Protein AF-A0A3S5BPM2-F1 (afdb_monomer_lite)

Organism: NCBI:txid117903

Sequence (427 aa):
MVEAPSAPCNSNAGGIHTYEGLRVISPTEFEVQLYLNQMGVFNFVDDGSVPGGAVLKLSDGRKRSMSLWVEFITASGYLSARKIRARFHGLVGQAVEKCTYRDILRLMPSTSEVKIRIRDRASLQITPAFRCPGLWPRSASHWSCLPTSTFQSAANLSLVPVSGSSASSSASFSTLSGLANTSAASPVCLSSASPASASVTQSTPIFMSTCSGSVFPVSPLESVYPSANGTAELTASAWPSPALAAEVKREGFSLLSQESLYTRDRQASAEGDAWLLDFHDAEERLLAGSARRRCLDILETLSERHLNLGLPGQEESGWPEVAAVRGGGEEGQQCLVKAYHLKSLVLHECEKHPREEEWHEAALPDRVNGVLLQLISCLQHRRCPHYFLPQLDLFRGKSPVAMDLAAKQAWNLLRALITSPRALERL

InterPro domains:
  IPR024810 MAB21L/Cyclic GMP-AMP synthase-like receptor [SM01265] (17-415)
  IPR046903 Mab-21-like, nucleotidyltransferase domain [PF03281] (18-144)
  IPR046903 Mab-21-like, nucleotidyltransferase domain [PF03281] (233-289)
  IPR046906 Mab-21-like, HhH/H2TH-like domain [PF20266] (336-411)

Foldseek 3Di:
DDDDPDDPFPDDDPDDGDDPQWDDFDPFEIEGEDADPAQPQWDWAFPPPAAQWTWTFGPDPVCLVVGPQNVQADPRRIRFLLVVLQVVLVVVQVCCCVDPQVVQWDFDDPDSWGWIGGNVRHIYTYWYKHFDFLAAHPLLPVPDDPDPPDDPDDDDDDDDDDDDDDDDDDDDDDDDDDDDDDDDDDDDDDDDDDDDDDDDDDDDDDDDDDDDDDDDDDDDDDDDDDDDDDPDPPRPQAPPDPVLVSVLSRSYWMWTSHDDPRCPPPPDPVNSRITGTGSVVSLVSSCPDFCLVVLLVVLQVCCNVFLQPADPPDDDDDDDDDDDDDDDDPPPRDSQDISQLLSQLSSVLCRVVVDSVCRHPVNSLVSNLSSLVVLLVCLQVQFRAGNSNRVDGPSPPPDNVSSVVSSVRSVVLSCLVVVDVCSVVVD

Structure (mmCIF, N/CA/C/O backbone):
data_AF-A0A3S5BPM2-F1
#
_entry.id   AF-A0A3S5BPM2-F1
#
loop_
_atom_site.group_PDB
_atom_site.id
_atom_site.type_symbol
_atom_site.label_atom_id
_atom_site.label_alt_id
_atom_site.label_comp_id
_atom_site.label_asym_id
_atom_site.label_entity_id
_atom_site.label_seq_id
_atom_site.pdbx_PDB_ins_code
_atom_site.Cartn_x
_atom_site.Cartn_y
_atom_site.Cartn_z
_atom_site.occupancy
_atom_site.B_iso_or_equiv
_atom_site.auth_seq_id
_atom_site.auth_comp_id
_atom_site.auth_asym_id
_atom_site.auth_atom_id
_atom_site.pdbx_PDB_model_num
ATOM 1 N N . MET A 1 1 ? -2.791 -23.163 32.083 1.00 33.97 1 MET A N 1
ATOM 2 C CA . MET A 1 1 ? -1.929 -23.046 30.891 1.00 33.97 1 MET A CA 1
ATOM 3 C C . MET A 1 1 ? -2.716 -23.619 29.733 1.00 33.97 1 MET A C 1
ATOM 5 O O . MET A 1 1 ? -2.897 -24.824 29.688 1.00 33.97 1 MET A O 1
ATOM 9 N N . VAL A 1 2 ? -3.303 -22.758 28.907 1.00 29.95 2 VAL A N 1
ATOM 10 C CA . VAL A 1 2 ? -3.961 -23.162 27.659 1.00 29.95 2 VAL A CA 1
ATOM 11 C C . VAL A 1 2 ? -2.977 -22.762 26.572 1.00 29.95 2 VAL A C 1
ATOM 13 O O . VAL A 1 2 ? -2.667 -21.577 26.455 1.00 29.95 2 VAL A O 1
ATOM 16 N N . GLU A 1 3 ? -2.394 -23.745 25.889 1.00 26.86 3 GLU A N 1
ATOM 17 C CA . GLU A 1 3 ? -1.538 -23.502 24.729 1.00 26.86 3 GLU A CA 1
ATOM 18 C C . GLU A 1 3 ? -2.324 -22.697 23.692 1.00 26.86 3 GLU A C 1
ATOM 20 O O . GLU A 1 3 ? -3.456 -23.036 23.341 1.00 26.86 3 GLU A O 1
ATOM 25 N N . ALA A 1 4 ? -1.733 -21.591 23.240 1.00 30.02 4 ALA A N 1
ATOM 26 C CA . ALA A 1 4 ? -2.246 -20.854 22.099 1.00 30.02 4 ALA A CA 1
ATOM 27 C C . ALA A 1 4 ? -2.157 -21.762 20.860 1.00 30.02 4 ALA A C 1
ATOM 29 O O . ALA A 1 4 ? -1.126 -22.416 20.680 1.00 30.02 4 ALA A O 1
ATOM 30 N N . PRO A 1 5 ? -3.190 -21.815 20.001 1.00 33.31 5 PRO A N 1
ATOM 31 C CA . PRO A 1 5 ? -3.105 -22.572 18.763 1.00 33.31 5 PRO A CA 1
ATOM 32 C C . PRO A 1 5 ? -1.958 -22.003 17.925 1.00 33.31 5 PRO A C 1
ATOM 34 O O . PRO A 1 5 ? -1.901 -20.798 17.666 1.00 33.31 5 PRO A O 1
ATOM 37 N N . SER A 1 6 ? -1.019 -22.870 17.550 1.00 36.44 6 SER A N 1
ATOM 38 C CA . SER A 1 6 ? 0.065 -22.542 16.635 1.00 36.44 6 SER A CA 1
ATOM 39 C C . SER A 1 6 ? -0.528 -21.976 15.347 1.00 36.44 6 SER A C 1
ATOM 41 O O . SER A 1 6 ? -1.396 -22.586 14.721 1.00 36.44 6 SER A O 1
ATOM 43 N N . ALA A 1 7 ? -0.073 -20.781 14.963 1.00 35.88 7 ALA A N 1
ATOM 44 C CA . ALA A 1 7 ? -0.353 -20.235 13.642 1.00 35.88 7 ALA A CA 1
ATOM 45 C C . ALA A 1 7 ? 0.045 -21.280 12.582 1.00 35.88 7 ALA A C 1
ATOM 47 O O . ALA A 1 7 ? 1.039 -21.981 12.797 1.00 35.88 7 ALA A O 1
ATOM 48 N N . PRO A 1 8 ? -0.690 -21.410 11.462 1.00 33.56 8 PRO A N 1
ATOM 49 C CA . PRO A 1 8 ? -0.333 -22.341 10.401 1.00 33.56 8 PRO A CA 1
ATOM 50 C C . PRO A 1 8 ? 0.986 -21.890 9.762 1.00 33.56 8 PRO A C 1
ATOM 52 O O . PRO A 1 8 ? 1.026 -21.108 8.817 1.00 33.56 8 PRO A O 1
ATOM 55 N N . CYS A 1 9 ? 2.096 -22.359 10.320 1.00 38.09 9 CYS A N 1
ATOM 56 C CA . CYS A 1 9 ? 3.412 -22.257 9.731 1.00 38.09 9 CYS A CA 1
ATOM 57 C C . CYS A 1 9 ? 3.468 -23.266 8.584 1.00 38.09 9 CYS A C 1
ATOM 59 O O . CYS A 1 9 ? 3.476 -24.476 8.797 1.00 38.09 9 CYS A O 1
ATOM 61 N N . ASN A 1 10 ? 3.469 -22.763 7.349 1.00 33.53 10 ASN A N 1
ATOM 62 C CA . ASN A 1 10 ? 3.636 -23.596 6.167 1.00 33.53 10 ASN A CA 1
ATOM 63 C C . ASN A 1 10 ? 5.092 -24.098 6.150 1.00 33.53 10 ASN A C 1
ATOM 65 O O . ASN A 1 10 ? 6.014 -23.402 5.724 1.00 33.53 10 ASN A O 1
ATOM 69 N N . SER A 1 11 ? 5.323 -25.266 6.744 1.00 34.00 11 SER A N 1
ATOM 70 C CA . SER A 1 11 ? 6.646 -25.852 6.924 1.00 34.00 11 SER A CA 1
ATOM 71 C C . SER A 1 11 ? 7.091 -26.558 5.645 1.00 34.00 11 SER A C 1
ATOM 73 O O . SER A 1 11 ? 6.929 -27.769 5.515 1.00 34.00 11 SER A O 1
ATOM 75 N N . ASN A 1 12 ? 7.689 -25.814 4.714 1.00 34.72 12 ASN A N 1
ATOM 76 C CA . ASN A 1 12 ? 8.601 -26.412 3.744 1.00 34.72 12 ASN A CA 1
ATOM 77 C C . ASN A 1 12 ? 10.031 -26.293 4.277 1.00 34.72 12 ASN A C 1
ATOM 79 O O . ASN A 1 12 ? 10.540 -25.198 4.521 1.00 34.72 12 ASN A O 1
ATOM 83 N N . ALA A 1 13 ? 10.651 -27.450 4.505 1.00 37.94 13 ALA A N 1
ATOM 84 C CA . ALA A 1 13 ? 12.015 -27.597 4.988 1.00 37.94 13 ALA A CA 1
ATOM 85 C C . ALA A 1 13 ? 12.993 -26.777 4.123 1.00 37.94 13 ALA A C 1
ATOM 87 O O . ALA A 1 13 ? 13.093 -26.991 2.918 1.00 37.94 13 ALA A O 1
ATOM 88 N N . GLY A 1 14 ? 13.681 -25.816 4.749 1.00 38.75 14 GLY A N 1
ATOM 89 C CA . GLY A 1 14 ? 14.630 -24.896 4.104 1.00 38.75 14 GLY A CA 1
ATOM 90 C C . GLY A 1 14 ? 14.042 -23.569 3.600 1.00 38.75 14 GLY A C 1
ATOM 91 O O . GLY A 1 14 ? 14.781 -22.760 3.045 1.00 38.75 14 GLY A O 1
ATOM 92 N N . GLY A 1 15 ? 12.739 -23.330 3.777 1.00 37.91 15 GLY A N 1
ATOM 93 C CA . GLY A 1 15 ? 12.042 -22.156 3.254 1.00 37.91 15 GLY A CA 1
ATOM 94 C C . GLY A 1 15 ? 12.098 -20.937 4.175 1.00 37.91 15 GLY A C 1
ATOM 95 O O . GLY A 1 15 ? 11.910 -21.044 5.385 1.00 37.91 15 GLY A O 1
ATOM 96 N N . ILE A 1 16 ? 12.302 -19.760 3.582 1.00 50.06 16 ILE A N 1
ATOM 97 C CA . ILE A 1 16 ? 12.032 -18.463 4.213 1.00 50.06 16 ILE A CA 1
ATOM 98 C C . ILE A 1 16 ? 10.613 -18.513 4.798 1.00 50.06 16 ILE A C 1
ATOM 100 O O . ILE A 1 16 ? 9.644 -18.697 4.062 1.00 50.06 16 ILE A O 1
ATOM 104 N N . HIS A 1 17 ? 10.481 -18.383 6.118 1.00 53.75 17 HIS A N 1
ATOM 105 C CA . HIS A 1 17 ? 9.175 -18.329 6.767 1.00 53.75 17 HIS A CA 1
ATOM 106 C C . HIS A 1 17 ? 8.489 -17.006 6.410 1.00 53.75 17 HIS A C 1
ATOM 108 O O . HIS A 1 17 ? 8.868 -15.948 6.909 1.00 53.75 17 HIS A O 1
ATOM 114 N N . THR A 1 18 ? 7.486 -17.061 5.537 1.00 75.81 18 THR A N 1
ATOM 115 C CA . THR A 1 18 ? 6.632 -15.914 5.212 1.00 75.81 18 THR A CA 1
ATOM 116 C C . THR A 1 18 ? 5.439 -15.880 6.160 1.00 75.81 18 THR A C 1
ATOM 118 O O . THR A 1 18 ? 4.718 -16.871 6.283 1.00 75.81 18 THR A O 1
ATOM 121 N N . TYR A 1 19 ? 5.215 -14.744 6.817 1.00 86.88 19 TYR A N 1
ATOM 122 C CA . TYR A 1 19 ? 4.026 -14.520 7.637 1.00 86.88 19 TYR A CA 1
ATOM 123 C C . TYR A 1 19 ? 2.942 -13.877 6.775 1.00 86.88 19 TYR A C 1
ATOM 125 O O . TYR A 1 19 ? 3.136 -12.782 6.248 1.00 86.88 19 TYR A O 1
ATOM 133 N N . GLU A 1 20 ? 1.805 -14.552 6.620 1.00 86.81 20 GLU A N 1
ATOM 134 C CA . GLU A 1 20 ? 0.679 -14.006 5.864 1.00 86.81 20 GLU A CA 1
ATOM 135 C C . GLU A 1 20 ? 0.174 -12.704 6.508 1.00 86.81 20 GLU A C 1
ATOM 137 O O . GLU A 1 20 ? -0.003 -12.624 7.724 1.00 86.81 20 GLU A O 1
ATOM 142 N N . GLY A 1 21 ? -0.028 -11.670 5.687 1.00 87.44 21 GLY A N 1
ATOM 143 C CA . GLY A 1 21 ? -0.471 -10.349 6.139 1.00 87.44 21 GLY A CA 1
ATOM 144 C C . GLY A 1 21 ? 0.616 -9.488 6.793 1.00 87.44 21 GLY A C 1
ATOM 145 O O . GLY A 1 21 ? 0.338 -8.330 7.100 1.00 87.44 21 GLY A O 1
ATOM 146 N N . LEU A 1 22 ? 1.840 -9.995 6.993 1.00 92.69 22 LEU A N 1
ATOM 147 C CA . LEU A 1 22 ? 2.979 -9.194 7.453 1.00 92.69 22 LEU A CA 1
ATOM 148 C C . LEU A 1 22 ? 3.652 -8.494 6.267 1.00 92.69 22 LEU A C 1
ATOM 150 O O . LEU A 1 22 ? 4.056 -9.131 5.297 1.00 92.69 22 LEU A O 1
ATOM 154 N N . ARG A 1 23 ? 3.854 -7.187 6.398 1.00 90.06 23 ARG A N 1
ATOM 155 C CA . ARG A 1 23 ? 4.575 -6.332 5.459 1.00 90.06 23 ARG A CA 1
ATOM 156 C C . ARG A 1 23 ? 5.758 -5.677 6.155 1.00 90.06 23 ARG A C 1
ATOM 158 O O . ARG A 1 23 ? 5.640 -5.172 7.273 1.00 90.06 23 ARG A O 1
ATOM 165 N N . VAL A 1 24 ? 6.894 -5.668 5.469 1.00 89.25 24 VAL A N 1
ATOM 166 C CA . VAL A 1 24 ? 8.090 -4.932 5.886 1.00 89.25 24 VAL A CA 1
ATOM 167 C C . VAL A 1 24 ? 8.029 -3.560 5.221 1.00 89.25 24 VAL A C 1
ATOM 169 O O . VAL A 1 24 ? 7.985 -3.476 3.998 1.00 89.25 24 VAL A O 1
ATOM 172 N N . ILE A 1 25 ? 7.952 -2.496 6.021 1.00 87.19 25 ILE A N 1
ATOM 173 C CA . ILE A 1 25 ? 7.979 -1.109 5.529 1.00 87.19 25 ILE A CA 1
ATOM 174 C C . ILE A 1 25 ? 9.421 -0.595 5.534 1.00 87.19 25 ILE A C 1
ATOM 176 O O . ILE A 1 25 ? 9.828 0.103 4.609 1.00 87.19 25 ILE A O 1
ATOM 180 N N . SER A 1 26 ? 10.168 -0.933 6.584 1.00 84.00 26 SER A N 1
ATOM 181 C CA . SER A 1 26 ? 11.600 -0.678 6.736 1.00 84.00 26 SER A CA 1
ATOM 182 C C . SER A 1 26 ? 12.209 -1.735 7.675 1.00 84.00 26 SER A C 1
ATOM 184 O O . SER A 1 26 ? 11.461 -2.487 8.310 1.00 84.00 26 SER A O 1
ATOM 186 N N . PRO A 1 27 ? 13.541 -1.781 7.866 1.00 84.62 27 PRO A N 1
ATOM 187 C CA . PRO A 1 27 ? 14.178 -2.717 8.801 1.00 84.62 27 PRO A CA 1
ATOM 188 C C . PRO A 1 27 ? 13.679 -2.613 10.253 1.00 84.62 27 PRO A C 1
ATOM 190 O O . PRO A 1 27 ? 13.871 -3.535 11.048 1.00 84.62 27 PRO A O 1
ATOM 193 N N . THR A 1 28 ? 13.056 -1.489 10.617 1.00 88.62 28 THR A N 1
ATOM 194 C CA . THR A 1 28 ? 12.512 -1.219 11.953 1.00 88.62 28 THR A CA 1
ATOM 195 C C . THR A 1 28 ? 11.012 -0.930 11.948 1.00 88.62 28 THR A C 1
ATOM 197 O O . THR A 1 28 ? 10.438 -0.736 13.018 1.00 88.62 28 THR A O 1
ATOM 200 N N . GLU A 1 29 ? 10.345 -0.919 10.795 1.00 90.31 29 GLU A N 1
ATOM 201 C CA . GLU A 1 29 ? 8.915 -0.633 10.674 1.00 90.31 29 GLU A CA 1
ATOM 202 C C . GLU A 1 29 ? 8.195 -1.776 9.964 1.00 90.31 29 GLU A C 1
ATOM 204 O O . GLU A 1 29 ? 8.490 -2.123 8.820 1.00 90.31 29 GLU A O 1
ATOM 209 N N . PHE A 1 30 ? 7.204 -2.338 10.645 1.00 93.44 30 PHE A N 1
ATOM 210 C CA . PHE A 1 30 ? 6.426 -3.473 10.172 1.00 93.44 30 PHE A CA 1
ATOM 211 C C . PHE A 1 30 ? 4.941 -3.154 10.235 1.00 93.44 30 PHE A C 1
ATOM 213 O O . PHE A 1 30 ? 4.476 -2.420 11.111 1.00 93.44 30 PHE A O 1
ATOM 220 N N . GLU A 1 31 ? 4.178 -3.767 9.345 1.00 94.44 31 GLU A N 1
ATOM 221 C CA . GLU A 1 31 ? 2.726 -3.724 9.375 1.00 94.44 31 GLU A CA 1
ATOM 222 C C . GLU A 1 31 ? 2.159 -5.135 9.288 1.00 94.44 31 GLU A C 1
ATOM 224 O O . GLU A 1 31 ? 2.577 -5.924 8.453 1.00 94.44 31 GLU A O 1
ATOM 229 N N . VAL A 1 32 ? 1.186 -5.452 10.133 1.00 96.56 32 VAL A N 1
ATOM 230 C CA . VAL A 1 32 ? 0.427 -6.699 10.079 1.00 96.56 32 VAL A CA 1
ATOM 231 C C . VAL A 1 32 ? -1.024 -6.380 9.775 1.00 96.56 32 VAL A C 1
ATOM 233 O O . VAL A 1 32 ? -1.680 -5.655 10.523 1.00 96.56 32 VAL A O 1
ATOM 236 N N . GLN A 1 33 ? -1.544 -6.960 8.702 1.00 95.94 33 GLN A N 1
ATOM 237 C CA . GLN A 1 33 ? -2.968 -6.967 8.412 1.00 95.94 33 GLN A CA 1
ATOM 238 C C . GLN A 1 33 ? -3.647 -8.058 9.242 1.00 95.94 33 GLN A C 1
ATOM 240 O O . GLN A 1 33 ? -3.415 -9.251 9.057 1.00 95.94 33 GLN A O 1
ATOM 245 N N . LEU A 1 34 ? -4.494 -7.640 10.180 1.00 96.81 34 LEU A N 1
ATOM 246 C CA . LEU A 1 34 ? -5.334 -8.535 10.963 1.00 96.81 34 LEU A CA 1
ATOM 247 C C . LEU A 1 34 ? -6.639 -8.769 10.204 1.00 96.81 34 LEU A C 1
ATOM 249 O O . LEU A 1 34 ? -7.576 -7.971 10.302 1.00 96.81 34 LEU A O 1
ATOM 253 N N . TYR A 1 35 ? -6.700 -9.869 9.459 1.00 96.00 35 TYR A N 1
ATOM 254 C CA . TYR A 1 35 ? -7.911 -10.251 8.747 1.00 96.00 35 TYR A CA 1
ATOM 255 C C . TYR A 1 35 ? -9.026 -10.622 9.725 1.00 96.00 35 TYR A C 1
ATOM 257 O O . TYR A 1 35 ? -8.939 -11.585 10.487 1.00 96.00 35 TYR A O 1
ATOM 265 N N . LEU A 1 36 ? -10.085 -9.823 9.698 1.00 95.00 36 LEU A N 1
ATOM 266 C CA . LEU A 1 36 ? -11.307 -10.055 10.442 1.00 95.00 36 LEU A CA 1
ATOM 267 C C . LEU A 1 36 ? -12.135 -11.150 9.753 1.00 95.00 36 LEU A C 1
ATOM 269 O O . LEU A 1 36 ? -12.029 -11.369 8.544 1.00 95.00 36 LEU A O 1
ATOM 273 N N . ASN A 1 37 ? -13.007 -11.809 10.521 1.00 90.75 37 ASN A N 1
ATOM 274 C CA . ASN A 1 37 ? -13.983 -12.757 9.972 1.00 90.75 37 ASN A CA 1
ATOM 275 C C . ASN A 1 37 ? -14.795 -12.124 8.836 1.00 90.75 37 ASN A C 1
ATOM 277 O O . ASN A 1 37 ? -14.976 -10.913 8.810 1.00 90.75 37 ASN A O 1
ATOM 281 N N . GLN A 1 38 ? -15.323 -12.949 7.928 1.00 79.31 38 GLN A N 1
ATOM 282 C CA . GLN A 1 38 ? -16.016 -12.497 6.717 1.00 79.31 38 GLN A CA 1
ATOM 283 C C . GLN A 1 38 ? -16.973 -11.317 6.956 1.00 79.31 38 GLN A C 1
ATOM 285 O O . GLN A 1 38 ? -17.728 -11.286 7.932 1.00 79.31 38 GLN A O 1
ATOM 290 N N . MET A 1 39 ? -16.991 -10.374 6.008 1.00 77.94 39 MET A N 1
ATOM 291 C CA . MET A 1 39 ? -17.868 -9.201 6.072 1.00 77.94 39 MET A CA 1
ATOM 292 C C . MET A 1 39 ? -19.363 -9.579 6.125 1.00 77.94 39 MET A C 1
ATOM 294 O O . MET A 1 39 ? -20.171 -8.851 6.693 1.00 77.94 39 MET A O 1
ATOM 298 N N . GLY A 1 40 ? -19.760 -10.742 5.601 1.00 82.38 40 GLY A N 1
ATOM 299 C CA . GLY A 1 40 ? -21.116 -11.268 5.760 1.00 82.38 40 GLY A CA 1
ATOM 300 C C . GLY A 1 40 ? -22.171 -10.463 4.993 1.00 82.38 40 GLY A C 1
ATOM 301 O O . GLY A 1 40 ? -22.233 -10.523 3.772 1.00 82.38 40 GLY A O 1
ATOM 302 N N . VAL A 1 41 ? -23.044 -9.743 5.707 1.00 85.06 41 VAL A N 1
ATOM 303 C CA . VAL A 1 41 ? -24.268 -9.110 5.158 1.00 85.06 41 VAL A CA 1
ATOM 304 C C . VAL A 1 41 ? -24.062 -7.713 4.552 1.00 85.06 41 VAL A C 1
ATOM 306 O O . VAL A 1 41 ? -25.046 -7.054 4.183 1.00 85.06 41 VAL A O 1
ATOM 309 N N . PHE A 1 42 ? -22.817 -7.239 4.481 1.00 92.44 42 PHE A N 1
ATOM 310 C CA . PHE A 1 42 ? -22.482 -5.939 3.905 1.00 92.44 42 PHE A CA 1
ATOM 311 C C . PHE A 1 42 ? -22.228 -6.039 2.403 1.00 92.44 42 PHE A C 1
ATOM 313 O O . PHE A 1 42 ? -21.543 -6.938 1.927 1.00 92.44 42 PHE A O 1
ATOM 320 N N . ASN A 1 43 ? -22.745 -5.058 1.676 1.00 92.75 43 ASN A N 1
ATOM 321 C CA . ASN A 1 43 ? -22.389 -4.792 0.298 1.00 92.75 43 ASN A CA 1
ATOM 322 C C . ASN A 1 43 ? -21.181 -3.856 0.268 1.00 92.75 43 ASN A C 1
ATOM 324 O O . ASN A 1 43 ? -21.153 -2.834 0.963 1.00 92.75 43 ASN A O 1
ATOM 328 N N . PHE A 1 44 ? -20.221 -4.195 -0.582 1.00 93.94 44 PHE A N 1
ATOM 329 C CA . PHE A 1 44 ? -19.140 -3.306 -0.977 1.00 93.94 44 PHE A CA 1
ATOM 330 C C . PHE A 1 44 ? -19.674 -2.207 -1.903 1.00 93.94 44 PHE A C 1
ATOM 332 O O . PHE A 1 44 ? -20.352 -2.500 -2.890 1.00 93.94 44 PHE A O 1
ATOM 339 N N . VAL A 1 45 ? -19.384 -0.946 -1.575 1.00 93.62 45 VAL A N 1
ATOM 340 C CA . VAL A 1 45 ? -19.791 0.224 -2.361 1.00 93.62 45 VAL A CA 1
ATOM 341 C C . VAL A 1 45 ? -18.572 1.101 -2.632 1.00 93.62 45 VAL A C 1
ATOM 343 O O . VAL A 1 45 ? -17.998 1.688 -1.715 1.00 93.62 45 VAL A O 1
ATOM 346 N N . ASP A 1 46 ? -18.223 1.201 -3.911 1.00 93.69 46 ASP A N 1
ATOM 347 C CA . ASP A 1 46 ? -17.182 2.075 -4.448 1.00 93.69 46 ASP A CA 1
ATOM 348 C C . ASP A 1 46 ? -17.801 2.983 -5.520 1.00 93.69 46 ASP A C 1
ATOM 350 O O . ASP A 1 46 ? -18.000 2.595 -6.676 1.00 93.69 46 ASP A O 1
ATOM 354 N N . ASP A 1 47 ? -18.193 4.179 -5.091 1.00 86.69 47 ASP A N 1
ATOM 355 C CA . ASP A 1 47 ? -18.795 5.226 -5.917 1.00 86.69 47 ASP A CA 1
ATOM 356 C C . ASP A 1 47 ? -17.824 6.386 -6.202 1.00 86.69 47 ASP A C 1
ATOM 358 O O . ASP A 1 47 ? -18.212 7.375 -6.822 1.00 86.69 47 ASP A O 1
ATOM 362 N N . GLY A 1 48 ? -16.563 6.270 -5.767 1.00 83.75 48 GLY A N 1
ATOM 363 C CA . GLY A 1 48 ? -15.549 7.316 -5.895 1.00 83.75 48 GLY A CA 1
ATOM 364 C C . GLY A 1 48 ? -15.714 8.499 -4.933 1.00 83.75 48 GLY A C 1
ATOM 365 O O . GLY A 1 48 ? -14.949 9.458 -5.036 1.00 83.75 48 GLY A O 1
ATOM 366 N N . SER A 1 49 ? -16.667 8.452 -3.992 1.00 84.62 49 SER A N 1
ATOM 367 C CA . SER A 1 49 ? -16.852 9.509 -2.984 1.00 84.62 49 SER A CA 1
ATOM 368 C C . SER A 1 49 ? -15.652 9.646 -2.043 1.00 84.62 49 SER A C 1
ATOM 370 O O . SER A 1 49 ? -15.314 10.756 -1.634 1.00 84.62 49 SER A O 1
ATOM 372 N N . VAL A 1 50 ? -14.977 8.532 -1.744 1.00 87.19 50 VAL A N 1
ATOM 373 C CA . VAL A 1 50 ? -13.769 8.485 -0.918 1.00 87.19 50 VAL A CA 1
ATOM 374 C C . VAL A 1 50 ? -12.583 8.095 -1.800 1.00 87.19 50 VAL A C 1
ATOM 376 O O . VAL A 1 50 ? -12.488 6.944 -2.223 1.00 87.19 50 VAL A O 1
ATOM 379 N N . PRO A 1 51 ? -11.648 9.015 -2.096 1.00 89.56 51 PRO A N 1
ATOM 380 C CA . PRO A 1 51 ? -10.471 8.679 -2.885 1.00 89.56 51 PRO A CA 1
ATOM 381 C C . PRO A 1 51 ? -9.649 7.582 -2.201 1.00 89.56 51 PRO A C 1
ATOM 383 O O . PRO A 1 51 ? -9.161 7.766 -1.085 1.00 89.56 51 PRO A O 1
ATOM 386 N N . GLY A 1 52 ? -9.486 6.448 -2.888 1.00 91.56 52 GLY A N 1
ATOM 387 C CA . GLY A 1 52 ? -8.700 5.317 -2.389 1.00 91.56 52 GLY A CA 1
ATOM 388 C C . GLY A 1 52 ? -9.368 4.530 -1.277 1.00 91.56 52 GLY A C 1
ATOM 389 O O . GLY A 1 52 ? -8.720 3.697 -0.653 1.00 91.56 52 GLY A O 1
ATOM 390 N N . GLY A 1 53 ? -10.648 4.788 -1.030 1.00 93.06 53 GLY A N 1
ATOM 391 C CA . GLY A 1 53 ? -11.432 4.044 -0.070 1.00 93.06 53 GLY A CA 1
ATOM 392 C C . GLY A 1 53 ? -12.785 3.639 -0.627 1.00 93.06 53 GLY A C 1
ATOM 393 O O . GLY A 1 53 ? -13.221 4.082 -1.684 1.00 93.06 53 GLY A O 1
ATOM 394 N N . ALA A 1 54 ? -13.451 2.780 0.124 1.00 94.44 54 ALA A N 1
ATOM 395 C CA . ALA A 1 54 ? -14.792 2.307 -0.145 1.00 94.44 54 ALA A CA 1
ATOM 396 C C . ALA A 1 54 ? -15.573 2.209 1.166 1.00 94.44 54 ALA A C 1
ATOM 398 O O . ALA A 1 54 ? -15.007 2.258 2.264 1.00 94.44 54 ALA A O 1
ATOM 399 N N . VAL A 1 55 ? -16.888 2.051 1.063 1.00 93.75 55 VAL A N 1
ATOM 400 C CA . VAL A 1 55 ? -17.754 1.874 2.231 1.00 93.75 55 VAL A CA 1
ATOM 401 C C . VAL A 1 55 ? -18.439 0.515 2.194 1.00 93.75 55 VAL A C 1
ATOM 403 O O . VAL A 1 55 ? -18.776 -0.020 1.139 1.00 93.75 55 VAL A O 1
ATOM 406 N N . LEU A 1 56 ? -18.664 -0.043 3.381 1.00 94.38 56 LEU A N 1
ATOM 407 C CA . LEU A 1 56 ? -19.421 -1.274 3.575 1.00 94.38 56 LEU A CA 1
ATOM 408 C C . LEU A 1 56 ? -20.802 -0.909 4.111 1.00 94.38 56 LEU A C 1
ATOM 410 O O . LEU A 1 56 ? -20.916 -0.354 5.206 1.00 94.38 56 LEU A O 1
ATOM 414 N N . LYS A 1 57 ? -21.858 -1.199 3.348 1.00 93.38 57 LYS A N 1
ATOM 415 C CA . LYS A 1 57 ? -23.243 -0.847 3.699 1.00 93.38 57 LYS A CA 1
ATOM 416 C C . LYS A 1 57 ? -24.097 -2.092 3.856 1.00 93.38 57 LYS A C 1
ATOM 418 O O . LYS A 1 57 ? -23.992 -3.012 3.054 1.00 93.38 57 LYS A O 1
ATOM 423 N N . LEU A 1 58 ? -24.958 -2.133 4.870 1.00 93.19 58 LEU A N 1
ATOM 424 C CA . LEU A 1 58 ? -25.901 -3.239 5.031 1.00 93.19 58 LEU A CA 1
ATOM 425 C C . LEU A 1 58 ? -26.740 -3.427 3.762 1.00 93.19 58 LEU A C 1
ATOM 427 O O . LEU A 1 58 ? -27.323 -2.472 3.251 1.00 93.19 58 LEU A O 1
ATOM 431 N N . SER A 1 59 ? -26.823 -4.674 3.297 1.00 88.62 59 SER A N 1
ATOM 432 C CA . SER A 1 59 ? -27.708 -5.054 2.189 1.00 88.62 59 SER A CA 1
ATOM 433 C C . SER A 1 59 ? -29.186 -4.851 2.532 1.00 88.62 59 SER A C 1
ATOM 435 O O . SER A 1 59 ? -29.969 -4.427 1.689 1.00 88.62 59 SER A O 1
ATOM 437 N N . ASP A 1 60 ? -29.553 -5.119 3.785 1.00 88.31 60 ASP A N 1
ATOM 438 C CA . ASP A 1 60 ? -30.887 -4.904 4.340 1.00 88.31 60 ASP A CA 1
ATOM 439 C C . ASP A 1 60 ? -30.751 -4.564 5.833 1.00 88.31 60 ASP A C 1
ATOM 441 O O . ASP A 1 60 ? -30.049 -5.250 6.584 1.00 88.31 60 ASP A O 1
ATOM 445 N N . GLY A 1 61 ? -31.429 -3.501 6.275 1.00 84.12 61 GLY A N 1
ATOM 446 C CA . GLY A 1 61 ? -31.425 -3.050 7.668 1.00 84.12 61 GLY A CA 1
ATOM 447 C C . GLY A 1 61 ? -31.936 -4.104 8.655 1.00 84.12 61 GLY A C 1
ATOM 448 O O . GLY A 1 61 ? -31.494 -4.127 9.803 1.00 84.12 61 GLY A O 1
ATOM 449 N N . ARG A 1 62 ? -32.789 -5.039 8.214 1.00 87.94 62 ARG A N 1
ATOM 450 C CA . ARG A 1 62 ? -33.263 -6.167 9.039 1.00 87.94 62 ARG A CA 1
ATOM 451 C C . ARG A 1 62 ? -32.145 -7.146 9.392 1.00 87.94 62 ARG A C 1
ATOM 453 O O . ARG A 1 62 ? -32.227 -7.823 10.410 1.00 87.94 62 ARG A O 1
ATOM 460 N N . LYS A 1 63 ? -31.074 -7.193 8.591 1.00 89.00 63 LYS A N 1
ATOM 461 C CA . LYS A 1 63 ? -29.905 -8.051 8.830 1.00 89.00 63 LYS A CA 1
ATOM 462 C C . LYS A 1 63 ? -28.909 -7.455 9.826 1.00 89.00 63 LYS A C 1
ATOM 464 O O . LYS A 1 63 ? -27.891 -8.081 10.106 1.00 89.00 63 LYS A O 1
ATOM 469 N N . ARG A 1 64 ? -29.188 -6.270 10.386 1.00 92.00 64 ARG A N 1
ATOM 470 C CA . ARG A 1 64 ? -28.301 -5.583 11.337 1.00 92.00 64 ARG A CA 1
ATOM 471 C C . ARG A 1 64 ? -27.950 -6.451 12.547 1.00 92.00 64 ARG A C 1
ATOM 473 O O . ARG A 1 64 ? -26.781 -6.533 12.901 1.00 92.00 64 ARG A O 1
ATOM 480 N N . SER A 1 65 ? -28.942 -7.108 13.146 1.00 90.00 65 SER A N 1
ATOM 481 C CA . SER A 1 65 ? -28.761 -7.984 14.313 1.00 90.00 65 SER A CA 1
ATOM 482 C C . SER A 1 65 ? -28.057 -9.305 13.992 1.00 90.00 65 SER A C 1
ATOM 484 O O . SER A 1 65 ? -27.576 -9.962 14.906 1.00 90.00 65 SER A O 1
ATOM 486 N N . MET A 1 66 ? -27.976 -9.688 12.714 1.00 88.25 66 MET A N 1
ATOM 487 C CA . MET A 1 66 ? -27.248 -10.883 12.272 1.00 88.25 66 MET A CA 1
ATOM 488 C C . MET A 1 66 ? -25.755 -10.617 12.039 1.00 88.25 66 MET A C 1
ATOM 490 O O . MET A 1 66 ? -24.995 -11.555 11.816 1.00 88.25 66 MET A O 1
ATOM 494 N N . SER A 1 67 ? -25.322 -9.353 12.047 1.00 91.31 67 SER A N 1
ATOM 495 C CA . SER A 1 67 ? -23.917 -8.998 11.858 1.00 91.31 67 SER A CA 1
ATOM 496 C C . SER A 1 67 ? -23.122 -9.192 13.148 1.00 91.31 67 SER A C 1
ATOM 498 O O . SER A 1 67 ? -23.508 -8.680 14.198 1.00 91.31 67 SER A O 1
ATOM 500 N N . LEU A 1 68 ? -21.954 -9.837 13.050 1.00 92.50 68 LEU A N 1
ATOM 501 C CA . LEU A 1 68 ? -20.974 -9.925 14.145 1.00 92.50 68 LEU A CA 1
ATOM 502 C C . LEU A 1 68 ? -20.503 -8.543 14.619 1.00 92.50 68 LEU A C 1
ATOM 504 O O . LEU A 1 68 ? -20.089 -8.373 15.760 1.00 92.50 68 LEU A O 1
ATOM 508 N N . TRP A 1 69 ? -20.583 -7.550 13.736 1.00 93.81 69 TRP A N 1
ATOM 509 C CA . TRP A 1 69 ? -20.035 -6.213 13.931 1.00 93.81 69 TRP A CA 1
ATOM 510 C C . TRP A 1 69 ? -21.113 -5.187 14.298 1.00 93.81 69 TRP A C 1
ATOM 512 O O . TRP A 1 69 ? -20.944 -3.996 14.044 1.00 93.81 69 TRP A O 1
ATOM 522 N N . VAL A 1 70 ? -22.247 -5.640 14.850 1.00 94.12 70 VAL A N 1
ATOM 523 C CA . VAL A 1 70 ? -23.466 -4.838 15.062 1.00 94.12 70 VAL A CA 1
ATOM 524 C C . VAL A 1 70 ? -23.223 -3.510 15.790 1.00 94.12 70 VAL A C 1
ATOM 526 O O . VAL A 1 70 ? -23.803 -2.491 15.406 1.00 94.12 70 VAL A O 1
ATOM 529 N N . GLU A 1 71 ? -22.328 -3.494 16.782 1.00 94.06 71 GLU A N 1
ATOM 530 C CA . GLU A 1 71 ? -21.991 -2.303 17.576 1.00 94.06 71 GLU A CA 1
ATOM 531 C C . GLU A 1 71 ? -21.251 -1.216 16.773 1.00 94.06 71 GLU A C 1
ATOM 533 O O . GLU A 1 71 ? -21.291 -0.032 17.117 1.00 94.06 71 GLU A O 1
ATOM 538 N N . PHE A 1 72 ? -20.630 -1.590 15.652 1.00 94.62 72 PHE A N 1
ATOM 539 C CA . PHE A 1 72 ? -19.856 -0.690 14.795 1.00 94.62 72 PHE A CA 1
ATOM 540 C C . PHE A 1 72 ? -20.655 -0.147 13.606 1.00 94.62 72 PHE A C 1
ATOM 542 O O . PHE A 1 72 ? -20.145 0.665 12.830 1.00 94.62 72 PHE A O 1
ATOM 549 N N . ILE A 1 73 ? -21.920 -0.553 13.466 1.00 93.94 73 ILE A N 1
ATOM 550 C CA . ILE A 1 73 ? -22.797 -0.109 12.382 1.00 93.94 73 ILE A CA 1
ATOM 551 C C . ILE A 1 73 ? -23.390 1.257 12.733 1.00 93.94 73 ILE A C 1
ATOM 553 O O . ILE A 1 73 ? -24.031 1.428 13.773 1.00 93.94 73 ILE A O 1
ATOM 557 N N . THR A 1 74 ? -23.213 2.241 11.855 1.00 93.38 74 THR A N 1
ATOM 558 C CA . THR A 1 74 ? -23.786 3.586 12.005 1.00 93.38 74 THR A CA 1
ATOM 559 C C . THR A 1 74 ? -25.313 3.576 11.907 1.00 93.38 74 THR A C 1
ATOM 561 O O . THR A 1 74 ? -25.923 2.607 11.455 1.00 93.38 74 THR A O 1
ATOM 564 N N . ALA A 1 75 ? -25.965 4.668 12.320 1.00 90.62 75 ALA A N 1
ATOM 565 C CA . ALA A 1 75 ? -27.415 4.816 12.160 1.00 90.62 75 ALA A CA 1
ATOM 566 C C . ALA A 1 75 ? -27.853 4.674 10.688 1.00 90.62 75 ALA A C 1
ATOM 568 O O . ALA A 1 75 ? -28.895 4.090 10.411 1.00 90.62 75 ALA A O 1
ATOM 569 N N . SER A 1 76 ? -27.005 5.120 9.757 1.00 90.44 76 SER A N 1
ATOM 570 C CA . SER A 1 76 ? -27.216 5.033 8.308 1.00 90.44 76 SER A CA 1
ATOM 571 C C . SER A 1 76 ? -26.899 3.654 7.704 1.00 90.44 76 SER A C 1
ATOM 573 O O . SER A 1 76 ? -27.032 3.475 6.494 1.00 90.44 76 SER A O 1
ATOM 575 N N . GLY A 1 77 ? -26.473 2.680 8.518 1.00 92.12 77 GLY A N 1
ATOM 576 C CA . GLY A 1 77 ? -26.225 1.303 8.084 1.00 92.12 77 GLY A CA 1
ATOM 577 C C . GLY A 1 77 ? -24.838 1.033 7.490 1.00 92.12 77 GLY A C 1
ATOM 578 O O . GLY A 1 77 ? -24.666 -0.006 6.854 1.00 92.12 77 GLY A O 1
ATOM 579 N N . TYR A 1 78 ? -23.862 1.926 7.685 1.00 93.12 78 TYR A N 1
ATOM 580 C CA . TYR A 1 78 ? -22.469 1.711 7.267 1.00 93.12 78 TYR A CA 1
ATOM 581 C C . TYR A 1 78 ? -21.651 1.048 8.374 1.00 93.12 78 TYR A C 1
ATOM 583 O O . TYR A 1 78 ? -21.810 1.394 9.546 1.00 93.12 78 TYR A O 1
ATOM 591 N N . LEU A 1 79 ? -20.757 0.129 8.014 1.00 94.69 79 LEU A N 1
ATOM 592 C CA . LEU A 1 79 ? -19.783 -0.438 8.941 1.00 94.69 79 LEU A CA 1
ATOM 593 C C . LEU A 1 79 ? -18.577 0.499 9.074 1.00 94.69 79 LEU A C 1
ATOM 595 O O . LEU A 1 79 ? -17.797 0.639 8.134 1.00 94.69 79 LEU A O 1
ATOM 599 N N . SER A 1 80 ? -18.420 1.115 10.245 1.00 94.00 80 SER A N 1
ATOM 600 C CA . SER A 1 80 ? -17.380 2.119 10.482 1.00 94.00 80 SER A CA 1
ATOM 601 C C . SER A 1 80 ? -16.009 1.491 10.741 1.00 94.00 80 SER A C 1
ATOM 603 O O . SER A 1 80 ? -15.787 0.890 11.798 1.00 94.00 80 SER A O 1
ATOM 605 N N . ALA A 1 81 ? -15.067 1.714 9.819 1.00 94.75 81 ALA A N 1
ATOM 606 C CA . ALA A 1 81 ? -13.656 1.371 10.009 1.00 94.75 81 ALA A CA 1
ATOM 607 C C . ALA A 1 81 ? -13.077 2.048 11.264 1.00 94.75 81 ALA A C 1
ATOM 609 O O . ALA A 1 81 ? -12.501 1.403 12.137 1.00 94.75 81 ALA A O 1
ATOM 610 N N . ARG A 1 82 ? -13.320 3.354 11.429 1.00 92.81 82 ARG A N 1
ATOM 611 C CA . ARG A 1 82 ? -12.839 4.129 12.582 1.00 92.81 82 ARG A CA 1
ATOM 612 C C . ARG A 1 82 ? -13.335 3.585 13.917 1.00 92.81 82 ARG A C 1
ATOM 614 O O . ARG A 1 82 ? -12.539 3.506 14.849 1.00 92.81 82 ARG A O 1
ATOM 621 N N . LYS A 1 83 ? -14.614 3.210 14.044 1.00 94.06 83 LYS A N 1
ATOM 622 C CA . LYS A 1 83 ? -15.132 2.640 15.301 1.00 94.06 83 LYS A CA 1
ATOM 623 C C . LYS A 1 83 ? -14.489 1.290 15.617 1.00 94.06 83 LYS A C 1
ATOM 625 O O . LYS A 1 83 ? -14.137 1.063 16.774 1.00 94.06 83 LYS A O 1
ATOM 630 N N . ILE A 1 84 ? -14.293 0.437 14.607 1.00 95.75 84 ILE A N 1
ATOM 631 C CA . ILE A 1 84 ? -13.569 -0.833 14.765 1.00 95.75 84 ILE A CA 1
ATOM 632 C C . ILE A 1 84 ? -12.137 -0.568 15.223 1.00 95.75 84 ILE A C 1
ATOM 634 O O . ILE A 1 84 ? -11.720 -1.113 16.244 1.00 95.75 84 ILE A O 1
ATOM 638 N N . ARG A 1 85 ? -11.404 0.315 14.534 1.00 95.19 85 ARG A N 1
ATOM 639 C CA . ARG A 1 85 ? -10.031 0.679 14.902 1.00 95.19 85 ARG A CA 1
ATOM 640 C C . ARG A 1 85 ? -9.944 1.241 16.315 1.00 95.19 85 ARG A C 1
ATOM 642 O O . ARG A 1 85 ? -9.092 0.803 17.074 1.00 95.19 85 ARG A O 1
ATOM 649 N N . ALA A 1 86 ? -10.839 2.149 16.699 1.00 93.88 86 ALA A N 1
ATOM 650 C CA . ALA A 1 86 ? -10.851 2.744 18.035 1.00 93.88 86 ALA A CA 1
ATOM 651 C C . ALA A 1 86 ? -11.102 1.697 19.134 1.00 93.88 86 ALA A C 1
ATOM 653 O O . ALA A 1 86 ? -10.420 1.689 20.161 1.00 93.88 86 ALA A O 1
ATOM 654 N N . ARG A 1 87 ? -12.047 0.773 18.914 1.00 95.88 87 ARG A N 1
ATOM 655 C CA . ARG A 1 87 ? -12.292 -0.334 19.846 1.00 95.88 87 ARG A CA 1
ATOM 656 C C . ARG A 1 87 ? -11.094 -1.275 19.918 1.00 95.88 87 ARG A C 1
ATOM 658 O O . ARG A 1 87 ? -10.686 -1.646 21.016 1.00 95.88 87 ARG A O 1
ATOM 665 N N . PHE A 1 88 ? -10.519 -1.619 18.769 1.00 96.81 88 PHE A N 1
ATOM 666 C CA . PHE A 1 88 ? -9.344 -2.476 18.678 1.00 96.81 88 PHE A CA 1
ATOM 667 C C . PHE A 1 88 ? -8.119 -1.846 19.355 1.00 96.81 88 PHE A C 1
ATOM 669 O O . PHE A 1 88 ? -7.451 -2.520 20.131 1.00 96.81 88 PHE A O 1
ATOM 676 N N . HIS A 1 89 ? -7.888 -0.543 19.179 1.00 95.81 89 HIS A N 1
ATOM 677 C CA . HIS A 1 89 ? -6.839 0.213 19.866 1.00 95.81 89 HIS A CA 1
ATOM 678 C C . HIS A 1 89 ? -6.949 0.077 21.392 1.00 95.81 89 HIS A C 1
ATOM 680 O O . HIS A 1 89 ? -5.968 -0.239 22.063 1.00 95.81 89 HIS A O 1
ATOM 686 N N . GLY A 1 90 ? -8.156 0.247 21.948 1.00 95.38 90 GLY A N 1
ATOM 687 C CA . GLY A 1 90 ? -8.398 0.068 23.383 1.00 95.38 90 GLY A CA 1
ATOM 688 C C . GLY A 1 90 ? -8.146 -1.365 23.871 1.00 95.38 90 GLY A C 1
ATOM 689 O O . GLY A 1 90 ? -7.580 -1.554 24.948 1.00 95.38 90 GLY A O 1
ATOM 690 N N . LEU A 1 91 ? -8.522 -2.374 23.078 1.00 96.94 91 LEU A N 1
ATOM 691 C CA . LEU A 1 91 ? -8.249 -3.783 23.391 1.00 96.94 91 LEU A CA 1
ATOM 692 C C . LEU A 1 91 ? -6.748 -4.087 23.374 1.00 96.94 91 LEU A C 1
ATOM 694 O O . LEU A 1 91 ? -6.253 -4.754 24.280 1.00 96.94 91 LEU A O 1
ATOM 698 N N . VAL A 1 92 ? -6.017 -3.571 22.384 1.00 96.75 92 VAL A N 1
ATOM 699 C CA . VAL A 1 92 ? -4.565 -3.752 22.287 1.00 96.75 92 VAL A CA 1
ATOM 700 C C . VAL A 1 92 ? -3.843 -3.045 23.429 1.00 96.75 92 VAL A C 1
ATOM 702 O O . VAL A 1 92 ? -2.927 -3.634 23.990 1.00 96.75 92 VAL A O 1
ATOM 705 N N . GLY A 1 93 ? -4.285 -1.856 23.852 1.00 94.94 93 GLY A N 1
ATOM 706 C CA . GLY A 1 93 ? -3.739 -1.196 25.045 1.00 94.94 93 GLY A CA 1
ATOM 707 C C . GLY A 1 93 ? -3.825 -2.077 26.289 1.00 94.94 93 GLY A C 1
ATOM 708 O O . GLY A 1 93 ? -2.813 -2.342 26.933 1.00 94.94 93 GLY A O 1
ATOM 709 N N . GLN A 1 94 ? -5.004 -2.646 26.553 1.00 95.94 94 GLN A N 1
ATOM 710 C CA . GLN A 1 94 ? -5.184 -3.580 27.670 1.00 95.94 94 GLN A CA 1
ATOM 711 C C . GLN A 1 94 ? -4.372 -4.873 27.503 1.00 95.94 94 GLN A C 1
ATOM 713 O O . GLN A 1 94 ? -3.912 -5.447 28.490 1.00 95.94 94 GLN A O 1
ATOM 718 N N . ALA A 1 95 ? -4.223 -5.366 26.271 1.00 96.88 95 ALA A N 1
ATOM 719 C CA . ALA A 1 95 ? -3.462 -6.577 25.987 1.00 96.88 95 ALA A CA 1
ATOM 720 C C . ALA A 1 95 ? -1.957 -6.365 26.200 1.00 96.88 95 ALA A C 1
ATOM 722 O O . ALA A 1 95 ? -1.313 -7.217 26.807 1.00 96.88 95 ALA A O 1
ATOM 723 N N . VAL A 1 96 ? -1.408 -5.228 25.763 1.00 95.62 96 VAL A N 1
ATOM 724 C CA . VAL A 1 96 ? 0.008 -4.872 25.938 1.00 95.62 96 VAL A CA 1
ATOM 725 C C . VAL A 1 96 ? 0.377 -4.829 27.421 1.00 95.62 96 VAL A C 1
ATOM 727 O O . VAL A 1 96 ? 1.397 -5.397 27.797 1.00 95.62 96 VAL A O 1
ATOM 730 N N . GLU A 1 97 ? -0.483 -4.274 28.278 1.00 94.19 97 GLU A N 1
ATOM 731 C CA . GLU A 1 97 ? -0.258 -4.218 29.733 1.00 94.19 97 GLU A CA 1
ATOM 732 C C . GLU A 1 97 ? -0.273 -5.600 30.414 1.00 94.19 97 GLU A C 1
ATOM 734 O O . GLU A 1 97 ? 0.400 -5.816 31.426 1.00 94.19 97 GLU A O 1
ATOM 739 N N . LYS A 1 98 ? -1.043 -6.552 29.872 1.00 95.81 98 LYS A N 1
ATOM 740 C CA . LYS A 1 98 ? -1.285 -7.870 30.488 1.00 95.81 98 LYS A CA 1
ATOM 741 C C . LYS A 1 98 ? -0.464 -9.006 29.880 1.00 95.81 98 LYS A C 1
ATOM 743 O O . LYS A 1 98 ? -0.393 -10.079 30.475 1.00 95.81 98 LYS A O 1
ATOM 748 N N . CYS A 1 99 ? 0.112 -8.813 28.697 1.00 95.81 99 CYS A N 1
ATOM 749 C CA . CYS A 1 99 ? 0.820 -9.867 27.981 1.00 95.81 99 CYS A CA 1
ATOM 750 C C . CYS A 1 99 ? 2.182 -10.203 28.608 1.00 95.81 99 CYS A C 1
ATOM 752 O O . CYS A 1 99 ? 2.776 -9.415 29.344 1.00 95.81 99 CYS A O 1
ATOM 754 N N . THR A 1 100 ? 2.723 -11.367 28.240 1.00 97.06 100 THR A N 1
ATOM 755 C CA . THR A 1 100 ? 4.064 -11.827 28.642 1.00 97.06 100 THR A CA 1
ATOM 756 C C . THR A 1 100 ? 5.176 -10.850 28.246 1.00 97.06 100 THR A C 1
ATOM 758 O O . THR A 1 100 ? 6.214 -10.801 28.894 1.00 97.06 100 THR A O 1
ATOM 761 N N . TYR A 1 101 ? 4.962 -10.053 27.195 1.00 94.94 101 TYR A N 1
ATOM 762 C CA . TYR A 1 101 ? 5.948 -9.126 26.635 1.00 94.94 101 TYR A CA 1
ATOM 763 C C . TYR A 1 101 ? 5.741 -7.666 27.069 1.00 94.94 101 TYR A C 1
ATOM 765 O O . TYR A 1 101 ? 6.319 -6.766 26.463 1.00 94.94 101 TYR A O 1
ATOM 773 N N . ARG A 1 102 ? 4.944 -7.411 28.113 1.00 92.94 102 ARG A N 1
ATOM 774 C CA . ARG A 1 102 ? 4.607 -6.054 28.583 1.00 92.94 102 ARG A CA 1
ATOM 775 C C . ARG A 1 102 ? 5.820 -5.149 28.839 1.00 92.94 102 ARG A C 1
ATOM 777 O O . ARG A 1 102 ? 5.738 -3.951 28.617 1.00 92.94 102 ARG A O 1
ATOM 784 N N . ASP A 1 103 ? 6.956 -5.719 29.247 1.00 93.69 103 ASP A N 1
ATOM 785 C CA . ASP A 1 103 ? 8.163 -4.947 29.577 1.00 93.69 103 ASP A CA 1
ATOM 786 C C . ASP A 1 103 ? 8.895 -4.429 28.326 1.00 93.69 103 ASP A C 1
ATOM 788 O O . ASP A 1 103 ? 9.697 -3.500 28.404 1.00 93.69 103 ASP A O 1
ATOM 792 N N . ILE A 1 104 ? 8.626 -5.026 27.158 1.00 95.25 104 ILE A N 1
ATOM 793 C CA . ILE A 1 104 ? 9.258 -4.662 25.884 1.00 95.25 104 ILE A CA 1
ATOM 794 C C . ILE A 1 104 ? 8.290 -4.031 24.883 1.00 95.25 104 ILE A C 1
ATOM 796 O O . ILE A 1 104 ? 8.743 -3.541 23.849 1.00 95.25 104 ILE A O 1
ATOM 800 N N . LEU A 1 105 ? 6.983 -4.067 25.144 1.00 95.38 105 LEU A N 1
ATOM 801 C CA . LEU A 1 105 ? 5.956 -3.522 24.262 1.00 95.38 105 LEU A CA 1
ATOM 802 C C . LEU A 1 105 ? 5.403 -2.220 24.833 1.00 95.38 105 LEU A C 1
ATOM 804 O O . LEU A 1 105 ? 5.035 -2.146 26.000 1.00 95.38 105 LEU A O 1
ATOM 808 N N . ARG A 1 106 ? 5.281 -1.198 23.987 1.00 93.31 106 ARG A N 1
ATOM 809 C CA . ARG A 1 106 ? 4.615 0.061 24.336 1.00 93.31 106 ARG A CA 1
ATOM 810 C C . ARG A 1 106 ? 3.642 0.463 23.242 1.00 93.31 106 ARG A C 1
ATOM 812 O O . ARG A 1 106 ? 4.035 0.556 22.084 1.00 93.31 106 ARG A O 1
ATOM 819 N N . LEU A 1 107 ? 2.386 0.721 23.590 1.00 93.69 107 LEU A N 1
ATOM 820 C CA . LEU A 1 107 ? 1.422 1.281 22.641 1.00 93.69 107 LEU A CA 1
ATOM 821 C C . LEU A 1 107 ? 1.744 2.763 22.386 1.00 93.69 107 LEU A C 1
ATOM 823 O O . LEU A 1 107 ? 2.025 3.504 23.327 1.00 93.69 107 LEU A O 1
ATOM 827 N N . MET A 1 108 ? 1.713 3.198 21.127 1.00 90.44 108 MET A N 1
ATOM 828 C CA . MET A 1 108 ? 1.941 4.597 20.758 1.00 90.44 108 MET A CA 1
ATOM 829 C C . MET A 1 108 ? 0.657 5.427 20.954 1.00 90.44 108 MET A C 1
ATOM 831 O O . MET A 1 108 ? -0.342 5.123 20.309 1.00 90.44 108 MET A O 1
ATOM 835 N N . PRO A 1 109 ? 0.657 6.482 21.794 1.00 78.50 109 PRO A N 1
ATOM 836 C CA . PRO A 1 109 ? -0.574 7.177 22.192 1.00 78.50 109 PRO A CA 1
ATOM 837 C C . PRO A 1 109 ? -1.049 8.274 21.222 1.00 78.50 109 PRO A C 1
ATOM 839 O O . PRO A 1 109 ? -2.198 8.696 21.296 1.00 78.50 109 PRO A O 1
ATOM 842 N N . SER A 1 110 ? -0.187 8.777 20.335 1.00 75.25 110 SER A N 1
ATOM 843 C CA . SER A 1 110 ? -0.432 9.978 19.516 1.00 75.25 110 SER A CA 1
ATOM 844 C C . SER A 1 110 ? -1.087 9.703 18.154 1.00 75.25 110 SER A C 1
ATOM 846 O O . SER A 1 110 ? -1.047 10.543 17.259 1.00 75.25 110 SER A O 1
ATOM 848 N N . THR A 1 111 ? -1.681 8.524 17.969 1.00 82.19 111 THR A N 1
ATOM 849 C CA . THR A 1 111 ? -2.165 8.037 16.671 1.00 82.19 111 THR A CA 1
ATOM 850 C C . THR A 1 111 ? -3.494 7.304 16.828 1.00 82.19 111 THR A C 1
ATOM 852 O O . THR A 1 111 ? -3.686 6.590 17.807 1.00 82.19 111 THR A O 1
ATOM 855 N N . SER A 1 112 ? -4.414 7.441 15.862 1.00 85.94 112 SER A N 1
ATOM 856 C CA . SER A 1 112 ? -5.603 6.573 15.833 1.00 85.94 112 SER A CA 1
ATOM 857 C C . SER A 1 112 ? -5.296 5.174 15.287 1.00 85.94 112 SER A C 1
ATOM 859 O O . SER A 1 112 ? -6.089 4.256 15.487 1.00 85.94 112 SER A O 1
ATOM 861 N N . GLU A 1 113 ? -4.146 4.998 14.625 1.00 91.81 113 GLU A N 1
ATOM 862 C CA . GLU A 1 113 ? -3.602 3.694 14.239 1.00 91.81 113 GLU A CA 1
ATOM 863 C C . GLU A 1 113 ? -3.101 2.908 15.440 1.00 91.81 113 GLU A C 1
ATOM 865 O O . GLU A 1 113 ? -2.457 3.454 16.336 1.00 91.81 113 GLU A O 1
ATOM 870 N N . VAL A 1 114 ? -3.320 1.595 15.408 1.00 95.06 114 VAL A N 1
ATOM 871 C CA . VAL A 1 114 ? -2.809 0.682 16.429 1.00 95.06 114 VAL A CA 1
ATOM 872 C C . VAL A 1 114 ? -1.343 0.389 16.143 1.00 95.06 114 VAL A C 1
ATOM 874 O O . VAL A 1 114 ? -1.014 -0.510 15.371 1.00 95.06 114 VAL A O 1
ATOM 877 N N . LYS A 1 115 ? -0.456 1.177 16.755 1.00 95.44 115 LYS A N 1
ATOM 878 C CA . LYS A 1 115 ? 0.998 1.040 16.622 1.00 95.44 115 LYS A CA 1
ATOM 879 C C . LYS A 1 115 ? 1.641 0.669 17.946 1.00 95.44 115 LYS A C 1
ATOM 881 O O . LYS A 1 115 ? 1.506 1.385 18.935 1.00 95.44 115 LYS A O 1
ATOM 886 N N . ILE A 1 116 ? 2.381 -0.430 17.948 1.00 95.25 116 ILE A N 1
ATOM 887 C CA . ILE A 1 116 ? 3.129 -0.926 19.098 1.00 95.25 116 ILE A CA 1
ATOM 888 C C . ILE A 1 116 ? 4.615 -0.728 18.820 1.00 95.25 116 ILE A C 1
ATOM 890 O O . ILE A 1 116 ? 5.129 -1.123 17.778 1.00 95.25 116 ILE A O 1
ATOM 894 N N . ARG A 1 117 ? 5.325 -0.135 19.768 1.00 94.69 117 ARG A N 1
ATOM 895 C CA . ARG A 1 117 ? 6.778 -0.041 19.777 1.00 94.69 117 ARG A CA 1
ATOM 896 C C . ARG A 1 117 ? 7.362 -1.238 20.519 1.00 94.69 117 ARG A C 1
ATOM 898 O O . ARG A 1 117 ? 6.966 -1.525 21.646 1.00 94.69 117 ARG A O 1
ATOM 905 N N . ILE A 1 118 ? 8.304 -1.923 19.880 1.00 94.69 118 ILE A N 1
ATOM 906 C CA . ILE A 1 118 ? 8.981 -3.120 20.378 1.00 94.69 118 ILE A CA 1
ATOM 907 C C . ILE A 1 118 ? 10.415 -2.738 20.755 1.00 94.69 118 ILE A C 1
ATOM 909 O O . ILE A 1 118 ? 11.203 -2.319 19.903 1.00 94.69 118 ILE A O 1
ATOM 913 N N . ARG A 1 119 ? 10.764 -2.900 22.037 1.00 91.75 119 ARG A N 1
ATOM 914 C CA . ARG A 1 119 ? 12.095 -2.631 22.618 1.00 91.75 119 ARG A CA 1
ATOM 915 C C . ARG A 1 119 ? 12.652 -1.237 22.296 1.00 91.75 119 ARG A C 1
ATOM 917 O O . ARG A 1 119 ? 13.860 -1.094 22.148 1.00 91.75 119 ARG A O 1
ATOM 924 N N . ASP A 1 120 ? 11.781 -0.244 22.116 1.00 84.88 120 ASP A N 1
ATOM 925 C CA . ASP A 1 120 ? 12.126 1.112 21.657 1.00 84.88 120 ASP A CA 1
ATOM 926 C C . ASP A 1 120 ? 12.937 1.177 20.342 1.00 84.88 120 ASP A C 1
ATOM 928 O O . ASP A 1 120 ? 13.512 2.210 20.015 1.00 84.88 120 ASP A O 1
ATOM 932 N N . ARG A 1 121 ? 12.967 0.088 19.560 1.00 88.44 121 ARG A N 1
ATOM 933 C CA . ARG A 1 121 ? 13.783 -0.036 18.339 1.00 88.44 121 ARG A CA 1
ATOM 934 C C . ARG A 1 121 ? 12.963 -0.260 17.084 1.00 88.44 121 ARG A C 1
ATOM 936 O O . ARG A 1 121 ? 13.314 0.269 16.039 1.00 88.44 121 ARG A O 1
ATOM 943 N N . ALA A 1 122 ? 11.905 -1.059 17.186 1.00 92.31 122 ALA A N 1
ATOM 944 C CA . ALA A 1 122 ? 11.030 -1.364 16.065 1.00 92.31 122 ALA A CA 1
ATOM 945 C C . ALA A 1 122 ? 9.609 -0.875 16.341 1.00 92.31 122 ALA A C 1
ATOM 947 O O . ALA A 1 122 ? 9.183 -0.785 17.495 1.00 92.31 122 ALA A O 1
ATOM 948 N N . SER A 1 123 ? 8.866 -0.575 15.284 1.00 93.38 123 SER A N 1
ATOM 949 C CA . SER A 1 123 ? 7.443 -0.273 15.337 1.00 93.38 123 SER A CA 1
ATOM 950 C C . SER A 1 123 ? 6.659 -1.300 14.528 1.00 93.38 123 SER A C 1
ATOM 952 O O . SER A 1 123 ? 7.084 -1.736 13.461 1.00 93.38 123 SER A O 1
ATOM 954 N N . LEU A 1 124 ? 5.523 -1.710 15.077 1.00 95.38 124 LEU A N 1
ATOM 955 C CA . LEU A 1 124 ? 4.594 -2.656 14.486 1.00 95.38 124 LEU A CA 1
ATOM 956 C C . LEU A 1 124 ? 3.215 -2.006 14.437 1.00 95.38 124 LEU A C 1
ATOM 958 O O . LEU A 1 124 ? 2.613 -1.747 15.480 1.00 95.38 124 LEU A O 1
ATOM 962 N N . GLN A 1 125 ? 2.707 -1.754 13.238 1.00 96.12 125 GLN 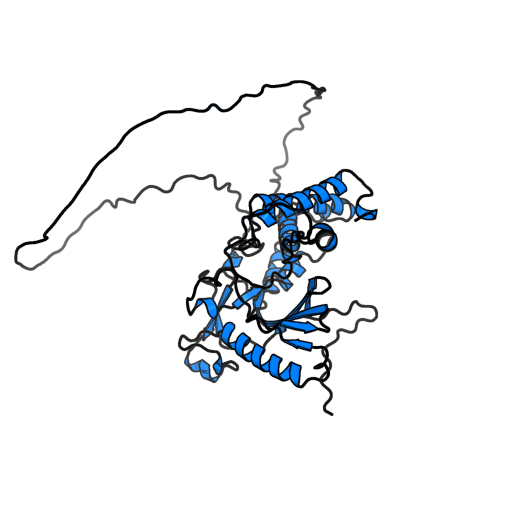A N 1
ATOM 963 C CA . GLN A 1 125 ? 1.321 -1.357 13.028 1.00 96.12 125 GLN A CA 1
ATOM 964 C C . GLN A 1 125 ? 0.452 -2.602 12.839 1.00 96.12 125 GLN A C 1
ATOM 966 O O . GLN A 1 125 ? 0.799 -3.476 12.054 1.00 96.12 125 GLN A O 1
ATOM 971 N N . ILE A 1 126 ? -0.681 -2.684 13.534 1.00 97.31 126 ILE A N 1
ATOM 972 C CA . ILE A 1 126 ? -1.663 -3.754 13.341 1.00 97.31 126 ILE A CA 1
ATOM 973 C C . ILE A 1 126 ? -2.925 -3.143 12.745 1.00 97.31 126 ILE A C 1
ATOM 975 O O . ILE A 1 126 ? -3.602 -2.338 13.384 1.00 97.31 126 ILE A O 1
ATOM 979 N N . THR A 1 127 ? -3.249 -3.542 11.523 1.00 97.38 127 THR A N 1
ATOM 980 C CA . THR A 1 127 ? -4.333 -2.969 10.731 1.00 97.38 127 THR A CA 1
ATOM 981 C C . THR A 1 127 ? -5.477 -3.977 10.606 1.00 97.38 127 THR A C 1
ATOM 983 O O . THR A 1 127 ? -5.315 -4.972 9.901 1.00 97.38 127 THR A O 1
ATOM 986 N N . PRO A 1 128 ? -6.648 -3.757 11.234 1.00 97.56 128 PRO A N 1
ATOM 987 C CA . PRO A 1 128 ? -7.828 -4.579 10.973 1.00 97.56 128 PRO A CA 1
ATOM 988 C C . PRO A 1 128 ? -8.229 -4.498 9.498 1.00 97.56 128 PRO A C 1
ATOM 990 O O . PRO A 1 128 ? -8.292 -3.399 8.939 1.00 97.56 128 PRO A O 1
ATOM 993 N N . ALA A 1 129 ? -8.515 -5.641 8.880 1.00 97.25 129 ALA A N 1
ATOM 994 C CA . ALA A 1 129 ? -8.787 -5.712 7.450 1.00 97.25 129 ALA A CA 1
ATOM 995 C C . ALA A 1 129 ? -9.862 -6.745 7.083 1.00 97.25 129 ALA A C 1
ATOM 997 O O . ALA A 1 129 ? -10.048 -7.735 7.788 1.00 97.25 129 ALA A O 1
ATOM 998 N N . PHE A 1 130 ? -10.530 -6.552 5.944 1.00 96.31 130 PHE A N 1
ATOM 999 C CA . PHE A 1 130 ? -11.340 -7.587 5.289 1.00 96.31 130 PHE A CA 1
ATOM 1000 C C . PHE A 1 130 ? -10.753 -7.928 3.921 1.00 96.31 130 PHE A C 1
ATOM 1002 O O . PHE A 1 130 ? -10.536 -7.032 3.109 1.00 96.31 130 PHE A O 1
ATOM 1009 N N . ARG A 1 131 ? -10.563 -9.218 3.634 1.00 94.19 131 ARG A N 1
ATOM 1010 C CA . ARG A 1 131 ? -10.155 -9.680 2.302 1.00 94.19 131 ARG A CA 1
ATOM 1011 C C . ARG A 1 131 ? -11.374 -9.794 1.381 1.00 94.19 131 ARG A C 1
ATOM 1013 O O . ARG A 1 131 ? -12.412 -10.317 1.789 1.00 94.19 131 ARG A O 1
ATOM 1020 N N . CYS A 1 132 ? -11.237 -9.325 0.144 1.00 94.25 132 CYS A N 1
ATOM 1021 C CA . CYS A 1 132 ? -12.281 -9.298 -0.882 1.00 94.25 132 CYS A CA 1
ATOM 1022 C C . CYS A 1 132 ? -11.826 -10.073 -2.136 1.00 94.25 132 CYS A C 1
ATOM 1024 O O . CYS A 1 132 ? -11.570 -9.456 -3.172 1.00 94.25 132 CYS A O 1
ATOM 1026 N N . PRO A 1 133 ? -11.698 -11.411 -2.064 1.00 92.56 133 PRO A N 1
ATOM 1027 C CA . PRO A 1 133 ? -11.253 -12.207 -3.203 1.00 92.56 133 PRO A CA 1
ATOM 1028 C C . PRO A 1 133 ? -12.315 -12.233 -4.310 1.00 92.56 133 PRO A C 1
ATOM 1030 O O . PRO A 1 133 ? -13.516 -12.223 -4.032 1.00 92.56 133 PRO A O 1
ATOM 1033 N N . GLY A 1 134 ? -11.881 -12.282 -5.571 1.00 89.81 134 GLY A N 1
ATOM 1034 C CA . GLY A 1 134 ? -12.768 -12.371 -6.739 1.00 89.81 134 GLY A CA 1
ATOM 1035 C C . GLY A 1 134 ? -13.639 -11.137 -7.010 1.00 89.81 134 GLY A C 1
ATOM 1036 O O . GLY A 1 134 ? -14.483 -11.172 -7.906 1.00 89.81 134 GLY A O 1
ATOM 1037 N N . LEU A 1 135 ? -13.451 -10.052 -6.257 1.00 92.56 135 LEU A N 1
ATOM 1038 C CA . LEU A 1 135 ? -14.089 -8.758 -6.476 1.00 92.56 135 LEU A CA 1
ATOM 1039 C C . LEU A 1 135 ? -13.049 -7.762 -6.985 1.00 92.56 135 LEU A C 1
ATOM 1041 O O . LEU A 1 135 ? -11.898 -7.786 -6.559 1.00 92.56 135 LEU A O 1
ATOM 1045 N N . TRP A 1 136 ? -13.472 -6.840 -7.852 1.00 94.88 136 TRP A N 1
ATOM 1046 C CA . TRP A 1 136 ? -12.615 -5.756 -8.328 1.00 94.88 136 TRP A CA 1
ATOM 1047 C C . TRP A 1 136 ? -13.291 -4.393 -8.126 1.00 94.88 136 TRP A C 1
ATOM 1049 O O . TRP A 1 136 ? -14.447 -4.238 -8.539 1.00 94.88 136 TRP A O 1
ATOM 1059 N N . PRO A 1 137 ? -12.621 -3.404 -7.505 1.00 95.25 137 PRO A N 1
ATOM 1060 C CA . PRO A 1 137 ? -13.202 -2.088 -7.258 1.00 95.25 137 PRO A CA 1
ATOM 1061 C C . PRO A 1 137 ? -13.568 -1.365 -8.555 1.00 95.25 137 PRO A C 1
ATOM 1063 O O . PRO A 1 137 ? -12.861 -1.447 -9.564 1.00 95.25 137 PRO A O 1
ATOM 1066 N N . ARG A 1 138 ? -14.663 -0.600 -8.529 1.00 93.56 138 ARG A N 1
ATOM 1067 C CA . ARG A 1 138 ? -15.118 0.174 -9.692 1.00 93.56 138 ARG A CA 1
ATOM 1068 C C . ARG A 1 138 ? -14.125 1.282 -10.036 1.00 93.56 138 ARG A C 1
ATOM 1070 O O . ARG A 1 138 ? -13.865 1.518 -11.214 1.00 93.56 138 ARG A O 1
ATOM 1077 N N . SER A 1 139 ? -13.537 1.920 -9.034 1.00 92.62 139 SER A N 1
ATOM 1078 C CA . SER A 1 139 ? -12.484 2.927 -9.177 1.00 92.62 139 SER A CA 1
ATOM 1079 C C . SER A 1 139 ? -11.239 2.389 -9.898 1.00 92.62 139 SER A C 1
ATOM 1081 O O . SER A 1 139 ? -10.601 3.134 -10.639 1.00 92.62 139 SER A O 1
ATOM 1083 N N . ALA A 1 140 ? -10.961 1.086 -9.789 1.00 94.06 140 ALA A N 1
ATOM 1084 C CA . ALA A 1 140 ? -9.884 0.389 -10.497 1.00 94.06 140 ALA A CA 1
ATOM 1085 C C . ALA A 1 140 ? -10.353 -0.351 -11.768 1.00 94.06 140 ALA A C 1
ATOM 1087 O O . ALA A 1 140 ? -9.570 -1.053 -12.401 1.00 94.06 140 ALA A O 1
ATOM 1088 N N . SER A 1 141 ? -11.625 -0.239 -12.171 1.00 90.69 141 SER A N 1
ATOM 1089 C CA . SER A 1 141 ? -12.179 -1.022 -13.296 1.00 90.69 141 SER A CA 1
ATOM 1090 C C . SER A 1 141 ? -11.616 -0.643 -14.667 1.00 90.69 141 SER A C 1
ATOM 1092 O O . SER A 1 141 ? -11.623 -1.470 -15.577 1.00 90.69 141 SER A O 1
ATOM 1094 N N . HIS A 1 142 ? -11.097 0.581 -14.798 1.00 88.50 142 HIS A N 1
ATOM 1095 C CA . HIS A 1 142 ? -10.386 1.039 -15.990 1.00 88.50 142 HIS A CA 1
ATOM 1096 C C . HIS A 1 142 ? -9.110 0.220 -16.242 1.00 88.50 142 HIS A C 1
ATOM 1098 O O . HIS A 1 142 ? -8.675 0.087 -17.386 1.00 88.50 142 HIS A O 1
ATOM 1104 N N . TRP A 1 143 ? -8.534 -0.364 -15.186 1.00 87.19 143 TRP A N 1
ATOM 1105 C CA . TRP A 1 143 ? -7.374 -1.228 -15.283 1.00 87.19 143 TRP A CA 1
ATOM 1106 C C . TRP A 1 143 ? -7.766 -2.549 -15.968 1.00 87.19 143 TRP A C 1
ATOM 1108 O O . TRP A 1 143 ? -8.613 -3.309 -15.478 1.00 87.19 143 TRP A O 1
ATOM 1118 N N . SER A 1 144 ? -7.133 -2.804 -17.121 1.00 63.88 144 SER A N 1
ATOM 1119 C CA . SER A 1 144 ? -7.349 -3.890 -18.103 1.00 63.88 144 SER A CA 1
ATOM 1120 C C . SER A 1 144 ? -8.607 -3.824 -18.996 1.00 63.88 144 SER A C 1
ATOM 1122 O O . SER A 1 144 ? -9.200 -4.855 -19.315 1.00 63.88 144 SER A O 1
ATOM 1124 N N . CYS A 1 145 ? -8.969 -2.634 -19.492 1.00 47.47 145 CYS A N 1
ATOM 1125 C CA . CYS A 1 145 ? -9.613 -2.534 -20.811 1.00 47.47 145 CYS A CA 1
ATOM 1126 C C . CYS A 1 145 ? -8.518 -2.518 -21.904 1.00 47.47 145 CYS A C 1
ATOM 1128 O O . CYS A 1 145 ? -7.564 -1.753 -21.800 1.00 47.47 145 CYS A O 1
ATOM 1130 N N . LEU A 1 146 ? -8.625 -3.393 -22.910 1.00 42.88 146 LEU A N 1
ATOM 1131 C CA . LEU A 1 146 ? -7.718 -3.531 -24.069 1.00 42.88 146 LEU A CA 1
ATOM 1132 C C . LEU A 1 146 ? -7.534 -2.201 -24.856 1.00 42.88 146 LEU A C 1
ATOM 1134 O O . LEU A 1 146 ? -8.315 -1.264 -24.672 1.00 42.88 146 LEU A O 1
ATOM 1138 N N . PRO A 1 147 ? -6.484 -2.070 -25.698 1.00 38.06 147 PRO A N 1
ATOM 1139 C CA . PRO A 1 147 ? -5.818 -0.802 -25.970 1.00 38.06 147 PRO A CA 1
ATOM 1140 C C . PRO A 1 147 ? -6.719 0.121 -26.784 1.00 38.06 147 PRO A C 1
ATOM 1142 O O . PRO A 1 147 ? -7.069 -0.178 -27.923 1.00 38.06 147 PRO A O 1
ATOM 1145 N N . THR A 1 148 ? -7.065 1.282 -26.231 1.00 29.48 148 THR A N 1
ATOM 1146 C CA . THR A 1 148 ? -7.612 2.351 -27.064 1.00 29.48 148 THR A CA 1
ATOM 1147 C C . THR A 1 148 ? -6.433 3.116 -27.641 1.00 29.48 148 THR A C 1
ATOM 1149 O O . THR A 1 148 ? -5.839 3.977 -26.996 1.00 29.48 148 THR A O 1
ATOM 1152 N N . SER A 1 149 ? -6.083 2.784 -28.878 1.00 36.88 149 SER A N 1
ATOM 1153 C CA . SER A 1 149 ? -5.415 3.705 -29.783 1.00 36.88 149 SER A CA 1
ATOM 1154 C C . SER A 1 149 ? -6.266 4.969 -29.912 1.00 36.88 149 SER A C 1
ATOM 1156 O O . SER A 1 149 ? -7.102 5.076 -30.805 1.00 36.88 149 SER A O 1
ATOM 1158 N N . THR A 1 150 ? -6.110 5.934 -29.013 1.00 29.72 150 THR A N 1
ATOM 1159 C CA . THR A 1 150 ? -6.456 7.326 -29.302 1.00 29.72 150 THR A CA 1
ATOM 1160 C C . THR A 1 150 ? -5.660 8.234 -28.381 1.00 29.72 150 THR A C 1
ATOM 1162 O O . THR A 1 150 ? -5.919 8.334 -27.186 1.00 29.72 150 THR A O 1
ATOM 1165 N N . PHE A 1 151 ? -4.698 8.938 -28.974 1.00 30.05 151 PHE A N 1
ATOM 1166 C CA . PHE A 1 151 ? -4.307 10.260 -28.509 1.00 30.05 151 PHE A CA 1
ATOM 1167 C C . PHE A 1 151 ? -5.587 11.073 -28.266 1.00 30.05 151 PHE A C 1
ATOM 1169 O O . PHE A 1 151 ? -6.211 11.537 -29.220 1.00 30.05 151 PHE A O 1
ATOM 1176 N N . GLN A 1 152 ? -5.986 11.281 -27.012 1.00 28.05 152 GLN A N 1
ATOM 1177 C CA . GLN A 1 152 ? -6.852 12.412 -26.694 1.00 28.05 152 GLN A CA 1
ATOM 1178 C C . GLN A 1 152 ? -5.984 13.667 -26.692 1.00 28.05 152 GLN A C 1
ATOM 1180 O O . GLN A 1 152 ? -5.538 14.169 -25.664 1.00 28.05 152 GLN A O 1
ATOM 1185 N N . SER A 1 153 ? -5.728 14.145 -27.910 1.00 26.34 153 SER A N 1
ATOM 1186 C CA . SER A 1 153 ? -5.499 15.558 -28.149 1.00 26.34 153 SER A CA 1
ATOM 1187 C C . SER A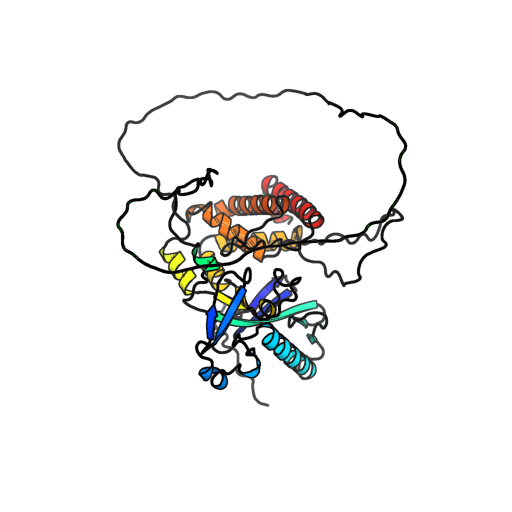 1 153 ? -6.737 16.319 -27.683 1.00 26.34 153 SER A C 1
ATOM 1189 O O . SER A 1 153 ? -7.873 15.921 -27.953 1.00 26.34 153 SER A O 1
ATOM 1191 N N . ALA A 1 154 ? -6.502 17.402 -26.955 1.00 36.56 154 ALA A N 1
ATOM 1192 C CA . ALA A 1 154 ? -7.517 18.354 -26.562 1.00 36.56 154 ALA A CA 1
ATOM 1193 C C . ALA A 1 154 ? -8.285 18.854 -27.797 1.00 36.56 154 ALA A C 1
ATOM 1195 O O . ALA A 1 154 ? -7.704 19.503 -28.662 1.00 36.56 154 ALA A O 1
ATOM 1196 N N . ALA A 1 155 ? -9.591 18.591 -27.862 1.00 28.98 155 ALA A N 1
ATOM 1197 C CA . ALA A 1 155 ? -10.498 19.344 -28.719 1.00 28.98 155 ALA A CA 1
ATOM 1198 C C . ALA A 1 155 ? -11.957 19.227 -28.245 1.00 28.98 155 ALA A C 1
ATOM 1200 O O . ALA A 1 155 ? -12.575 18.171 -28.321 1.00 28.98 155 ALA A O 1
ATOM 1201 N N . ASN A 1 156 ? -12.491 20.386 -27.854 1.00 27.64 156 ASN A N 1
ATOM 1202 C CA . ASN A 1 156 ? -13.872 20.837 -28.040 1.00 27.64 156 ASN A CA 1
ATOM 1203 C C . ASN A 1 156 ? -14.998 20.232 -27.184 1.00 27.64 156 ASN A C 1
ATOM 1205 O O . ASN A 1 156 ? -15.694 19.300 -27.574 1.00 27.64 156 ASN A O 1
ATOM 1209 N N . LEU A 1 157 ? -15.311 20.949 -26.099 1.00 27.16 157 LEU A N 1
ATOM 1210 C CA . LEU A 1 157 ? -16.676 21.100 -25.592 1.00 27.16 157 LEU A CA 1
ATOM 1211 C C . LEU A 1 157 ? -17.142 22.541 -25.835 1.00 27.16 157 LEU A C 1
ATOM 1213 O O . LEU A 1 157 ? -16.874 23.435 -25.040 1.00 27.16 157 LEU A O 1
ATOM 1217 N N . SER A 1 158 ? -17.874 22.745 -26.926 1.00 26.50 158 SER A N 1
ATOM 1218 C CA . SER A 1 158 ? -19.010 23.667 -26.964 1.00 26.50 158 SER A CA 1
ATOM 1219 C C . SER A 1 158 ? -19.836 23.346 -28.203 1.00 26.50 158 SER A C 1
ATOM 1221 O O . SER A 1 158 ? -19.343 23.514 -29.315 1.00 26.50 158 SER A O 1
ATOM 1223 N N . LEU A 1 159 ? -21.076 22.893 -28.021 1.00 27.19 159 LEU A N 1
ATOM 1224 C CA . LEU A 1 159 ? -22.264 23.594 -28.515 1.00 27.19 159 LEU A CA 1
ATOM 1225 C C . LEU A 1 159 ? -23.543 22.798 -28.208 1.00 27.19 159 LEU A C 1
ATOM 1227 O O . LEU A 1 159 ? -23.620 21.579 -28.317 1.00 27.19 159 LEU A O 1
ATOM 1231 N N . VAL A 1 160 ? -24.516 23.583 -27.766 1.00 28.44 160 VAL A N 1
ATOM 1232 C CA . VAL A 1 160 ? -25.890 23.308 -27.337 1.00 28.44 160 VAL A CA 1
ATOM 1233 C C . VAL A 1 160 ? -26.713 22.597 -28.423 1.00 28.44 160 VAL A C 1
ATOM 1235 O O . VAL A 1 160 ? -26.590 22.977 -29.588 1.00 28.44 160 VAL A O 1
ATOM 1238 N N . PRO A 1 161 ? -27.636 21.670 -28.093 1.00 27.59 161 PRO A N 1
ATOM 1239 C CA . PRO A 1 161 ? -28.676 21.278 -29.032 1.00 27.59 161 PRO A CA 1
ATOM 1240 C C . PRO A 1 161 ? -29.869 22.240 -28.925 1.00 27.59 161 PRO A C 1
ATOM 1242 O O . PRO A 1 161 ? -30.521 22.343 -27.886 1.00 27.59 161 PRO A O 1
ATOM 1245 N N . VAL A 1 162 ? -30.149 22.948 -30.019 1.00 29.41 162 VAL A N 1
ATOM 1246 C CA . VAL A 1 162 ? -31.415 23.656 -30.246 1.00 29.41 162 VAL A CA 1
ATOM 1247 C C . VAL A 1 162 ? -32.384 22.674 -30.900 1.00 29.41 162 VAL A C 1
ATOM 1249 O O . VAL A 1 162 ? -32.141 22.187 -32.003 1.00 29.41 162 VAL A O 1
ATOM 1252 N N . SER A 1 163 ? -33.478 22.379 -30.206 1.00 29.89 163 SER A N 1
ATOM 1253 C CA . SER A 1 163 ? -34.584 21.548 -30.682 1.00 29.89 163 SER A CA 1
ATOM 1254 C C . SER A 1 163 ? -35.466 22.338 -31.656 1.00 29.89 163 SER A C 1
ATOM 1256 O O . SER A 1 163 ? -35.981 23.397 -31.300 1.00 29.89 163 SER A O 1
ATOM 1258 N N . GLY A 1 164 ? -35.653 21.813 -32.870 1.00 27.98 164 GLY A N 1
ATOM 1259 C CA . GLY A 1 164 ? -36.595 22.309 -33.878 1.00 27.98 164 GLY A CA 1
ATOM 1260 C C . GLY A 1 164 ? -37.842 21.423 -33.978 1.00 27.98 164 GLY A C 1
ATOM 1261 O O . GLY A 1 164 ? -37.757 20.199 -33.943 1.00 27.98 164 GLY A O 1
ATOM 1262 N N . SER A 1 165 ? -38.990 22.082 -34.068 1.00 27.50 165 SER A N 1
ATOM 1263 C CA . SER A 1 165 ? -40.357 21.607 -33.833 1.00 27.50 165 SER A CA 1
ATOM 1264 C C . SER A 1 165 ? -41.064 20.984 -35.050 1.00 27.50 165 SER A C 1
ATOM 1266 O O . SER A 1 165 ? -40.832 21.394 -36.181 1.00 27.50 165 SER A O 1
ATOM 1268 N N . SER A 1 166 ? -42.048 20.111 -34.800 1.00 28.42 166 SER A N 1
ATOM 1269 C CA . SER A 1 166 ? -43.369 20.049 -35.480 1.00 28.42 166 SER A CA 1
ATOM 1270 C C . SER A 1 166 ? -44.279 19.120 -34.642 1.00 28.42 166 SER A C 1
ATOM 1272 O O . SER A 1 166 ? -43.865 18.019 -34.311 1.00 28.42 166 SER A O 1
ATOM 1274 N N . ALA A 1 167 ? -45.352 19.559 -33.969 1.00 26.42 167 ALA A N 1
ATOM 1275 C CA . ALA A 1 167 ? -46.628 20.190 -34.354 1.00 26.42 167 ALA A CA 1
ATOM 1276 C C . ALA A 1 167 ? -47.784 19.168 -34.480 1.00 26.42 167 ALA A C 1
ATOM 1278 O O . ALA A 1 167 ? -47.840 18.454 -35.470 1.00 26.42 167 ALA A O 1
ATOM 1279 N N . SER A 1 168 ? -48.698 19.170 -33.489 1.00 27.48 168 SER A N 1
ATOM 1280 C CA . SER A 1 168 ? -50.166 18.909 -33.558 1.00 27.48 168 SER A CA 1
ATOM 1281 C C . SER A 1 168 ? -50.692 18.624 -32.128 1.00 27.48 168 SER A C 1
ATOM 1283 O O . SER A 1 168 ? -50.353 17.597 -31.552 1.00 27.48 168 SER A O 1
ATOM 1285 N N . SER A 1 169 ? -51.253 19.590 -31.388 1.00 26.12 169 SER A N 1
ATOM 1286 C CA . SER A 1 169 ? -52.644 20.104 -31.398 1.00 26.12 169 SER A CA 1
ATOM 1287 C C . SER A 1 169 ? -53.641 19.310 -30.531 1.00 26.12 169 SER A C 1
ATOM 1289 O O . SER A 1 169 ? -54.064 18.238 -30.943 1.00 26.12 169 SER A O 1
ATOM 1291 N N . SER A 1 170 ? -54.063 19.907 -29.402 1.00 27.84 170 SER A N 1
ATOM 1292 C CA . SER A 1 170 ? -55.435 19.938 -28.822 1.00 27.84 170 SER A CA 1
ATOM 1293 C C . SER A 1 170 ? -55.347 20.478 -27.375 1.00 27.84 170 SER A C 1
ATOM 1295 O O . SER A 1 170 ? -54.647 19.880 -26.567 1.00 27.84 170 SER A O 1
ATOM 1297 N N . ALA A 1 171 ? -55.807 21.710 -27.086 1.00 26.58 171 ALA A N 1
ATOM 1298 C CA . ALA A 1 171 ? -57.127 22.035 -26.489 1.00 26.58 171 ALA A CA 1
ATOM 1299 C C . ALA A 1 171 ? -57.222 21.577 -25.002 1.00 26.58 171 ALA A C 1
ATOM 1301 O O . ALA A 1 171 ? -56.971 20.413 -24.736 1.00 26.58 171 ALA A O 1
ATOM 1302 N N . SER A 1 172 ? -57.550 22.350 -23.953 1.00 26.42 172 SER A N 1
ATOM 1303 C CA . SER A 1 172 ? -58.306 23.602 -23.767 1.00 26.42 172 SER A CA 1
ATOM 1304 C C . SER A 1 172 ? -58.226 24.070 -22.288 1.00 26.42 172 SER A C 1
ATOM 1306 O O . SER A 1 172 ? -58.097 23.212 -21.424 1.00 26.42 172 SER A O 1
ATOM 1308 N N . PHE A 1 173 ? -58.455 25.380 -22.037 1.00 25.44 173 PHE A N 1
ATOM 1309 C CA . PHE A 1 173 ? -59.065 26.020 -20.828 1.00 25.44 173 PHE A CA 1
ATOM 1310 C C . PHE A 1 173 ? -58.326 25.900 -19.453 1.00 25.44 173 PHE A C 1
ATOM 1312 O O . PHE A 1 173 ? -57.874 24.831 -19.088 1.00 25.44 173 PHE A O 1
ATOM 1319 N N . SER A 1 174 ? -58.158 26.905 -18.567 1.00 26.36 174 SER A N 1
ATOM 1320 C CA . SER A 1 174 ? -58.919 28.136 -18.262 1.00 26.36 174 SER A CA 1
ATOM 1321 C C . SER A 1 174 ? -58.114 29.117 -17.358 1.00 26.36 174 SER A C 1
ATOM 1323 O O . SER A 1 174 ? -57.425 28.672 -16.446 1.00 26.36 174 SER A O 1
ATOM 1325 N N . THR A 1 175 ? -58.331 30.429 -17.566 1.00 27.36 175 THR A N 1
ATOM 1326 C CA . THR A 1 175 ? -58.493 31.559 -16.595 1.00 27.36 175 THR A CA 1
ATOM 1327 C C . THR A 1 175 ? -57.412 32.013 -15.581 1.00 27.36 175 THR A C 1
ATOM 1329 O O . THR A 1 175 ? -57.133 31.311 -14.621 1.00 27.36 175 THR A O 1
ATOM 1332 N N . LEU A 1 176 ? -56.978 33.286 -15.772 1.00 26.70 176 LEU A N 1
ATOM 1333 C CA . LEU A 1 176 ? -57.017 34.487 -14.873 1.00 26.70 176 LEU A CA 1
ATOM 1334 C C . LEU A 1 176 ? -56.477 34.346 -13.422 1.00 26.70 176 LEU A C 1
ATOM 1336 O O . LEU A 1 176 ? -56.819 33.401 -12.734 1.00 26.70 176 LEU A O 1
ATOM 1340 N N . SER A 1 177 ? -55.706 35.262 -12.809 1.00 27.80 177 SER A N 1
ATOM 1341 C CA . SER A 1 177 ? -55.601 36.735 -12.915 1.00 27.80 177 SER A CA 1
ATOM 1342 C C . SER A 1 177 ? -54.611 37.300 -11.861 1.00 27.80 177 SER A C 1
ATOM 1344 O O . SER A 1 177 ? -54.436 36.674 -10.822 1.00 27.80 177 SER A O 1
ATOM 1346 N N . GLY A 1 178 ? -54.115 38.537 -12.073 1.00 26.78 178 GLY A N 1
ATOM 1347 C CA . GLY A 1 178 ? -53.777 39.542 -11.028 1.00 26.78 178 GLY A CA 1
ATOM 1348 C C . GLY A 1 178 ? -52.300 39.627 -10.589 1.00 26.78 178 GLY A C 1
ATOM 1349 O O . GLY A 1 178 ? -51.809 38.732 -9.924 1.00 26.78 178 GLY A O 1
ATOM 1350 N N . LEU A 1 179 ? -51.483 40.573 -11.075 1.00 27.62 179 LEU A N 1
ATOM 1351 C CA . LEU A 1 179 ? -51.326 42.004 -10.716 1.00 27.62 179 LEU A CA 1
ATOM 1352 C C . LEU A 1 179 ? -50.503 42.306 -9.436 1.00 27.62 179 LEU A C 1
ATOM 1354 O O . LEU A 1 179 ? -50.995 42.194 -8.324 1.00 27.62 179 LEU A O 1
ATOM 1358 N N . ALA A 1 180 ? -49.305 42.847 -9.706 1.00 26.42 180 ALA A N 1
ATOM 1359 C CA . ALA A 1 180 ? -48.756 44.131 -9.239 1.00 26.42 180 ALA A CA 1
ATOM 1360 C C . ALA A 1 180 ? -48.064 44.300 -7.862 1.00 26.42 180 ALA A C 1
ATOM 1362 O O . ALA A 1 180 ? -48.644 44.071 -6.809 1.00 26.42 180 ALA A O 1
ATOM 1363 N N . ASN A 1 181 ? -46.895 44.966 -7.975 1.00 26.12 181 ASN A N 1
ATOM 1364 C CA . ASN A 1 181 ? -46.345 46.040 -7.125 1.00 26.12 181 ASN A CA 1
ATOM 1365 C C . ASN A 1 181 ? -45.746 45.691 -5.750 1.00 26.12 181 ASN A C 1
ATOM 1367 O O . ASN A 1 181 ? -46.233 44.809 -5.067 1.00 26.12 181 ASN A O 1
ATOM 1371 N N . THR A 1 182 ? -44.745 46.376 -5.177 1.00 26.09 182 THR A N 1
ATOM 1372 C CA . THR A 1 182 ? -43.673 47.347 -5.531 1.00 26.09 182 THR A CA 1
ATOM 1373 C C . THR A 1 182 ? -42.942 47.637 -4.202 1.00 26.09 182 THR A C 1
ATOM 1375 O O . THR A 1 182 ? -43.581 47.563 -3.156 1.00 26.09 182 THR A O 1
ATOM 1378 N N . SER A 1 183 ? -41.703 48.155 -4.269 1.00 26.52 183 SER A N 1
ATOM 1379 C CA . SER A 1 183 ? -41.048 49.030 -3.257 1.00 26.52 183 SER A CA 1
ATOM 1380 C C . SER A 1 183 ? -40.537 48.361 -1.964 1.00 26.52 183 SER A C 1
ATOM 1382 O O . SER A 1 183 ? -41.119 47.396 -1.500 1.00 26.52 183 SER A O 1
ATOM 1384 N N . ALA A 1 184 ? -39.500 48.824 -1.265 1.00 26.08 184 ALA A N 1
ATOM 1385 C CA . ALA A 1 184 ? -38.418 49.790 -1.473 1.00 26.08 184 ALA A CA 1
ATOM 1386 C C . ALA A 1 184 ? -37.534 49.760 -0.198 1.00 26.08 184 ALA A C 1
ATOM 1388 O O . ALA A 1 184 ? -37.907 49.147 0.800 1.00 26.08 184 ALA A O 1
ATOM 1389 N N . ALA A 1 185 ? -36.443 50.532 -0.240 1.00 26.86 185 ALA A N 1
ATOM 1390 C CA . ALA A 1 185 ? -35.745 51.173 0.884 1.00 26.86 185 ALA A CA 1
ATOM 1391 C C . ALA A 1 185 ? -34.492 50.486 1.470 1.00 26.86 185 ALA A C 1
ATOM 1393 O O . ALA A 1 185 ? -34.542 49.645 2.363 1.00 26.86 185 ALA A O 1
ATOM 1394 N N . SER A 1 186 ? -33.339 50.988 1.010 1.00 27.47 186 SER A N 1
ATOM 1395 C CA . SER A 1 186 ? -32.160 51.298 1.842 1.00 27.47 186 SER A CA 1
ATOM 1396 C C . SER A 1 186 ? -32.411 52.562 2.696 1.00 27.47 186 SER A C 1
ATOM 1398 O O . SER A 1 186 ? -33.389 53.270 2.445 1.00 27.47 186 SER A O 1
ATOM 1400 N N . PRO A 1 187 ? -31.543 52.881 3.680 1.00 36.78 187 PRO A N 1
ATOM 1401 C CA . PRO A 1 187 ? -30.487 53.905 3.491 1.00 36.78 187 PRO A CA 1
ATOM 1402 C C . PRO A 1 187 ? -29.134 53.492 4.141 1.00 36.78 187 PRO A C 1
ATOM 1404 O O . PRO A 1 187 ? -29.128 52.710 5.082 1.00 36.78 187 PRO A O 1
ATOM 1407 N N . VAL A 1 188 ? -27.941 53.751 3.580 1.00 26.91 188 VAL A N 1
ATOM 1408 C CA . VAL A 1 188 ? -27.147 54.998 3.372 1.00 26.91 188 VAL A CA 1
ATOM 1409 C C . VAL A 1 188 ? -26.521 55.592 4.651 1.00 26.91 188 VAL A C 1
ATOM 1411 O O . VAL A 1 188 ? -27.247 55.996 5.550 1.00 26.91 188 VAL A O 1
ATOM 1414 N N . CYS A 1 189 ? -25.173 55.671 4.672 1.00 24.84 189 CYS A N 1
ATOM 1415 C CA . CYS A 1 189 ? -24.303 56.853 4.929 1.00 24.84 189 CYS A CA 1
ATOM 1416 C C . CYS A 1 189 ? -22.841 56.385 5.194 1.00 24.84 189 CYS A C 1
ATOM 1418 O O . CYS A 1 189 ? -22.631 55.578 6.091 1.00 24.84 189 CYS A O 1
ATOM 1420 N N . LEU A 1 190 ? -21.864 56.655 4.301 1.00 2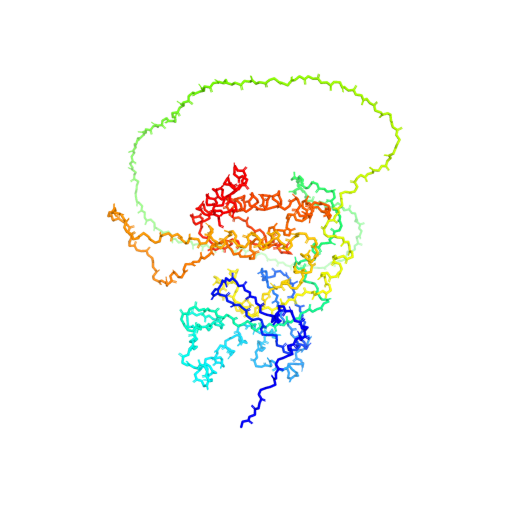5.19 190 LEU A N 1
ATOM 1421 C CA . LEU A 1 190 ? -20.921 57.816 4.257 1.00 25.19 190 LEU A CA 1
ATOM 1422 C C . LEU A 1 190 ? -19.772 57.702 5.302 1.00 25.19 190 LEU A C 1
ATOM 1424 O O . LEU A 1 190 ? -20.047 57.370 6.441 1.00 25.19 190 LEU A O 1
ATOM 1428 N N . SER A 1 191 ? -18.477 57.976 5.061 1.00 25.86 191 SER A N 1
ATOM 1429 C CA . SER A 1 191 ? -17.737 58.577 3.932 1.00 25.86 191 SER A CA 1
ATOM 1430 C C . SER A 1 191 ? -16.211 58.666 4.216 1.00 25.86 191 SER A C 1
ATOM 1432 O O . SER A 1 191 ? -15.820 58.722 5.379 1.00 25.86 191 SER A O 1
ATOM 1434 N N . SER A 1 192 ? -15.427 58.907 3.144 1.00 25.20 192 SER A N 1
ATOM 1435 C CA . SER A 1 192 ? -14.154 59.689 3.052 1.00 25.20 192 SER A CA 1
ATOM 1436 C C . SER A 1 192 ? -12.813 58.992 3.397 1.00 25.20 192 SER A C 1
ATOM 1438 O O . SER A 1 192 ? -12.790 58.143 4.272 1.00 25.20 192 SER A O 1
ATOM 1440 N N . ALA A 1 193 ? -11.650 59.253 2.769 1.00 26.61 193 ALA A N 1
ATOM 1441 C CA . ALA A 1 193 ? -11.195 60.254 1.784 1.00 26.61 193 ALA A CA 1
ATOM 1442 C C . ALA A 1 193 ? -9.954 59.740 0.983 1.00 26.61 193 ALA A C 1
ATOM 1444 O O . ALA A 1 193 ? -9.369 58.720 1.337 1.00 26.61 193 ALA A O 1
ATOM 1445 N N . SER A 1 194 ? -9.581 60.450 -0.095 1.00 24.47 194 SER A N 1
ATOM 1446 C CA . SER A 1 194 ? -8.576 60.116 -1.138 1.00 24.47 194 SER A CA 1
ATOM 1447 C C . SER A 1 194 ? -7.115 60.601 -0.844 1.00 24.47 194 SER A C 1
ATOM 1449 O O . SER A 1 194 ? -6.753 60.681 0.323 1.00 24.47 194 SER A O 1
ATOM 1451 N N . PRO A 1 195 ? -6.242 60.919 -1.840 1.00 39.00 195 PRO A N 1
ATOM 1452 C CA . PRO A 1 195 ? -5.190 60.052 -2.406 1.00 39.00 195 PRO A CA 1
ATOM 1453 C C . PRO A 1 195 ? -3.759 60.660 -2.325 1.00 39.00 195 PRO A C 1
ATOM 1455 O O . PRO A 1 195 ? -3.597 61.840 -2.031 1.00 39.00 195 PRO A O 1
ATOM 1458 N N . ALA A 1 196 ? -2.709 59.901 -2.674 1.00 26.03 196 ALA A N 1
ATOM 1459 C CA . ALA A 1 196 ? -1.392 60.464 -3.015 1.00 26.03 196 ALA A CA 1
ATOM 1460 C C . ALA A 1 196 ? -0.561 59.533 -3.923 1.00 26.03 196 ALA A C 1
ATOM 1462 O O . ALA A 1 196 ? -0.785 58.330 -3.996 1.00 26.03 196 ALA A O 1
ATOM 1463 N N . SER A 1 197 ? 0.362 60.155 -4.647 1.00 23.38 197 SER A N 1
ATOM 1464 C CA . SER A 1 197 ? 0.954 59.823 -5.948 1.00 23.38 197 SER A CA 1
ATOM 1465 C C . SER A 1 197 ? 2.422 59.346 -5.918 1.00 23.38 197 SER A C 1
ATOM 1467 O O . SER A 1 197 ? 3.100 59.561 -4.920 1.00 23.38 197 SER A O 1
ATOM 1469 N N . ALA A 1 198 ? 2.912 58.905 -7.098 1.00 24.31 198 ALA A N 1
ATOM 1470 C CA . ALA A 1 198 ? 4.321 58.766 -7.550 1.00 24.31 198 ALA A CA 1
ATOM 1471 C C . ALA A 1 198 ? 5.086 57.516 -7.040 1.00 24.31 198 ALA A C 1
ATOM 1473 O O . ALA A 1 198 ? 4.844 57.063 -5.935 1.00 24.31 198 ALA A O 1
ATOM 1474 N N . SER A 1 199 ? 6.015 56.854 -7.745 1.00 23.64 199 SER A N 1
ATOM 1475 C CA . SER A 1 199 ? 6.704 57.048 -9.033 1.00 23.64 199 SER A CA 1
ATOM 1476 C C . SER A 1 199 ? 7.483 55.767 -9.404 1.00 23.64 199 SER A C 1
ATOM 1478 O O . SER A 1 199 ? 7.999 55.085 -8.527 1.00 23.64 199 SER A O 1
ATOM 1480 N N . VAL A 1 200 ? 7.584 55.501 -10.711 1.00 23.41 200 VAL A N 1
ATOM 1481 C CA . VAL A 1 200 ? 8.700 54.921 -11.500 1.00 23.41 200 VAL A CA 1
ATOM 1482 C C . VAL A 1 200 ? 9.882 54.258 -10.758 1.00 23.41 200 VAL A C 1
ATOM 1484 O O . VAL A 1 200 ? 10.611 54.922 -10.031 1.00 23.41 200 VAL A O 1
ATOM 1487 N N . THR A 1 201 ? 10.196 53.004 -11.117 1.00 25.02 201 THR A N 1
ATOM 1488 C CA . THR A 1 201 ? 11.513 52.603 -11.677 1.00 25.02 201 THR A CA 1
ATOM 1489 C C . THR A 1 201 ? 11.462 51.183 -12.254 1.00 25.02 201 THR A C 1
ATOM 1491 O O . THR A 1 201 ? 11.146 50.210 -11.579 1.00 25.02 201 THR A O 1
ATOM 1494 N N . GLN A 1 202 ? 11.749 51.093 -13.554 1.00 23.78 202 GLN A N 1
ATOM 1495 C CA . GLN A 1 202 ? 12.016 49.860 -14.291 1.00 23.78 202 GLN A CA 1
ATOM 1496 C C . GLN A 1 202 ? 13.405 49.335 -13.912 1.00 23.78 202 GLN A C 1
ATOM 1498 O O . GLN A 1 202 ? 14.338 50.114 -13.720 1.00 23.78 202 GLN A O 1
ATOM 1503 N N . SER A 1 203 ? 13.567 48.016 -13.843 1.00 24.39 203 SER A N 1
ATOM 1504 C CA . SER A 1 203 ? 14.878 47.370 -13.773 1.00 24.39 203 SER A CA 1
ATOM 1505 C C . SER A 1 203 ? 14.882 46.141 -14.678 1.00 24.39 203 SER A C 1
ATOM 1507 O O . SER A 1 203 ? 14.004 45.286 -14.631 1.00 24.39 203 SER A O 1
ATOM 1509 N N . THR A 1 204 ? 15.864 46.160 -15.564 1.00 27.45 204 THR A N 1
ATOM 1510 C CA . THR A 1 204 ? 16.187 45.294 -16.699 1.00 27.45 204 THR A CA 1
ATOM 1511 C C . THR A 1 204 ? 16.508 43.840 -16.330 1.00 27.45 204 THR A C 1
ATOM 1513 O O . THR A 1 204 ? 17.213 43.627 -15.344 1.00 27.45 204 THR A O 1
ATOM 1516 N N . PRO A 1 205 ? 16.156 42.843 -17.166 1.00 25.89 205 PRO A N 1
ATOM 1517 C CA . PRO A 1 205 ? 16.823 41.546 -17.161 1.00 25.89 205 PRO A CA 1
ATOM 1518 C C . PRO A 1 205 ? 18.117 41.593 -17.992 1.00 25.89 205 PRO A C 1
ATOM 1520 O O . PRO A 1 205 ? 18.134 42.036 -19.141 1.00 25.89 205 PRO A O 1
ATOM 1523 N N . ILE A 1 206 ? 19.209 41.131 -17.385 1.00 26.00 206 ILE A N 1
ATOM 1524 C CA . ILE A 1 206 ? 20.537 41.006 -17.991 1.00 26.00 206 ILE A CA 1
ATOM 1525 C C . ILE A 1 206 ? 20.541 39.812 -18.955 1.00 26.00 206 ILE A C 1
ATOM 1527 O O . ILE A 1 206 ? 20.361 38.666 -18.548 1.00 26.00 206 ILE A O 1
ATOM 1531 N N . PHE A 1 207 ? 20.783 40.101 -20.233 1.00 22.56 207 PHE A N 1
ATOM 1532 C CA . PHE A 1 207 ? 21.277 39.152 -21.227 1.00 22.56 207 PHE A CA 1
ATOM 1533 C C . PHE A 1 207 ? 22.728 38.778 -20.890 1.00 22.56 207 PHE A C 1
ATOM 1535 O O . PHE A 1 207 ? 23.566 39.663 -20.718 1.00 22.56 207 PHE A O 1
ATOM 1542 N N . MET A 1 208 ? 23.057 37.485 -20.890 1.00 24.34 208 MET A N 1
ATOM 1543 C CA . MET A 1 208 ? 24.414 37.038 -21.204 1.00 24.34 208 MET A CA 1
ATOM 1544 C C . MET A 1 208 ? 24.392 36.016 -22.332 1.00 24.34 208 MET A C 1
ATOM 1546 O O . MET A 1 208 ? 23.506 35.175 -22.453 1.00 24.34 208 MET A O 1
ATOM 1550 N N . SER A 1 209 ? 25.383 36.221 -23.186 1.00 23.88 209 SER A N 1
ATOM 1551 C CA . SER A 1 209 ? 25.534 35.764 -24.551 1.00 23.88 209 SER A CA 1
ATOM 1552 C C . SER A 1 209 ? 26.139 34.364 -24.648 1.00 23.88 209 SER A C 1
ATOM 1554 O O . SER A 1 209 ? 26.793 33.858 -23.743 1.00 23.88 209 SER A O 1
ATOM 1556 N N . THR A 1 210 ? 25.918 33.801 -25.827 1.00 25.25 210 THR A N 1
ATOM 1557 C CA . THR A 1 210 ? 26.402 32.559 -26.426 1.00 25.25 210 THR A CA 1
ATOM 1558 C C . THR A 1 210 ? 27.913 32.329 -26.348 1.00 25.25 210 THR A C 1
ATOM 1560 O O . THR A 1 210 ? 28.679 33.252 -26.620 1.00 25.25 210 THR A O 1
ATOM 1563 N N . CYS A 1 211 ? 28.312 31.061 -26.197 1.00 24.08 211 CYS A N 1
ATOM 1564 C CA . CYS A 1 211 ? 29.541 30.517 -26.783 1.00 24.08 211 CYS A CA 1
ATOM 1565 C C . CYS A 1 211 ? 29.243 29.165 -27.451 1.00 24.08 211 CYS A C 1
ATOM 1567 O O . CYS A 1 211 ? 28.764 28.225 -26.819 1.00 24.08 211 CYS A O 1
ATOM 1569 N N . SER A 1 212 ? 29.510 29.126 -28.752 1.00 25.39 212 SER A N 1
ATOM 1570 C CA . SER A 1 212 ? 29.372 28.004 -29.676 1.00 25.39 212 SER A CA 1
ATOM 1571 C C . SER A 1 212 ? 30.533 27.010 -29.576 1.00 25.39 212 SER A C 1
ATOM 1573 O O . SER A 1 212 ? 31.655 27.402 -29.270 1.00 25.39 212 SER A O 1
ATOM 1575 N N . GLY A 1 213 ? 30.288 25.771 -30.018 1.00 23.55 213 GLY A N 1
ATOM 1576 C CA . GLY A 1 213 ? 31.269 25.013 -30.805 1.00 23.55 213 GLY A CA 1
ATOM 1577 C C . GLY A 1 213 ? 31.749 23.683 -30.223 1.00 23.55 213 GLY A C 1
ATOM 1578 O O . GLY A 1 213 ? 32.687 23.638 -29.438 1.00 23.55 213 GLY A O 1
ATOM 1579 N N . SER A 1 214 ? 31.186 22.576 -30.708 1.00 25.44 214 SER A N 1
ATOM 1580 C CA . SER A 1 214 ? 31.966 21.496 -31.345 1.00 25.44 214 SER A CA 1
ATOM 1581 C C . SER A 1 214 ? 31.018 20.439 -31.917 1.00 25.44 214 SER A C 1
ATOM 1583 O O . SER A 1 214 ? 30.363 19.682 -31.209 1.00 25.44 214 SER A O 1
ATOM 1585 N N . VAL A 1 215 ? 30.931 20.456 -33.244 1.00 24.86 215 VAL A N 1
ATOM 1586 C CA . VAL A 1 215 ? 30.254 19.485 -34.102 1.00 24.86 215 VAL A CA 1
ATOM 1587 C C . VAL A 1 215 ? 31.261 18.381 -34.422 1.00 24.86 215 VAL A C 1
ATOM 1589 O O . VAL A 1 215 ? 32.377 18.692 -34.832 1.00 24.86 215 VAL A O 1
ATOM 1592 N N . PHE A 1 216 ? 30.865 17.115 -34.290 1.00 25.27 216 PHE A N 1
ATOM 1593 C CA . PHE A 1 216 ? 31.538 15.986 -34.939 1.00 25.27 216 PHE A CA 1
ATOM 1594 C C . PHE A 1 216 ? 30.521 15.170 -35.757 1.00 25.27 216 PHE A C 1
ATOM 1596 O O . PHE A 1 216 ? 29.333 15.175 -35.429 1.00 25.27 216 PHE A O 1
ATOM 1603 N N . PRO A 1 217 ? 30.955 14.563 -36.877 1.00 26.78 217 PRO A N 1
ATOM 1604 C CA . PRO A 1 217 ? 30.138 14.420 -38.076 1.00 26.78 217 PRO A CA 1
ATOM 1605 C C . PRO A 1 217 ? 29.338 13.115 -38.116 1.00 26.78 217 PRO A C 1
ATOM 1607 O O . PRO A 1 217 ? 29.829 12.051 -37.747 1.00 26.78 217 PRO A O 1
ATOM 1610 N N . VAL A 1 218 ? 28.132 13.197 -38.675 1.00 26.09 218 VAL A N 1
ATOM 1611 C CA . VAL A 1 218 ? 27.354 12.042 -39.134 1.00 26.09 218 VAL A CA 1
ATOM 1612 C C . VAL A 1 218 ? 27.676 11.839 -40.615 1.00 26.09 218 VAL A C 1
ATOM 1614 O O . VAL A 1 218 ? 27.449 12.742 -41.418 1.00 26.09 218 VAL A O 1
ATOM 1617 N N . SER A 1 219 ? 28.233 10.681 -40.975 1.00 27.06 219 SER A N 1
ATOM 1618 C CA . SER A 1 219 ? 28.343 10.254 -42.379 1.00 27.06 219 SER A CA 1
ATOM 1619 C C . SER A 1 219 ? 27.108 9.434 -42.777 1.00 27.06 219 SER A C 1
ATOM 1621 O O . SER A 1 219 ? 26.602 8.683 -41.939 1.00 27.06 219 SER A O 1
ATOM 1623 N N . PRO A 1 220 ? 26.609 9.563 -44.020 1.00 29.78 220 PRO A N 1
ATOM 1624 C CA . PRO A 1 220 ? 25.376 8.930 -44.469 1.00 29.78 220 PRO A CA 1
ATOM 1625 C C . PRO A 1 220 ? 25.660 7.559 -45.097 1.00 29.78 220 PRO A C 1
ATOM 1627 O O . PRO A 1 220 ? 26.617 7.420 -45.857 1.00 29.78 220 PRO A O 1
ATOM 1630 N N . LEU A 1 221 ? 24.805 6.564 -44.851 1.00 26.47 221 LEU A N 1
ATOM 1631 C CA . LEU A 1 221 ? 24.752 5.366 -45.691 1.00 26.47 221 LEU A CA 1
ATOM 1632 C C . LEU A 1 221 ? 23.304 4.943 -45.971 1.00 26.47 221 LEU A C 1
ATOM 1634 O O . LEU A 1 221 ? 22.567 4.525 -45.086 1.00 26.47 221 LEU A O 1
ATOM 1638 N N . GLU A 1 222 ? 22.960 5.148 -47.242 1.00 24.41 222 GLU A N 1
ATOM 1639 C CA . GLU A 1 222 ? 22.191 4.299 -48.157 1.00 24.41 222 GLU A CA 1
ATOM 1640 C C . GLU A 1 222 ? 20.864 3.670 -47.707 1.00 24.41 222 GLU A C 1
ATOM 1642 O O . GLU A 1 222 ? 20.774 2.719 -46.935 1.00 24.41 222 GLU A O 1
ATOM 1647 N N . SER A 1 223 ? 19.815 4.158 -48.369 1.00 23.50 223 SER A N 1
ATOM 1648 C CA . SER A 1 223 ? 18.517 3.521 -48.531 1.00 23.50 223 SER A CA 1
ATOM 1649 C C . SER A 1 223 ? 18.627 2.213 -49.320 1.00 23.50 223 SER A C 1
ATOM 1651 O O . SER A 1 223 ? 18.973 2.228 -50.502 1.00 23.50 223 SER A O 1
ATOM 1653 N N . VAL A 1 224 ? 18.208 1.106 -48.711 1.00 26.06 224 VAL A N 1
ATOM 1654 C CA . VAL A 1 224 ? 17.830 -0.120 -49.422 1.00 26.06 224 VAL A CA 1
ATOM 1655 C C . VAL A 1 224 ? 16.388 -0.441 -49.040 1.00 26.06 224 VAL A C 1
ATOM 1657 O O . VAL A 1 224 ? 16.096 -0.786 -47.899 1.00 26.06 224 VAL A O 1
ATOM 1660 N N . TYR A 1 225 ? 15.470 -0.287 -49.995 1.00 26.33 225 TYR A N 1
ATOM 1661 C CA . TYR A 1 225 ? 14.110 -0.813 -49.886 1.00 26.33 225 TYR A CA 1
ATOM 1662 C C . TYR A 1 225 ? 14.140 -2.345 -49.968 1.00 26.33 225 TYR A C 1
ATOM 1664 O O . TYR A 1 225 ? 14.812 -2.883 -50.852 1.00 26.33 225 TYR A O 1
ATOM 1672 N N . PRO A 1 226 ? 13.291 -3.042 -49.198 1.00 31.03 226 PRO A N 1
ATOM 1673 C CA . PRO A 1 226 ? 12.647 -4.236 -49.706 1.00 31.03 226 PRO A CA 1
ATOM 1674 C C . PRO A 1 226 ? 11.139 -4.019 -49.867 1.00 31.03 226 PRO A C 1
ATOM 1676 O O . PRO A 1 226 ? 10.462 -3.402 -49.045 1.00 31.03 226 PRO A O 1
ATOM 1679 N N . SER A 1 227 ? 10.656 -4.540 -50.991 1.00 26.61 227 SER A N 1
ATOM 1680 C CA . SER A 1 227 ? 9.275 -4.560 -51.454 1.00 26.61 227 SER A CA 1
ATOM 1681 C C . SER A 1 227 ? 8.268 -5.129 -50.455 1.00 26.61 227 SER A C 1
ATOM 1683 O O . SER A 1 227 ? 8.555 -6.020 -49.659 1.00 26.61 227 SER A O 1
ATOM 1685 N N . ALA A 1 228 ? 7.043 -4.636 -50.618 1.00 36.69 228 ALA A N 1
ATOM 1686 C CA . ALA A 1 228 ? 5.807 -5.073 -49.997 1.00 36.69 228 ALA A CA 1
ATOM 1687 C C . ALA A 1 228 ? 5.580 -6.597 -50.030 1.00 36.69 228 ALA A C 1
ATOM 1689 O O . ALA A 1 228 ? 5.552 -7.203 -51.100 1.00 36.69 228 ALA A O 1
ATOM 1690 N N . ASN A 1 229 ? 5.338 -7.180 -48.854 1.00 32.00 229 ASN A N 1
ATOM 1691 C CA . ASN A 1 229 ? 4.203 -8.068 -48.573 1.00 32.00 229 ASN A CA 1
ATOM 1692 C C . ASN A 1 229 ? 4.238 -8.499 -47.101 1.00 32.00 229 ASN A C 1
ATOM 1694 O O . ASN A 1 229 ? 5.184 -9.146 -46.662 1.00 32.00 229 ASN A O 1
ATOM 1698 N N . GLY A 1 230 ? 3.188 -8.164 -46.350 1.00 27.45 230 GLY A N 1
ATOM 1699 C CA . GLY A 1 230 ? 3.014 -8.602 -44.965 1.00 27.45 230 GLY A CA 1
ATOM 1700 C C . GLY A 1 230 ? 2.357 -7.533 -44.106 1.00 27.45 230 GLY A C 1
ATOM 1701 O O . GLY A 1 230 ? 3.030 -6.806 -43.384 1.00 27.45 230 GLY A O 1
ATOM 1702 N N . THR A 1 231 ? 1.033 -7.434 -44.173 1.00 33.47 231 THR A N 1
ATOM 1703 C CA . THR A 1 231 ? 0.229 -6.758 -43.151 1.00 33.47 231 THR A CA 1
ATOM 1704 C C . THR A 1 231 ? 0.349 -7.533 -41.839 1.00 33.47 231 THR A C 1
ATOM 1706 O O . THR A 1 231 ? -0.447 -8.426 -41.559 1.00 33.47 231 THR A O 1
ATOM 1709 N N . ALA A 1 232 ? 1.367 -7.215 -41.049 1.00 31.27 232 ALA A N 1
ATOM 1710 C CA . ALA A 1 232 ? 1.376 -7.456 -39.619 1.00 31.27 232 ALA A CA 1
ATOM 1711 C C . ALA A 1 232 ? 1.329 -6.078 -38.960 1.00 31.27 232 ALA A C 1
ATOM 1713 O O . ALA A 1 232 ? 2.355 -5.418 -38.794 1.00 31.27 232 ALA A O 1
ATOM 1714 N N . GLU A 1 233 ? 0.121 -5.611 -38.641 1.00 34.03 233 GLU A N 1
ATOM 1715 C CA . GLU A 1 233 ? -0.034 -4.583 -37.618 1.00 34.03 233 GLU A CA 1
ATOM 1716 C C . GLU A 1 233 ? 0.689 -5.098 -36.372 1.00 34.03 233 GLU A C 1
ATOM 1718 O O . GLU A 1 233 ? 0.305 -6.111 -35.787 1.00 34.03 233 GLU A O 1
ATOM 1723 N N . LEU A 1 234 ? 1.790 -4.442 -36.010 1.00 39.91 234 LEU A N 1
ATOM 1724 C CA . LEU A 1 234 ? 2.491 -4.662 -34.755 1.00 39.91 234 LEU A CA 1
ATOM 1725 C C . LEU A 1 234 ? 1.541 -4.238 -33.634 1.00 39.91 234 LEU A C 1
ATOM 1727 O O . LEU A 1 234 ? 1.577 -3.099 -33.172 1.00 39.91 234 LEU A O 1
ATOM 1731 N N . THR A 1 235 ? 0.655 -5.140 -33.216 1.00 42.94 235 THR A N 1
ATOM 1732 C CA . THR A 1 235 ? -0.118 -4.975 -31.992 1.00 42.94 235 THR A CA 1
ATOM 1733 C C . THR A 1 235 ? 0.896 -4.776 -30.878 1.00 42.94 235 THR A C 1
ATOM 1735 O O . THR A 1 235 ? 1.664 -5.694 -30.576 1.00 42.94 235 THR A O 1
ATOM 1738 N N . ALA A 1 236 ? 0.955 -3.569 -30.310 1.00 52.34 236 ALA A N 1
ATOM 1739 C CA . ALA A 1 236 ? 1.716 -3.326 -29.096 1.00 52.34 236 ALA A CA 1
ATOM 1740 C C . ALA A 1 236 ? 1.311 -4.416 -28.098 1.00 52.34 236 ALA A C 1
ATOM 1742 O O . ALA A 1 236 ? 0.133 -4.543 -27.764 1.00 52.34 236 ALA A O 1
ATOM 1743 N N . SER A 1 237 ? 2.264 -5.271 -27.723 1.00 60.41 237 SER A N 1
ATOM 1744 C CA . SER A 1 237 ? 2.018 -6.340 -26.761 1.00 60.41 237 SER A CA 1
ATOM 1745 C C . SER A 1 237 ? 1.547 -5.671 -25.478 1.00 60.41 237 SER A C 1
ATOM 1747 O O . SER A 1 237 ? 2.329 -4.978 -24.839 1.00 60.41 237 SER A O 1
ATOM 1749 N N . ALA A 1 238 ? 0.267 -5.797 -25.138 1.00 78.94 238 ALA A N 1
ATOM 1750 C CA . ALA A 1 238 ? -0.257 -5.214 -23.915 1.00 78.94 238 ALA A CA 1
ATOM 1751 C C . ALA A 1 238 ? 0.238 -6.056 -22.733 1.00 78.94 238 ALA A C 1
ATOM 1753 O O . ALA A 1 238 ? 0.030 -7.272 -22.709 1.00 78.94 238 ALA A O 1
ATOM 1754 N N . TRP A 1 239 ? 0.914 -5.417 -21.778 1.00 87.44 239 TRP A N 1
ATOM 1755 C CA . TRP A 1 239 ? 1.201 -6.011 -20.478 1.00 87.44 239 TRP A CA 1
ATOM 1756 C C . TRP A 1 239 ? 0.197 -5.480 -19.452 1.00 87.44 239 TRP A C 1
ATOM 1758 O O . TRP A 1 239 ? -0.104 -4.286 -19.470 1.00 87.44 239 TRP A O 1
ATOM 1768 N N . PRO A 1 240 ? -0.319 -6.328 -18.553 1.00 90.50 240 PRO A N 1
ATOM 1769 C CA . PRO A 1 240 ? -0.124 -7.778 -18.490 1.00 90.50 240 PRO A CA 1
ATOM 1770 C C . PRO A 1 240 ? -0.908 -8.533 -19.578 1.00 90.50 240 PRO A C 1
ATOM 1772 O O . PRO A 1 240 ? -1.830 -7.998 -20.195 1.00 90.50 240 PRO A O 1
ATOM 1775 N N . SER A 1 241 ? -0.580 -9.815 -19.780 1.00 89.06 241 SER A N 1
ATOM 1776 C CA . SER A 1 241 ? -1.387 -10.682 -20.645 1.00 89.06 241 SER A CA 1
ATOM 1777 C C . SER A 1 241 ? -2.833 -10.779 -20.121 1.00 89.06 241 SER A C 1
ATOM 1779 O O . SER A 1 241 ? -3.048 -10.716 -18.907 1.00 89.06 241 SER A O 1
ATOM 1781 N N . PRO A 1 242 ? -3.846 -10.988 -20.986 1.00 90.31 242 PRO A N 1
ATOM 1782 C CA . PRO A 1 242 ? -5.238 -11.103 -20.540 1.00 90.31 242 PRO A CA 1
ATOM 1783 C C . PRO A 1 242 ? -5.461 -12.207 -19.498 1.00 90.31 242 PRO A C 1
ATOM 1785 O O . PRO A 1 242 ? -6.280 -12.048 -18.594 1.00 90.31 242 PRO A O 1
ATOM 1788 N N . ALA A 1 243 ? -4.706 -13.307 -19.598 1.00 90.88 243 ALA A N 1
ATOM 1789 C CA . ALA A 1 243 ? -4.721 -14.374 -18.605 1.00 90.88 243 ALA A CA 1
ATOM 1790 C C . ALA A 1 243 ? -4.234 -13.858 -17.246 1.00 90.88 243 ALA A C 1
ATOM 1792 O O . ALA A 1 243 ? -4.973 -13.953 -16.271 1.00 90.88 243 ALA A O 1
ATOM 1793 N N . LEU A 1 244 ? -3.056 -13.227 -17.194 1.00 91.44 244 LEU A N 1
ATOM 1794 C CA . LEU A 1 244 ? -2.507 -12.665 -15.959 1.00 91.44 244 LEU A CA 1
ATOM 1795 C C . LEU A 1 244 ? -3.425 -11.585 -15.365 1.00 91.44 244 LEU A C 1
ATOM 1797 O O . LEU A 1 244 ? -3.659 -11.583 -14.161 1.00 91.44 244 LEU A O 1
ATOM 1801 N N . ALA A 1 245 ? -4.025 -10.722 -16.189 1.00 92.00 245 ALA A N 1
ATOM 1802 C CA . ALA A 1 245 ? -4.999 -9.730 -15.727 1.00 92.00 245 ALA A CA 1
ATOM 1803 C C . ALA A 1 245 ? -6.211 -10.378 -15.029 1.00 92.00 245 ALA A C 1
ATOM 1805 O O . ALA A 1 245 ? -6.673 -9.885 -13.997 1.00 92.00 245 ALA A O 1
ATOM 1806 N N . ALA A 1 246 ? -6.715 -11.497 -15.562 1.00 92.19 246 ALA A N 1
ATOM 1807 C CA . ALA A 1 246 ? -7.802 -12.250 -14.943 1.00 92.19 246 ALA A CA 1
ATOM 1808 C C . ALA A 1 246 ? -7.378 -12.898 -13.615 1.00 92.19 246 ALA A C 1
ATOM 1810 O O . ALA A 1 246 ? -8.171 -12.931 -12.676 1.00 92.19 246 ALA A O 1
ATOM 1811 N N . GLU A 1 247 ? -6.136 -13.379 -13.509 1.00 93.06 247 GLU A N 1
ATOM 1812 C CA . GLU A 1 247 ? -5.595 -13.898 -12.247 1.00 93.06 247 GLU A CA 1
ATOM 1813 C C . GLU A 1 247 ? -5.488 -12.802 -11.187 1.00 93.06 247 GLU A C 1
ATOM 1815 O O . GLU A 1 247 ? -5.955 -12.993 -10.070 1.00 93.06 247 GLU A O 1
ATOM 1820 N N . VAL A 1 248 ? -4.962 -11.633 -11.550 1.00 94.19 248 VAL A N 1
ATOM 1821 C CA . VAL A 1 248 ? -4.817 -10.485 -10.643 1.00 94.19 248 VAL A CA 1
ATOM 1822 C C . VAL A 1 248 ? -6.178 -10.000 -10.142 1.00 94.19 248 VAL A C 1
ATOM 1824 O O . VAL A 1 248 ? -6.365 -9.786 -8.947 1.00 94.19 248 VAL A O 1
ATOM 1827 N N . LYS A 1 249 ? -7.176 -9.906 -11.030 1.00 93.94 249 LYS A N 1
ATOM 1828 C CA . LYS A 1 249 ? -8.557 -9.578 -10.634 1.00 93.94 249 LYS A CA 1
ATOM 1829 C C . LYS A 1 249 ? -9.189 -10.643 -9.736 1.00 93.94 249 LYS A C 1
ATOM 1831 O O . LYS A 1 249 ? -10.066 -10.318 -8.939 1.00 93.94 249 LYS A O 1
ATOM 1836 N N . ARG A 1 250 ? -8.770 -11.905 -9.865 1.00 93.75 250 ARG A N 1
ATOM 1837 C CA . ARG A 1 250 ? -9.241 -13.009 -9.023 1.00 93.75 250 ARG A CA 1
ATOM 1838 C C . ARG A 1 250 ? -8.634 -12.962 -7.619 1.00 93.75 250 ARG A C 1
ATOM 1840 O O . ARG A 1 250 ? -9.362 -13.282 -6.682 1.00 93.75 250 ARG A O 1
ATOM 1847 N N . GLU A 1 251 ? -7.378 -12.530 -7.468 1.00 94.56 251 GLU A N 1
ATOM 1848 C CA . GLU A 1 251 ? -6.784 -12.263 -6.142 1.00 94.56 251 GLU A CA 1
ATOM 1849 C C . GLU A 1 251 ? -7.613 -11.226 -5.369 1.00 94.56 251 GLU A C 1
ATOM 1851 O O . GLU A 1 251 ? -7.895 -11.391 -4.182 1.00 94.56 251 GLU A O 1
ATOM 1856 N N . GLY A 1 252 ? -8.103 -10.204 -6.075 1.00 94.69 252 GLY A N 1
ATOM 1857 C CA . GLY A 1 252 ? -8.970 -9.177 -5.512 1.00 94.69 252 GLY A CA 1
ATOM 1858 C C . GLY A 1 252 ? -8.182 -8.121 -4.740 1.00 94.69 252 GLY A C 1
ATOM 1859 O O . GLY A 1 252 ? -7.144 -7.649 -5.200 1.00 94.69 252 GLY A O 1
ATOM 1860 N N . PHE A 1 253 ? -8.711 -7.695 -3.595 1.00 96.56 253 PHE A N 1
ATOM 1861 C CA . PHE A 1 253 ? -8.135 -6.619 -2.783 1.00 96.56 253 PHE A CA 1
ATOM 1862 C C . PHE A 1 253 ? -8.508 -6.774 -1.304 1.00 96.56 253 PHE A C 1
ATOM 1864 O O . PHE A 1 253 ? -9.383 -7.563 -0.939 1.00 96.56 253 PHE A O 1
ATOM 1871 N N . SER A 1 254 ? -7.874 -5.981 -0.452 1.00 96.75 254 SER A N 1
ATOM 1872 C CA . SER A 1 254 ? -8.160 -5.873 0.974 1.00 96.75 254 SER A CA 1
ATOM 1873 C C . SER A 1 254 ? -8.748 -4.504 1.309 1.00 96.75 254 SER A C 1
ATOM 1875 O O . SER A 1 254 ? -8.418 -3.486 0.705 1.00 96.75 254 SER A O 1
ATOM 1877 N N . LEU A 1 255 ? -9.647 -4.487 2.289 1.00 96.94 255 LEU A N 1
ATOM 1878 C CA . LEU A 1 255 ? -10.223 -3.287 2.882 1.00 96.94 255 LEU A CA 1
ATOM 1879 C C . LEU A 1 255 ? -9.543 -3.034 4.218 1.00 96.94 255 LEU A C 1
ATOM 1881 O O . LEU A 1 255 ? -9.742 -3.810 5.151 1.00 96.94 255 LEU A O 1
ATOM 1885 N N . LEU A 1 256 ? -8.765 -1.962 4.323 1.00 96.56 256 LEU A N 1
ATOM 1886 C CA . LEU A 1 256 ? -7.985 -1.633 5.509 1.00 96.56 256 LEU A CA 1
ATOM 1887 C C . LEU A 1 256 ? -8.684 -0.589 6.367 1.00 96.56 256 LEU A C 1
ATOM 1889 O O . LEU A 1 256 ? -9.112 0.468 5.900 1.00 96.56 256 LEU A O 1
ATOM 1893 N N . SER A 1 257 ? -8.736 -0.855 7.665 1.00 95.44 257 SER A N 1
ATOM 1894 C CA . SER A 1 257 ? -9.221 0.099 8.646 1.00 95.44 257 SER A CA 1
ATOM 1895 C C . SER A 1 257 ? -8.107 1.066 9.057 1.00 95.44 257 SER A C 1
ATOM 1897 O O . SER A 1 257 ? -7.633 1.008 10.189 1.00 95.44 257 SER A O 1
ATOM 1899 N N . GLN A 1 258 ? -7.732 1.990 8.172 1.00 91.62 258 GLN A N 1
ATOM 1900 C CA . GLN A 1 258 ? -6.669 2.991 8.377 1.00 91.62 258 GLN A CA 1
ATOM 1901 C C . GLN A 1 258 ? -7.169 4.428 8.174 1.00 91.62 258 GLN A C 1
ATOM 1903 O O . GLN A 1 258 ? -8.291 4.658 7.723 1.00 91.62 258 GLN A O 1
ATOM 1908 N N . GLU A 1 259 ? -6.363 5.412 8.552 1.00 86.75 259 GLU A N 1
ATOM 1909 C CA . GLU A 1 259 ? -6.558 6.819 8.224 1.00 86.75 259 GLU A CA 1
ATOM 1910 C C . GLU A 1 259 ? -6.175 7.116 6.773 1.00 86.75 259 GLU A C 1
ATOM 1912 O O . GLU A 1 259 ? -5.076 6.802 6.316 1.00 86.75 259 GLU A O 1
ATOM 1917 N N . SER A 1 260 ? -7.065 7.806 6.056 1.00 84.00 260 SER A N 1
ATOM 1918 C CA . SER A 1 260 ? -6.755 8.339 4.732 1.00 84.00 260 SER A CA 1
ATOM 1919 C C . SER A 1 260 ? -6.149 9.736 4.827 1.00 84.00 260 SER A C 1
ATOM 1921 O O . SER A 1 260 ? -6.699 10.633 5.471 1.00 84.00 260 SER A O 1
ATOM 1923 N N . LEU A 1 261 ? -5.076 9.974 4.071 1.00 79.12 261 LEU A N 1
ATOM 1924 C CA . LEU A 1 261 ? -4.544 11.323 3.843 1.00 79.12 261 LEU A CA 1
ATOM 1925 C C . LEU A 1 261 ? -5.538 12.227 3.096 1.00 79.12 261 LEU A C 1
ATOM 1927 O O . LEU A 1 261 ? -5.452 13.449 3.189 1.00 79.12 261 LEU A O 1
ATOM 1931 N N . TYR A 1 262 ? -6.484 11.643 2.357 1.00 77.06 262 TYR A N 1
ATOM 1932 C CA . TYR A 1 262 ? -7.467 12.379 1.559 1.00 77.06 262 TYR A CA 1
ATOM 1933 C C . TYR A 1 262 ? -8.647 12.887 2.390 1.00 77.06 262 TYR A C 1
ATOM 1935 O O . TYR A 1 262 ? -9.334 13.811 1.960 1.00 77.06 262 TYR A O 1
ATOM 1943 N N . THR A 1 263 ? -8.849 12.329 3.585 1.00 69.44 263 THR A N 1
ATOM 1944 C CA . THR A 1 263 ? -9.970 12.659 4.476 1.00 69.44 263 THR A CA 1
ATOM 1945 C C . THR A 1 263 ? -9.506 13.335 5.769 1.00 69.44 263 THR A C 1
ATOM 1947 O O . THR A 1 263 ? -10.333 13.641 6.624 1.00 69.44 263 THR A O 1
ATOM 1950 N N . ARG A 1 264 ? -8.193 13.567 5.948 1.00 61.50 264 ARG A N 1
ATOM 1951 C CA . ARG A 1 264 ? -7.617 14.102 7.197 1.00 61.50 264 ARG A CA 1
ATOM 1952 C C . ARG A 1 264 ? -8.120 15.510 7.543 1.00 61.50 264 ARG A C 1
ATOM 1954 O O . ARG A 1 264 ? -8.281 15.816 8.717 1.00 61.50 264 ARG A O 1
ATOM 1961 N N . ASP A 1 265 ? -8.428 16.320 6.530 1.00 51.31 265 ASP A N 1
ATOM 1962 C CA . ASP A 1 265 ? -8.855 17.718 6.698 1.00 51.31 265 ASP A CA 1
ATOM 1963 C C . ASP A 1 265 ? -10.381 17.909 6.583 1.00 51.31 265 ASP A C 1
ATOM 1965 O O . ASP A 1 265 ? -10.898 19.008 6.787 1.00 51.31 265 ASP A O 1
ATOM 1969 N N . ARG A 1 266 ? -11.132 16.849 6.250 1.00 51.12 266 ARG A N 1
ATOM 1970 C CA . ARG A 1 266 ? -12.591 16.900 6.103 1.00 51.12 266 ARG A CA 1
ATOM 1971 C C . ARG A 1 266 ? -13.257 16.230 7.296 1.00 51.12 266 ARG A C 1
ATOM 1973 O O . ARG A 1 266 ? -13.395 15.015 7.371 1.00 51.12 266 ARG A O 1
ATOM 1980 N N . GLN A 1 267 ? -13.755 17.060 8.210 1.00 45.34 267 GLN A N 1
ATOM 1981 C CA . GLN A 1 267 ? -14.567 16.675 9.371 1.00 45.34 267 GLN A CA 1
ATOM 1982 C C . GLN A 1 267 ? -15.969 16.140 8.979 1.00 45.34 267 GLN A C 1
ATOM 1984 O O . GLN A 1 267 ? -16.941 16.335 9.707 1.00 45.34 267 GLN A O 1
ATOM 1989 N N . ALA A 1 268 ? -16.124 15.509 7.812 1.00 47.94 268 ALA A N 1
ATOM 1990 C CA . ALA A 1 268 ? -17.385 14.935 7.370 1.00 47.94 268 ALA A CA 1
ATOM 1991 C C . ALA A 1 268 ? -17.546 13.526 7.961 1.00 47.94 268 ALA A C 1
ATOM 1993 O O . ALA A 1 268 ?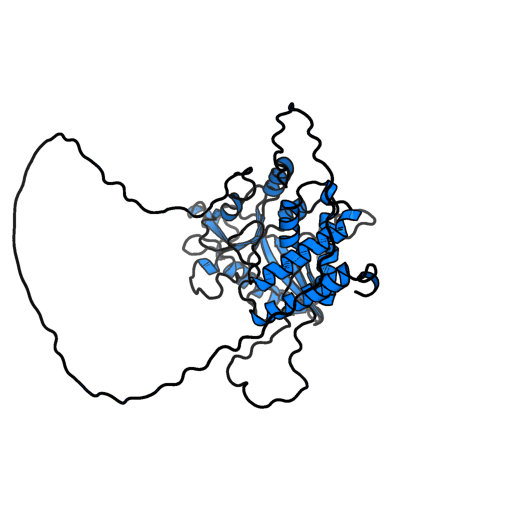 -16.720 12.638 7.754 1.00 47.94 268 ALA A O 1
ATOM 1994 N N . SER A 1 269 ? -18.639 13.316 8.696 1.00 54.09 269 SER A N 1
ATOM 1995 C CA . SER A 1 269 ? -18.923 12.087 9.455 1.00 54.09 269 SER A CA 1
ATOM 1996 C C . SER A 1 269 ? -18.932 10.802 8.602 1.00 54.09 269 SER A C 1
ATOM 1998 O O . SER A 1 269 ? -18.670 9.733 9.135 1.00 54.09 269 SER A O 1
ATOM 2000 N N . ALA A 1 270 ? -19.176 10.897 7.288 1.00 50.34 270 ALA A N 1
ATOM 2001 C C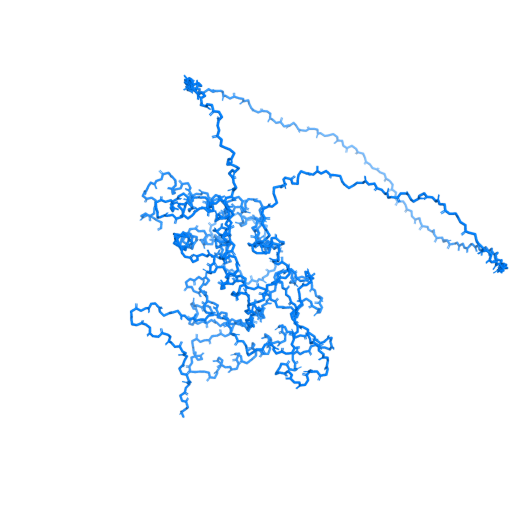A . ALA A 1 270 ? -19.241 9.746 6.380 1.00 50.34 270 ALA A CA 1
ATOM 2002 C C . ALA A 1 270 ? -17.870 9.267 5.856 1.00 50.34 270 ALA A C 1
ATOM 2004 O O . ALA A 1 270 ? -17.679 8.070 5.668 1.00 50.34 270 ALA A O 1
ATOM 2005 N N . GLU A 1 271 ? -16.904 10.170 5.650 1.00 57.41 271 GLU A N 1
ATOM 2006 C CA . GLU A 1 271 ? -15.569 9.825 5.120 1.00 57.41 271 GLU A CA 1
ATOM 2007 C C . GLU A 1 271 ? -14.698 9.138 6.182 1.00 57.41 271 GLU A C 1
ATOM 2009 O O . GLU A 1 271 ? -13.854 8.298 5.882 1.00 57.41 271 GLU A O 1
ATOM 2014 N N . GLY A 1 272 ? -14.952 9.450 7.455 1.00 64.56 272 GLY A N 1
ATOM 2015 C CA . GLY A 1 272 ? -14.264 8.850 8.590 1.00 64.56 272 GLY A CA 1
ATOM 2016 C C . GLY A 1 272 ? -14.537 7.366 8.814 1.00 64.56 272 GLY A C 1
ATOM 2017 O O . GLY A 1 272 ? -13.791 6.737 9.560 1.00 64.56 272 GLY A O 1
ATOM 2018 N N . ASP A 1 273 ? -15.588 6.837 8.196 1.00 80.88 273 ASP A N 1
ATOM 2019 C CA . ASP A 1 273 ? -16.061 5.464 8.361 1.00 80.88 273 ASP A CA 1
ATOM 2020 C C . ASP A 1 273 ? -15.653 4.550 7.195 1.00 80.88 273 ASP A C 1
ATOM 2022 O O . ASP A 1 273 ? -15.950 3.354 7.225 1.00 80.88 273 ASP A O 1
ATOM 2026 N N . ALA A 1 274 ? -14.967 5.103 6.192 1.00 92.31 274 ALA A N 1
ATOM 2027 C CA . ALA A 1 274 ? -14.519 4.388 5.011 1.00 92.31 274 ALA A CA 1
ATOM 2028 C C . ALA A 1 274 ? -13.309 3.485 5.281 1.00 92.31 274 ALA A C 1
ATOM 2030 O O . ALA A 1 274 ? -12.528 3.693 6.210 1.00 92.31 274 ALA A O 1
ATOM 2031 N N . TRP A 1 275 ? -13.163 2.488 4.421 1.00 95.19 275 TRP A N 1
ATOM 2032 C CA . TRP A 1 275 ? -12.092 1.502 4.423 1.00 95.19 275 TRP A CA 1
ATOM 2033 C C . TRP A 1 275 ? -11.158 1.791 3.255 1.00 95.19 275 TRP A C 1
ATOM 2035 O O . TRP A 1 275 ? -11.643 2.016 2.149 1.00 95.19 275 TRP A O 1
ATOM 2045 N N . LEU A 1 276 ? -9.844 1.784 3.471 1.00 95.44 276 LEU A N 1
ATOM 2046 C CA . LEU A 1 276 ? -8.877 1.986 2.391 1.00 95.44 276 LEU A CA 1
ATOM 2047 C C . LEU A 1 276 ? -8.764 0.739 1.517 1.00 95.44 276 LEU A C 1
ATOM 2049 O O . LEU A 1 276 ? -8.793 -0.379 2.024 1.00 95.44 276 LEU A O 1
ATOM 2053 N N . LEU A 1 277 ? -8.624 0.941 0.211 1.00 96.25 277 LEU A N 1
ATOM 2054 C CA . LEU A 1 277 ? -8.350 -0.127 -0.744 1.00 96.25 277 LEU A CA 1
ATOM 2055 C C . LEU A 1 277 ? -6.858 -0.470 -0.710 1.00 96.25 277 LEU A C 1
ATOM 2057 O O . LEU A 1 277 ? -6.016 0.422 -0.788 1.00 96.25 277 LEU A O 1
ATOM 2061 N N . ASP A 1 278 ? -6.544 -1.757 -0.631 1.00 96.44 278 ASP A N 1
ATOM 2062 C CA . ASP A 1 278 ? -5.180 -2.280 -0.655 1.00 96.44 278 ASP A CA 1
ATOM 2063 C C . ASP A 1 278 ? -5.085 -3.450 -1.633 1.00 96.44 278 ASP A C 1
ATOM 2065 O O . ASP A 1 278 ? -5.820 -4.428 -1.519 1.00 96.44 278 ASP A O 1
ATOM 2069 N N . PHE A 1 279 ? -4.186 -3.347 -2.608 1.00 96.50 279 PHE A N 1
ATOM 2070 C CA . PHE A 1 279 ? -4.058 -4.315 -3.701 1.00 96.50 279 PHE A CA 1
ATOM 2071 C C . PHE A 1 279 ? -2.828 -5.212 -3.546 1.00 96.50 279 PHE A C 1
ATOM 2073 O O . PHE A 1 279 ? -2.339 -5.741 -4.537 1.00 96.50 279 PHE A O 1
ATOM 2080 N N . HIS A 1 280 ? -2.312 -5.386 -2.327 1.00 94.06 280 HIS A N 1
ATOM 2081 C CA . HIS A 1 280 ? -1.020 -6.034 -2.099 1.00 94.06 280 HIS A CA 1
ATOM 2082 C C . HIS A 1 280 ? -0.879 -7.386 -2.819 1.00 94.06 280 HIS A C 1
ATOM 2084 O O . HIS A 1 280 ? 0.034 -7.552 -3.622 1.00 94.06 280 HIS A O 1
ATOM 2090 N N . ASP A 1 281 ? -1.817 -8.312 -2.606 1.00 93.19 281 ASP A N 1
ATOM 2091 C CA . ASP A 1 281 ? -1.775 -9.649 -3.217 1.00 93.19 281 ASP A CA 1
ATOM 2092 C C . ASP A 1 281 ? -1.849 -9.582 -4.761 1.00 93.19 281 ASP A C 1
ATOM 2094 O O . ASP A 1 281 ? -1.145 -10.306 -5.469 1.00 93.19 281 ASP A O 1
ATOM 2098 N N . ALA A 1 282 ? -2.645 -8.651 -5.297 1.00 94.69 282 ALA A N 1
ATOM 2099 C CA . ALA A 1 282 ? -2.767 -8.390 -6.731 1.00 94.69 282 ALA A CA 1
ATOM 2100 C C . ALA A 1 282 ? -1.470 -7.813 -7.342 1.00 94.69 282 ALA A C 1
ATOM 2102 O O . ALA A 1 282 ? -1.070 -8.209 -8.438 1.00 94.69 282 ALA A O 1
ATOM 2103 N N . GLU A 1 283 ? -0.785 -6.910 -6.637 1.00 95.19 283 GLU A N 1
ATOM 2104 C CA . GLU A 1 283 ? 0.516 -6.357 -7.042 1.00 95.19 283 GLU A CA 1
ATOM 2105 C C . GLU A 1 283 ? 1.614 -7.424 -7.009 1.00 95.19 283 GLU A C 1
ATOM 2107 O O . GLU A 1 283 ? 2.399 -7.532 -7.951 1.00 95.19 283 GLU A O 1
ATOM 2112 N N . GLU A 1 284 ? 1.655 -8.247 -5.957 1.00 92.19 284 GLU A N 1
ATOM 2113 C CA . GLU A 1 284 ? 2.605 -9.358 -5.854 1.00 92.19 284 GLU A CA 1
ATOM 2114 C C . GLU A 1 284 ? 2.388 -10.372 -6.984 1.00 92.19 284 GLU A C 1
ATOM 2116 O O . GLU A 1 284 ? 3.359 -10.873 -7.553 1.00 92.19 284 GLU A O 1
ATOM 2121 N N . ARG A 1 285 ? 1.131 -10.622 -7.387 1.00 93.00 285 ARG A N 1
ATOM 2122 C CA . ARG A 1 285 ? 0.823 -11.462 -8.554 1.00 93.00 285 ARG A CA 1
ATOM 2123 C C . ARG A 1 285 ? 1.312 -10.845 -9.865 1.00 93.00 285 ARG A C 1
ATOM 2125 O O . ARG A 1 285 ? 1.809 -11.583 -10.711 1.00 93.00 285 ARG A O 1
ATOM 2132 N N . LEU A 1 286 ? 1.215 -9.526 -10.043 1.00 92.88 286 LEU A N 1
ATOM 2133 C CA . LEU A 1 286 ? 1.746 -8.838 -11.232 1.00 92.88 286 LEU A CA 1
ATOM 2134 C C . LEU A 1 286 ? 3.271 -8.884 -11.316 1.00 92.88 286 LEU A C 1
ATOM 2136 O O . LEU A 1 286 ? 3.831 -8.985 -12.405 1.00 92.88 286 LEU A O 1
ATOM 2140 N N . LEU A 1 287 ? 3.940 -8.807 -10.169 1.00 92.25 287 LEU A N 1
ATOM 2141 C CA . LEU A 1 287 ? 5.396 -8.884 -10.074 1.00 92.25 287 LEU A CA 1
ATOM 2142 C C . LEU A 1 287 ? 5.908 -10.330 -10.025 1.00 92.25 287 LEU A C 1
ATOM 2144 O O . LEU A 1 287 ? 7.122 -10.546 -9.982 1.00 92.25 287 LEU A O 1
ATOM 2148 N N . ALA A 1 288 ? 5.006 -11.317 -10.032 1.00 86.19 288 ALA A N 1
ATOM 2149 C CA . ALA A 1 288 ? 5.363 -12.724 -10.014 1.00 86.19 288 ALA A CA 1
ATOM 2150 C C . ALA A 1 288 ? 5.981 -13.144 -11.357 1.00 86.19 288 ALA A C 1
ATOM 2152 O O . ALA A 1 288 ? 5.363 -13.036 -12.415 1.00 86.19 288 ALA A O 1
ATOM 2153 N N . GLY A 1 289 ? 7.195 -13.692 -11.294 1.00 73.38 289 GLY A N 1
ATOM 2154 C CA . GLY A 1 289 ? 7.959 -14.135 -12.462 1.00 73.38 289 GLY A CA 1
ATOM 2155 C C . GLY A 1 289 ? 8.923 -13.072 -12.995 1.00 73.38 289 GLY A C 1
ATOM 2156 O O . GLY A 1 289 ? 8.801 -11.889 -12.681 1.00 73.38 289 GLY A O 1
ATOM 2157 N N . SER A 1 290 ? 9.890 -13.500 -13.821 1.00 78.44 290 SER A N 1
ATOM 2158 C CA . SER A 1 290 ? 10.976 -12.673 -14.394 1.00 78.44 290 SER A CA 1
ATOM 2159 C C . SER A 1 290 ? 11.862 -11.966 -13.348 1.00 78.44 290 SER A C 1
ATOM 2161 O O . SER A 1 290 ? 11.767 -12.219 -12.147 1.00 78.44 290 SER A O 1
ATOM 2163 N N . ALA A 1 291 ? 12.727 -11.057 -13.795 1.00 90.44 291 ALA A N 1
ATOM 2164 C CA . ALA A 1 291 ? 13.577 -10.252 -12.927 1.00 90.44 291 ALA A CA 1
ATOM 2165 C C . ALA A 1 291 ? 12.852 -9.033 -12.301 1.00 90.44 291 ALA A C 1
ATOM 2167 O O . ALA A 1 291 ? 13.476 -8.255 -11.582 1.00 90.44 291 ALA A O 1
ATOM 2168 N N . ARG A 1 292 ? 11.533 -8.860 -12.513 1.00 94.44 292 ARG A N 1
ATOM 2169 C CA . ARG A 1 292 ? 10.718 -7.753 -11.953 1.00 94.44 292 ARG A CA 1
ATOM 2170 C C . ARG A 1 292 ? 10.845 -7.613 -10.438 1.00 94.44 292 ARG A C 1
ATOM 2172 O O . ARG A 1 292 ? 11.151 -6.528 -9.948 1.00 94.44 292 ARG A O 1
ATOM 2179 N N . ARG A 1 293 ? 10.662 -8.713 -9.697 1.00 92.44 293 ARG A N 1
ATOM 2180 C CA . ARG A 1 293 ? 10.804 -8.717 -8.233 1.00 92.44 293 ARG A CA 1
ATOM 2181 C C . ARG A 1 293 ? 12.222 -8.344 -7.802 1.00 92.44 293 ARG A C 1
ATOM 2183 O O . ARG A 1 293 ? 12.390 -7.489 -6.945 1.00 92.44 293 ARG A O 1
ATOM 2190 N N . ARG A 1 294 ? 13.233 -8.899 -8.473 1.00 93.44 294 ARG A N 1
ATOM 2191 C CA . ARG A 1 294 ? 14.641 -8.581 -8.201 1.00 93.44 294 ARG A CA 1
ATOM 2192 C C . ARG A 1 294 ? 14.956 -7.103 -8.451 1.00 93.44 294 ARG A C 1
ATOM 2194 O O . ARG A 1 294 ? 15.692 -6.505 -7.675 1.00 93.44 294 ARG A O 1
ATOM 2201 N N . CYS A 1 295 ? 14.383 -6.506 -9.498 1.00 95.38 295 CYS A N 1
ATOM 2202 C CA . CYS A 1 295 ? 14.484 -5.069 -9.760 1.00 95.38 295 CYS A CA 1
ATOM 2203 C C . CYS A 1 295 ? 13.929 -4.253 -8.584 1.00 95.38 295 CYS A C 1
ATOM 2205 O O . CYS A 1 295 ? 14.601 -3.342 -8.101 1.00 95.38 295 CYS A O 1
ATOM 2207 N N . LEU A 1 296 ? 12.743 -4.617 -8.082 1.00 95.00 296 LEU A N 1
ATOM 2208 C CA . LEU A 1 296 ? 12.150 -3.973 -6.912 1.00 95.00 296 LEU A CA 1
ATOM 2209 C C . LEU A 1 296 ? 13.030 -4.127 -5.662 1.00 95.00 296 LEU A C 1
ATOM 2211 O O . LEU A 1 296 ? 13.315 -3.123 -5.019 1.00 95.00 296 LEU A O 1
ATOM 2215 N N . ASP A 1 297 ? 13.524 -5.331 -5.365 1.00 92.75 297 ASP A N 1
ATOM 2216 C CA . ASP A 1 297 ? 14.361 -5.585 -4.182 1.00 92.75 297 ASP A CA 1
ATOM 2217 C C . ASP A 1 297 ? 15.671 -4.754 -4.216 1.00 92.75 297 ASP A C 1
ATOM 2219 O O . ASP A 1 297 ? 16.112 -4.207 -3.197 1.00 92.75 297 ASP A O 1
ATOM 2223 N N . ILE A 1 298 ? 16.287 -4.605 -5.401 1.00 93.56 298 ILE A N 1
ATOM 2224 C CA . ILE A 1 298 ? 17.459 -3.732 -5.608 1.00 93.56 298 ILE A CA 1
ATOM 2225 C C . ILE A 1 298 ? 17.088 -2.270 -5.337 1.00 93.56 298 ILE A C 1
ATOM 2227 O O . ILE A 1 298 ? 17.805 -1.574 -4.617 1.00 93.56 298 ILE A O 1
ATOM 2231 N N . LEU A 1 299 ? 15.975 -1.796 -5.900 1.00 94.56 299 LEU A N 1
ATOM 2232 C CA . LEU A 1 299 ? 15.515 -0.416 -5.736 1.00 94.56 299 LEU A CA 1
ATOM 2233 C C . LEU A 1 299 ? 15.177 -0.091 -4.277 1.00 94.56 299 LEU A C 1
ATOM 2235 O O . LEU A 1 299 ? 15.553 0.979 -3.800 1.00 94.56 299 LEU A O 1
ATOM 2239 N N . GLU A 1 300 ? 14.503 -0.997 -3.569 1.00 92.12 300 GLU A N 1
ATOM 2240 C CA . GLU A 1 300 ? 14.200 -0.859 -2.141 1.00 92.12 300 GLU A CA 1
ATOM 2241 C C . GLU A 1 300 ? 15.495 -0.724 -1.334 1.00 92.12 300 GLU A C 1
ATOM 2243 O O . GLU A 1 300 ? 15.657 0.253 -0.601 1.00 92.12 300 GLU A O 1
ATOM 2248 N N . THR A 1 301 ? 16.473 -1.604 -1.574 1.00 91.00 301 THR A N 1
ATOM 2249 C CA . THR A 1 301 ? 17.786 -1.556 -0.908 1.00 91.00 301 THR A CA 1
ATOM 2250 C C . THR A 1 301 ? 18.517 -0.233 -1.166 1.00 91.00 301 THR A C 1
ATOM 2252 O O . THR A 1 301 ? 19.027 0.398 -0.238 1.00 91.00 301 THR A O 1
ATOM 2255 N N . LEU A 1 302 ? 18.563 0.220 -2.423 1.00 91.38 302 LEU A N 1
ATOM 2256 C CA . LEU A 1 302 ? 19.209 1.483 -2.794 1.00 91.38 302 LEU A CA 1
ATOM 2257 C C . LEU A 1 302 ? 18.495 2.693 -2.173 1.00 91.38 302 LEU A C 1
ATOM 2259 O O . LEU A 1 302 ? 19.140 3.634 -1.706 1.00 91.38 302 LEU A O 1
ATOM 2263 N N . SER A 1 303 ? 17.163 2.674 -2.147 1.00 90.06 303 SER A N 1
ATOM 2264 C CA . SER A 1 303 ? 16.364 3.744 -1.554 1.00 90.06 303 SER A CA 1
ATOM 2265 C C . SER A 1 303 ? 16.572 3.838 -0.048 1.00 90.06 303 SER A C 1
ATOM 2267 O O . SER A 1 303 ? 16.774 4.934 0.476 1.00 90.06 303 SER A O 1
ATOM 2269 N N . GLU A 1 304 ? 16.570 2.705 0.652 1.00 86.31 304 GLU A N 1
ATOM 2270 C CA . GLU A 1 304 ? 16.810 2.654 2.093 1.00 86.31 304 GLU A CA 1
ATOM 2271 C C . GLU A 1 304 ? 18.180 3.219 2.474 1.00 86.31 304 GLU A C 1
ATOM 2273 O O . GLU A 1 304 ? 18.276 3.992 3.427 1.00 86.31 304 GLU A O 1
ATOM 2278 N N . ARG A 1 305 ? 19.227 2.895 1.708 1.00 86.38 305 ARG A N 1
ATOM 2279 C CA . ARG A 1 305 ? 20.599 3.329 2.012 1.00 86.38 305 ARG A CA 1
ATOM 2280 C C . ARG A 1 305 ? 20.914 4.764 1.606 1.00 86.38 305 ARG A C 1
ATOM 2282 O O . ARG A 1 305 ? 21.728 5.406 2.266 1.00 86.38 305 ARG A O 1
ATOM 2289 N N . HIS A 1 306 ? 20.310 5.269 0.527 1.00 87.06 306 HIS A N 1
ATOM 2290 C CA . HIS A 1 306 ? 20.753 6.529 -0.089 1.00 87.06 306 HIS A CA 1
ATOM 2291 C C . HIS A 1 306 ? 19.679 7.611 -0.200 1.00 87.06 306 HIS A C 1
ATOM 2293 O O . HIS A 1 306 ? 20.030 8.787 -0.274 1.00 87.06 306 HIS A O 1
ATOM 2299 N N . LEU A 1 307 ? 18.392 7.250 -0.220 1.00 84.06 307 LEU A N 1
ATOM 2300 C CA . LEU A 1 307 ? 17.284 8.208 -0.377 1.00 84.06 307 LEU A CA 1
ATOM 2301 C C . LEU A 1 307 ? 16.573 8.511 0.945 1.00 84.06 307 LEU A C 1
ATOM 2303 O O . LEU A 1 307 ? 15.939 9.555 1.080 1.00 84.06 307 LEU A O 1
ATOM 2307 N N . ASN A 1 308 ? 16.707 7.622 1.930 1.00 73.69 308 ASN A N 1
ATOM 2308 C CA . ASN A 1 308 ? 16.112 7.768 3.258 1.00 73.69 308 ASN A CA 1
ATOM 2309 C C . ASN A 1 308 ? 17.095 8.281 4.318 1.00 73.69 308 ASN A C 1
ATOM 2311 O O . ASN A 1 308 ? 16.766 8.295 5.504 1.00 73.69 308 ASN A O 1
ATOM 2315 N N . LEU A 1 309 ? 18.274 8.756 3.895 1.00 61.16 309 LEU A N 1
ATOM 2316 C CA . LEU A 1 309 ? 19.179 9.537 4.735 1.00 61.16 309 LEU A CA 1
ATOM 2317 C C . LEU A 1 309 ? 18.476 10.849 5.039 1.00 61.16 309 LEU A C 1
ATOM 2319 O O . LEU A 1 309 ? 18.434 11.758 4.205 1.00 61.16 309 LEU A O 1
ATOM 2323 N N . GLY A 1 310 ? 17.798 10.881 6.182 1.00 52.19 310 GLY A N 1
ATOM 2324 C CA . GLY A 1 310 ? 16.883 11.960 6.449 1.00 52.19 310 GLY A CA 1
ATOM 2325 C C . GLY A 1 310 ? 17.598 13.301 6.424 1.00 52.19 310 GLY A C 1
ATOM 2326 O O . GLY A 1 310 ? 18.789 13.419 6.718 1.00 52.19 310 GLY A O 1
ATOM 2327 N N . LEU A 1 311 ? 16.837 14.299 5.989 1.00 42.53 311 LEU A N 1
ATOM 2328 C CA . LEU A 1 311 ? 17.259 15.687 5.979 1.00 42.53 311 LEU A CA 1
ATOM 2329 C C . LEU A 1 311 ? 17.941 15.978 7.317 1.00 42.53 311 LEU A C 1
ATOM 2331 O O . LEU A 1 311 ? 17.303 15.721 8.345 1.00 42.53 311 LEU A O 1
ATOM 2335 N N . PRO A 1 312 ? 19.203 16.442 7.341 1.00 37.28 312 PRO A N 1
ATOM 2336 C CA . PRO A 1 312 ? 19.780 16.899 8.585 1.00 37.28 312 PRO A CA 1
ATOM 2337 C C . PRO A 1 312 ? 18.857 17.995 9.112 1.00 37.28 312 PRO A C 1
ATOM 2339 O O . PRO A 1 312 ? 18.705 19.051 8.493 1.00 37.28 312 PRO A O 1
ATOM 2342 N N . GLY A 1 313 ? 18.213 17.712 10.246 1.00 36.81 313 GLY A N 1
ATOM 2343 C CA . GLY A 1 313 ? 17.883 18.765 11.183 1.00 36.81 313 GLY A CA 1
ATOM 2344 C C . GLY A 1 313 ? 19.178 19.533 11.397 1.00 36.81 313 GLY A C 1
ATOM 2345 O O . GLY A 1 313 ? 20.223 18.940 11.656 1.00 36.81 313 GLY A O 1
ATOM 2346 N N . GLN A 1 314 ? 19.120 20.826 11.131 1.00 33.12 314 GLN A N 1
ATOM 2347 C CA . GLN A 1 314 ? 20.223 21.752 11.265 1.00 33.12 314 GLN A CA 1
ATOM 2348 C C . GLN A 1 314 ? 20.652 21.808 12.739 1.00 33.12 314 GLN A C 1
ATOM 2350 O O . GLN A 1 314 ? 20.217 22.675 13.487 1.00 33.12 314 GLN A O 1
ATOM 2355 N N . GLU A 1 315 ? 21.509 20.886 13.157 1.00 36.88 315 GLU A N 1
ATOM 2356 C CA . GLU A 1 315 ? 22.457 21.120 14.235 1.00 36.88 315 GLU A CA 1
ATOM 2357 C C . GLU A 1 315 ? 23.802 21.433 13.567 1.00 36.88 315 GLU A C 1
ATOM 2359 O O . GLU A 1 315 ? 24.290 20.677 12.732 1.00 36.88 315 GLU A O 1
ATOM 2364 N N . GLU A 1 316 ? 24.343 22.607 13.904 1.00 37.97 316 GLU A N 1
ATOM 2365 C CA . GLU A 1 316 ? 25.651 23.149 13.500 1.00 37.97 316 GLU A CA 1
ATOM 2366 C C . GLU A 1 316 ? 25.777 23.795 12.102 1.00 37.97 316 GLU A C 1
ATOM 2368 O O . GLU A 1 316 ? 26.355 23.265 11.158 1.00 37.97 316 GLU A O 1
ATOM 2373 N N . SER A 1 317 ? 25.319 25.046 11.984 1.00 30.48 317 SER A N 1
ATOM 2374 C CA . SER A 1 317 ? 26.163 26.185 11.550 1.00 30.48 317 SER A CA 1
ATOM 2375 C C . SER A 1 317 ? 25.343 27.482 11.522 1.00 30.48 317 SER A C 1
ATOM 2377 O O . SER A 1 317 ? 24.200 27.519 11.065 1.00 30.48 317 SER A O 1
ATOM 2379 N N . GLY A 1 318 ? 25.913 28.535 12.111 1.00 33.59 318 GLY A N 1
ATOM 2380 C CA . GLY A 1 318 ? 25.211 29.748 12.514 1.00 33.59 318 GLY A CA 1
ATOM 2381 C C . GLY A 1 318 ? 24.685 30.623 11.377 1.00 33.59 318 GLY A C 1
ATOM 2382 O O . GLY A 1 318 ? 25.439 31.029 10.502 1.00 33.59 318 GLY A O 1
ATOM 2383 N N . TRP A 1 319 ? 23.408 30.985 11.499 1.00 23.58 319 TRP A N 1
ATOM 2384 C CA . TRP A 1 319 ? 22.801 32.240 11.046 1.00 23.58 319 TRP A CA 1
ATOM 2385 C C . TRP A 1 319 ? 21.660 32.575 12.022 1.00 23.58 319 TRP A C 1
ATOM 2387 O O . TRP A 1 319 ? 20.846 31.689 12.293 1.00 23.58 319 TRP A O 1
ATOM 2397 N N . PRO A 1 320 ? 21.590 33.786 12.605 1.00 32.66 320 PRO A N 1
ATOM 2398 C CA . PRO A 1 320 ? 20.528 34.120 13.539 1.00 32.66 320 PRO A CA 1
ATOM 2399 C C . PRO A 1 320 ? 19.276 34.625 12.805 1.00 32.66 320 PRO A C 1
ATOM 2401 O O . PRO A 1 320 ? 19.370 35.329 11.805 1.00 32.66 320 PRO A O 1
ATOM 2404 N N . GLU A 1 321 ? 18.123 34.303 13.402 1.00 31.80 321 GLU A N 1
ATOM 2405 C CA . GLU A 1 321 ? 16.890 35.100 13.363 1.00 31.80 321 GLU A CA 1
ATOM 2406 C C . GLU A 1 321 ? 16.011 35.001 12.101 1.00 31.80 321 GLU A C 1
ATOM 2408 O O . GLU A 1 321 ? 15.991 35.923 11.308 1.00 31.80 321 GLU A O 1
ATOM 2413 N N . VAL A 1 322 ? 15.241 33.905 11.955 1.00 36.28 322 VAL A N 1
ATOM 2414 C CA . VAL A 1 322 ? 13.763 33.889 11.748 1.00 36.28 322 VAL A CA 1
ATOM 2415 C C . VAL A 1 322 ? 13.257 32.442 11.945 1.00 36.28 322 VAL A C 1
ATOM 2417 O O . VAL A 1 322 ? 13.145 31.676 10.994 1.00 36.28 322 VAL A O 1
ATOM 2420 N N . ALA A 1 323 ? 12.932 32.034 13.174 1.00 30.27 323 ALA A N 1
ATOM 2421 C CA . ALA A 1 323 ? 12.201 30.781 13.421 1.00 30.27 323 ALA A CA 1
ATOM 2422 C C . ALA A 1 323 ? 11.322 30.900 14.673 1.00 30.27 323 ALA A C 1
ATOM 2424 O O . ALA A 1 323 ? 11.481 30.188 15.660 1.00 30.27 323 ALA A O 1
ATOM 2425 N N . ALA A 1 324 ? 10.380 31.838 14.628 1.00 32.06 324 ALA A N 1
ATOM 2426 C CA . ALA A 1 324 ? 9.201 31.808 15.476 1.00 32.06 324 ALA A CA 1
ATOM 2427 C C . ALA A 1 324 ? 7.983 31.613 14.565 1.00 32.06 324 ALA A C 1
ATOM 2429 O O . ALA A 1 324 ? 7.896 32.236 13.510 1.00 32.06 324 ALA A O 1
ATOM 2430 N N . VAL A 1 325 ? 7.037 30.787 15.023 1.00 32.28 325 VAL A N 1
ATOM 2431 C CA . VAL A 1 325 ? 5.734 30.457 14.408 1.00 32.28 325 VAL A CA 1
ATOM 2432 C C . VAL A 1 325 ? 5.727 29.220 13.490 1.00 32.28 325 VAL A C 1
ATOM 2434 O O . VAL A 1 325 ? 5.576 29.330 12.278 1.00 32.28 325 VAL A O 1
ATOM 2437 N N . ARG A 1 326 ? 5.750 28.017 14.090 1.00 32.31 326 ARG A N 1
ATOM 2438 C CA . ARG A 1 326 ? 4.662 27.009 13.977 1.00 32.31 326 ARG A CA 1
ATOM 2439 C C . ARG A 1 326 ? 4.991 25.700 14.709 1.00 32.31 326 ARG A C 1
ATOM 2441 O O . ARG A 1 326 ? 5.951 25.030 14.375 1.00 32.31 326 ARG A O 1
ATOM 2448 N N . GLY A 1 327 ? 4.104 25.348 15.644 1.00 26.75 327 GLY A N 1
ATOM 2449 C CA . GLY A 1 327 ? 3.610 23.990 15.907 1.00 26.75 327 GLY A CA 1
ATOM 2450 C C . GLY A 1 327 ? 4.622 22.900 16.251 1.00 26.75 327 GLY A C 1
ATOM 2451 O O . GLY A 1 327 ? 5.123 22.225 15.363 1.00 26.75 327 GLY A O 1
ATOM 2452 N N . GLY A 1 328 ? 4.795 22.645 17.549 1.00 27.91 328 GLY A N 1
ATOM 2453 C CA . GLY A 1 328 ? 5.402 21.413 18.039 1.00 27.91 328 GLY A CA 1
ATOM 2454 C C . GLY A 1 328 ? 4.590 20.179 17.635 1.00 27.91 328 GLY A C 1
ATOM 2455 O O . GLY A 1 328 ? 3.387 20.093 17.878 1.00 27.91 328 GLY A O 1
ATOM 2456 N N . GLY A 1 329 ? 5.286 19.225 17.035 1.00 28.38 329 GLY A N 1
ATOM 2457 C CA . GLY A 1 329 ? 4.869 17.854 16.803 1.00 28.38 329 GLY A CA 1
ATOM 2458 C C . GLY A 1 329 ? 6.136 17.081 16.481 1.00 28.38 329 GLY A C 1
ATOM 2459 O O . GLY A 1 329 ? 6.924 17.531 15.660 1.00 28.38 329 GLY A O 1
ATOM 2460 N N . GLU A 1 330 ? 6.375 15.985 17.189 1.00 34.09 330 GLU A N 1
ATOM 2461 C CA . GLU A 1 330 ? 7.547 15.125 17.035 1.00 34.09 330 GLU A CA 1
ATOM 2462 C C . GLU A 1 330 ? 7.731 14.731 15.556 1.00 34.09 330 GLU A C 1
ATOM 2464 O O . GLU A 1 330 ? 7.040 13.849 15.041 1.00 34.09 330 GLU A O 1
ATOM 2469 N N . GLU A 1 331 ? 8.648 15.399 14.851 1.00 36.03 331 GLU A N 1
ATOM 2470 C CA . GLU A 1 331 ? 9.048 15.042 13.491 1.00 36.03 331 GLU A CA 1
ATOM 2471 C C . GLU A 1 331 ? 9.943 13.803 13.556 1.00 36.03 331 GLU A C 1
ATOM 2473 O O . GLU A 1 331 ? 11.163 13.851 13.424 1.00 36.03 331 GLU A O 1
ATOM 2478 N N . GLY A 1 332 ? 9.307 12.649 13.771 1.00 39.56 332 GLY A N 1
ATOM 2479 C CA . GLY A 1 332 ? 9.883 11.376 13.372 1.00 39.56 332 GLY A CA 1
ATOM 2480 C C . GLY A 1 332 ? 10.241 11.476 11.894 1.00 39.56 332 GLY A C 1
ATOM 2481 O O . GLY A 1 332 ? 9.384 11.793 11.069 1.00 39.56 332 GLY A O 1
ATOM 2482 N N . GLN A 1 333 ? 11.517 11.265 11.593 1.00 45.41 333 GLN A N 1
ATOM 2483 C CA . GLN A 1 333 ? 12.128 11.377 10.276 1.00 45.41 333 GLN A CA 1
ATOM 2484 C C . GLN A 1 333 ? 11.280 10.652 9.221 1.00 45.41 333 GLN A C 1
ATOM 2486 O O . GLN A 1 333 ? 11.342 9.435 9.065 1.00 45.41 333 GLN A O 1
ATOM 2491 N N . GLN A 1 334 ? 10.413 11.388 8.519 1.00 54.09 334 GLN A N 1
ATOM 2492 C CA . GLN A 1 334 ? 9.542 10.777 7.526 1.00 54.09 334 GLN A CA 1
ATOM 2493 C C . GLN A 1 334 ? 10.360 10.473 6.279 1.00 54.09 334 GLN A C 1
ATOM 2495 O O . GLN A 1 334 ? 10.614 11.355 5.462 1.00 54.09 334 GLN A O 1
ATOM 2500 N N . CYS A 1 335 ? 10.685 9.193 6.117 1.00 65.06 335 CYS A N 1
ATOM 2501 C CA . CYS A 1 335 ? 11.044 8.562 4.854 1.00 65.06 335 CYS A CA 1
ATOM 2502 C C . CYS A 1 335 ? 10.175 9.143 3.721 1.00 65.06 335 CYS A C 1
ATOM 2504 O O . CYS A 1 335 ? 8.936 9.022 3.727 1.00 65.06 335 CYS A O 1
ATOM 2506 N N . LEU A 1 336 ? 10.809 9.875 2.800 1.00 78.25 336 LEU A N 1
ATOM 2507 C CA . LEU A 1 336 ? 10.092 10.554 1.726 1.00 78.25 336 LEU A CA 1
ATOM 2508 C C . LEU A 1 336 ? 9.689 9.559 0.639 1.00 78.25 336 LEU A C 1
ATOM 2510 O O . LEU A 1 336 ? 8.531 9.567 0.221 1.00 78.25 336 LEU A O 1
ATOM 2514 N N . VAL A 1 337 ? 10.633 8.699 0.244 1.00 86.12 337 VAL A N 1
ATOM 2515 C CA . VAL A 1 337 ? 10.452 7.636 -0.747 1.00 86.12 337 VAL A CA 1
ATOM 2516 C C . VAL A 1 337 ? 10.309 6.306 -0.014 1.00 86.12 337 VAL A C 1
ATOM 2518 O O . VAL A 1 337 ? 11.258 5.802 0.579 1.00 86.12 337 VAL A O 1
ATOM 2521 N N . LYS A 1 338 ? 9.101 5.748 -0.033 1.00 87.94 338 LYS A N 1
ATOM 2522 C CA . LYS A 1 338 ? 8.775 4.452 0.568 1.00 87.94 338 LYS A CA 1
ATOM 2523 C C . LYS A 1 338 ? 8.897 3.338 -0.471 1.00 87.94 338 LYS A C 1
ATOM 2525 O O . LYS A 1 338 ? 8.684 3.584 -1.657 1.00 87.94 338 LYS A O 1
ATOM 2530 N N . ALA A 1 339 ? 9.095 2.103 -0.010 1.00 90.12 339 ALA A N 1
ATOM 2531 C CA . ALA A 1 339 ? 9.065 0.895 -0.843 1.00 90.12 339 ALA A CA 1
ATOM 2532 C C . ALA A 1 339 ? 7.836 0.844 -1.776 1.00 90.12 339 ALA A C 1
ATOM 2534 O O . ALA A 1 339 ? 7.946 0.557 -2.965 1.00 90.12 339 ALA A O 1
ATOM 2535 N N . TYR A 1 340 ? 6.666 1.259 -1.275 1.00 92.81 340 TYR A N 1
ATOM 2536 C CA . TYR A 1 340 ? 5.431 1.301 -2.063 1.00 92.81 340 TYR A CA 1
ATOM 2537 C C . TYR A 1 340 ? 5.478 2.256 -3.274 1.00 92.81 340 TYR A C 1
ATOM 2539 O O . TYR A 1 340 ? 4.871 1.975 -4.310 1.00 92.81 340 TYR A O 1
ATOM 2547 N N . HIS A 1 341 ? 6.221 3.369 -3.181 1.00 93.94 341 HIS A N 1
ATOM 2548 C CA . HIS A 1 341 ? 6.435 4.265 -4.324 1.00 93.94 341 HIS A CA 1
ATOM 2549 C C . HIS A 1 341 ? 7.215 3.545 -5.421 1.00 93.94 341 HIS A C 1
ATOM 2551 O O . HIS A 1 341 ? 6.811 3.579 -6.577 1.00 93.94 341 HIS A O 1
ATOM 2557 N N . LEU A 1 342 ? 8.288 2.845 -5.052 1.00 95.69 342 LEU A N 1
ATOM 2558 C CA . LEU A 1 342 ? 9.124 2.092 -5.987 1.00 95.69 342 LEU A CA 1
ATOM 2559 C C . LEU A 1 342 ? 8.346 0.940 -6.619 1.00 95.69 342 LEU A C 1
ATOM 2561 O O . LEU A 1 342 ? 8.392 0.782 -7.834 1.00 95.69 342 LEU A O 1
ATOM 2565 N N . LYS A 1 343 ? 7.557 0.207 -5.825 1.00 96.12 343 LYS A N 1
ATOM 2566 C CA . LYS A 1 343 ? 6.666 -0.851 -6.318 1.00 96.12 343 LYS A CA 1
ATOM 2567 C C . LYS A 1 343 ? 5.711 -0.334 -7.394 1.00 96.12 343 LYS A C 1
ATOM 2569 O O . LYS A 1 343 ? 5.632 -0.916 -8.472 1.00 96.12 343 LYS A O 1
ATOM 2574 N N . SER A 1 344 ? 5.057 0.801 -7.138 1.00 96.25 344 SER A N 1
ATOM 2575 C CA . SER A 1 344 ? 4.160 1.438 -8.112 1.00 96.25 344 SER A CA 1
ATOM 2576 C C . SER A 1 344 ? 4.893 1.844 -9.397 1.00 96.25 344 SER A C 1
ATOM 2578 O O . SER A 1 344 ? 4.377 1.650 -10.496 1.00 96.25 344 SER A O 1
ATOM 2580 N N . LEU A 1 345 ? 6.118 2.369 -9.285 1.00 97.31 345 LEU A N 1
ATOM 2581 C CA . LEU A 1 345 ? 6.924 2.746 -10.449 1.00 97.31 345 LEU A CA 1
ATOM 2582 C C . LEU A 1 345 ? 7.407 1.534 -11.253 1.00 97.31 345 LEU A C 1
ATOM 2584 O O . LEU A 1 345 ? 7.394 1.595 -12.477 1.00 97.31 345 LEU A O 1
ATOM 2588 N N . VAL A 1 346 ? 7.777 0.426 -10.602 1.00 97.00 346 VAL A N 1
ATOM 2589 C CA . VAL A 1 346 ? 8.134 -0.828 -11.289 1.00 97.00 346 VAL A CA 1
ATOM 2590 C C . VAL A 1 346 ? 6.946 -1.360 -12.090 1.00 97.00 346 VAL A C 1
ATOM 2592 O O . VAL A 1 346 ? 7.128 -1.775 -13.232 1.00 97.00 346 VAL A O 1
ATOM 2595 N N . LEU A 1 347 ? 5.728 -1.301 -11.541 1.00 96.12 347 LEU A N 1
ATOM 2596 C CA . LEU A 1 347 ? 4.514 -1.699 -12.264 1.00 96.12 347 LEU A CA 1
ATOM 2597 C C . LEU A 1 347 ? 4.276 -0.825 -13.508 1.00 96.12 347 LEU A C 1
ATOM 2599 O O . LEU A 1 347 ? 4.005 -1.354 -14.582 1.00 96.12 347 LEU A O 1
ATOM 2603 N N . HIS A 1 348 ? 4.467 0.494 -13.409 1.00 95.38 348 HIS A N 1
ATOM 2604 C CA . HIS A 1 348 ? 4.416 1.377 -14.582 1.00 95.38 348 HIS A CA 1
ATOM 2605 C C . HIS A 1 348 ? 5.552 1.123 -15.583 1.00 95.38 348 HIS A C 1
ATOM 2607 O O . HIS A 1 348 ? 5.356 1.259 -16.789 1.00 95.38 348 HIS A O 1
ATOM 2613 N N . GLU A 1 349 ? 6.742 0.744 -15.120 1.00 95.56 349 GLU A N 1
ATOM 2614 C CA . GLU A 1 349 ? 7.844 0.372 -16.009 1.00 95.56 349 GLU A CA 1
ATOM 2615 C C . GLU A 1 349 ? 7.535 -0.926 -16.769 1.00 95.56 349 GLU A C 1
ATOM 2617 O O . GLU A 1 349 ? 7.928 -1.067 -17.926 1.00 95.56 349 GLU A O 1
ATOM 2622 N N . CYS A 1 350 ? 6.774 -1.849 -16.167 1.00 94.31 350 CYS A N 1
ATOM 2623 C CA . CYS A 1 350 ? 6.294 -3.059 -16.840 1.00 94.31 350 CYS A CA 1
ATOM 2624 C C . CYS A 1 350 ? 5.316 -2.745 -17.981 1.00 94.31 350 CYS A C 1
ATOM 2626 O O . CYS A 1 350 ? 5.350 -3.425 -19.002 1.00 94.31 350 CYS A O 1
ATOM 2628 N N . GLU A 1 351 ? 4.494 -1.697 -17.862 1.00 92.69 351 GLU A N 1
ATOM 2629 C CA . GLU A 1 351 ? 3.632 -1.244 -18.966 1.00 92.69 351 GLU A CA 1
ATOM 2630 C C . GLU A 1 351 ? 4.445 -0.674 -20.142 1.00 92.69 351 GLU A C 1
ATOM 2632 O O . GLU A 1 351 ? 4.065 -0.859 -21.298 1.00 92.69 351 GLU A O 1
ATOM 2637 N N . LYS A 1 352 ? 5.579 -0.008 -19.869 1.00 92.56 352 LYS A N 1
ATOM 2638 C CA . LYS A 1 352 ? 6.481 0.518 -20.914 1.00 92.56 352 LYS A CA 1
ATOM 2639 C C . LYS A 1 352 ? 7.303 -0.573 -21.597 1.00 92.56 352 LYS A C 1
ATOM 2641 O O . LYS A 1 352 ? 7.606 -0.448 -22.780 1.00 92.56 352 LYS A O 1
ATOM 2646 N N . HIS A 1 353 ? 7.655 -1.613 -20.847 1.00 93.12 353 HIS A N 1
ATOM 2647 C CA . HIS A 1 353 ? 8.474 -2.742 -21.283 1.00 93.12 353 HIS A CA 1
ATOM 2648 C C . HIS A 1 353 ? 7.670 -4.041 -21.151 1.00 93.12 353 HIS A C 1
ATOM 2650 O O . HIS A 1 353 ? 7.892 -4.821 -20.222 1.00 93.12 353 HIS A O 1
ATOM 2656 N N . PRO A 1 354 ? 6.679 -4.266 -22.031 1.00 91.44 354 PRO A N 1
ATOM 2657 C CA . PRO A 1 354 ? 5.675 -5.299 -21.822 1.00 91.44 354 PRO A CA 1
ATOM 2658 C C . PRO A 1 354 ? 6.171 -6.726 -22.084 1.00 91.44 354 PRO A C 1
ATOM 2660 O O . PRO A 1 354 ? 5.496 -7.686 -21.705 1.00 91.44 354 PRO A O 1
ATOM 2663 N N . ARG A 1 355 ? 7.309 -6.900 -22.767 1.00 89.62 355 ARG A N 1
ATOM 2664 C CA . ARG A 1 355 ? 7.804 -8.224 -23.167 1.00 89.62 355 ARG A CA 1
ATOM 2665 C C . ARG A 1 355 ? 8.610 -8.859 -22.038 1.00 89.62 355 ARG A C 1
ATOM 2667 O O . ARG A 1 355 ? 9.451 -8.208 -21.430 1.00 89.62 355 ARG A O 1
ATOM 2674 N N . GLU A 1 356 ? 8.429 -10.160 -21.813 1.00 88.12 356 GLU A N 1
ATOM 2675 C CA . GLU A 1 356 ? 9.208 -10.912 -20.810 1.00 88.12 356 GLU A CA 1
ATOM 2676 C C . GLU A 1 356 ? 10.723 -10.857 -21.072 1.00 88.12 356 GLU A C 1
ATOM 2678 O O . GLU A 1 356 ? 11.519 -10.827 -20.137 1.00 88.12 356 GLU A O 1
ATOM 2683 N N . GLU A 1 357 ? 11.124 -10.774 -22.343 1.00 88.81 357 GLU A N 1
ATOM 2684 C CA . GLU A 1 357 ? 12.523 -10.627 -22.761 1.00 88.81 357 GLU A CA 1
ATOM 2685 C C . GLU A 1 357 ? 13.161 -9.328 -22.253 1.00 88.81 357 GLU A C 1
ATOM 2687 O O . GLU A 1 357 ? 14.368 -9.277 -22.069 1.00 88.81 357 GLU A O 1
ATOM 2692 N N . GLU A 1 358 ? 12.384 -8.281 -21.972 1.00 91.19 358 GLU A N 1
ATOM 2693 C CA . GLU A 1 358 ? 12.895 -7.012 -21.432 1.00 91.19 358 GLU A CA 1
ATOM 2694 C C . GLU A 1 358 ? 13.115 -7.070 -19.909 1.00 91.19 358 GLU A C 1
ATOM 2696 O O . GLU A 1 358 ? 13.708 -6.161 -19.328 1.00 91.19 358 GLU A O 1
ATOM 2701 N N . TRP A 1 359 ? 12.687 -8.165 -19.268 1.00 93.31 359 TRP A N 1
ATOM 2702 C CA . TRP A 1 359 ? 12.778 -8.415 -17.826 1.00 93.31 359 TRP A CA 1
ATOM 2703 C C . TRP A 1 359 ? 13.669 -9.619 -17.486 1.00 93.31 359 TRP A C 1
ATOM 2705 O O . TRP A 1 359 ? 13.466 -10.287 -16.470 1.00 93.31 359 TRP A O 1
ATOM 2715 N N . HIS A 1 360 ? 14.673 -9.903 -18.318 1.00 91.75 360 HIS A N 1
ATOM 2716 C CA . HIS A 1 360 ? 15.734 -10.860 -17.997 1.00 91.75 360 HIS A CA 1
ATOM 2717 C C . HIS A 1 360 ? 16.856 -10.210 -17.167 1.00 91.75 360 HIS A C 1
ATOM 2719 O O . HIS A 1 360 ? 16.987 -8.989 -17.102 1.00 91.75 360 HIS A O 1
ATOM 2725 N N . GLU A 1 361 ? 17.703 -11.034 -16.548 1.00 89.88 361 GLU A N 1
ATOM 2726 C CA . GLU A 1 361 ? 18.758 -10.591 -15.620 1.00 89.88 361 GLU A CA 1
ATOM 2727 C C . GLU A 1 361 ? 19.729 -9.559 -16.212 1.00 89.88 361 GLU A C 1
ATOM 2729 O O . GLU A 1 361 ? 20.129 -8.631 -15.516 1.00 89.88 361 GLU A O 1
ATOM 2734 N N . ALA A 1 362 ? 20.093 -9.671 -17.494 1.00 91.06 362 ALA A N 1
ATOM 2735 C CA . ALA A 1 362 ? 21.039 -8.731 -18.100 1.00 91.06 362 ALA A CA 1
ATOM 2736 C C . ALA A 1 362 ? 20.408 -7.367 -18.441 1.00 91.06 362 ALA A C 1
ATOM 2738 O O . ALA A 1 362 ? 21.140 -6.389 -18.559 1.00 91.06 362 ALA A O 1
ATOM 2739 N N . ALA A 1 363 ? 19.075 -7.274 -18.519 1.00 92.31 363 ALA A N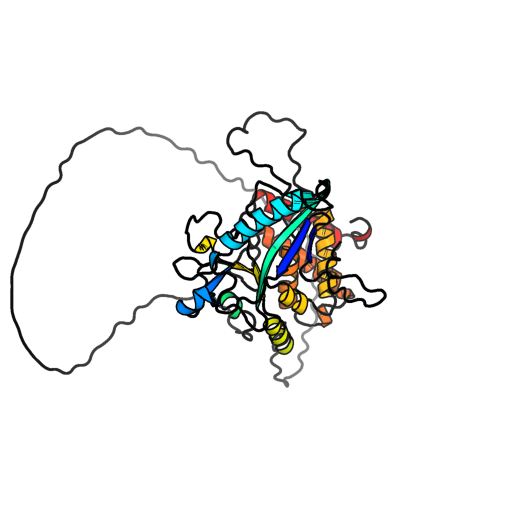 1
ATOM 2740 C CA . ALA A 1 363 ? 18.354 -6.008 -18.684 1.00 92.31 363 ALA A CA 1
ATOM 2741 C C . ALA A 1 363 ? 18.071 -5.292 -17.350 1.00 92.31 363 ALA A C 1
ATOM 2743 O O . ALA A 1 363 ? 17.630 -4.142 -17.354 1.00 92.31 363 ALA A O 1
ATOM 2744 N N . LEU A 1 364 ? 18.324 -5.933 -16.199 1.00 92.62 364 LEU A N 1
ATOM 2745 C CA . LEU A 1 364 ? 18.071 -5.342 -14.879 1.00 92.62 364 LEU A CA 1
ATOM 2746 C C . LEU A 1 364 ? 18.697 -3.957 -14.674 1.00 92.62 364 LEU A C 1
ATOM 2748 O O . LEU A 1 364 ? 17.985 -3.090 -14.167 1.00 92.62 364 LEU A O 1
ATOM 2752 N N . PRO A 1 365 ? 19.965 -3.697 -15.055 1.00 92.81 365 PRO A N 1
ATOM 2753 C CA . PRO A 1 365 ? 20.548 -2.366 -14.904 1.00 92.81 365 PRO A CA 1
ATOM 2754 C C . PRO A 1 365 ? 19.742 -1.293 -15.643 1.00 92.81 365 PRO A C 1
ATOM 2756 O O . PRO A 1 365 ? 19.484 -0.226 -15.086 1.00 92.81 365 PRO A O 1
ATOM 2759 N N . ASP A 1 366 ? 19.268 -1.596 -16.853 1.00 94.25 366 ASP A N 1
ATOM 2760 C CA . ASP A 1 366 ? 18.444 -0.677 -17.641 1.00 94.25 366 ASP A CA 1
ATOM 2761 C C . ASP A 1 366 ? 17.080 -0.443 -16.985 1.00 94.25 366 ASP A C 1
ATOM 2763 O O . ASP A 1 366 ? 16.612 0.696 -16.938 1.00 94.25 366 ASP A O 1
ATOM 2767 N N . ARG A 1 367 ? 16.461 -1.491 -16.417 1.00 96.19 367 ARG A N 1
ATOM 2768 C CA . ARG A 1 367 ? 15.190 -1.368 -15.682 1.00 96.19 367 ARG A CA 1
ATOM 2769 C C . ARG A 1 367 ? 15.344 -0.537 -14.408 1.00 96.19 367 ARG A C 1
ATOM 2771 O O . ARG A 1 367 ? 14.530 0.351 -14.167 1.00 96.19 367 ARG A O 1
ATOM 2778 N N . VAL A 1 368 ? 16.399 -0.768 -13.624 1.00 95.75 368 VAL A N 1
ATOM 2779 C CA . VAL A 1 368 ? 16.711 0.019 -12.416 1.00 95.75 368 VAL A CA 1
ATOM 2780 C C . VAL A 1 368 ? 16.928 1.489 -12.780 1.00 95.75 368 VAL A C 1
ATOM 2782 O O . VAL A 1 368 ? 16.345 2.374 -12.152 1.00 95.75 368 VAL A O 1
ATOM 2785 N N . ASN A 1 369 ? 17.699 1.763 -13.837 1.00 95.50 369 ASN A N 1
ATOM 2786 C CA . ASN A 1 369 ? 17.930 3.122 -14.327 1.00 95.50 369 ASN A CA 1
ATOM 2787 C C . ASN A 1 369 ? 16.630 3.794 -14.798 1.00 95.50 369 ASN A C 1
ATOM 2789 O O . ASN A 1 369 ? 16.379 4.950 -14.451 1.00 95.50 369 ASN A O 1
ATOM 2793 N N . GLY A 1 370 ? 15.789 3.074 -15.547 1.00 97.00 370 GLY A N 1
ATOM 2794 C CA . GLY A 1 370 ? 14.489 3.556 -16.022 1.00 97.00 370 GLY A CA 1
ATOM 2795 C C . GLY A 1 370 ? 13.550 3.944 -14.879 1.00 97.00 370 GLY A C 1
ATOM 2796 O O . GLY A 1 370 ? 12.998 5.048 -14.873 1.00 97.00 370 GLY A O 1
ATOM 2797 N N . VAL A 1 371 ? 13.451 3.097 -13.849 1.00 97.62 371 VAL A N 1
ATOM 2798 C CA . VAL A 1 371 ? 12.627 3.378 -12.664 1.00 97.62 371 VAL A CA 1
ATOM 2799 C C . VAL A 1 371 ? 13.173 4.559 -11.859 1.00 97.62 371 VAL A C 1
ATOM 2801 O O . VAL A 1 371 ? 12.392 5.409 -11.432 1.00 97.62 371 VAL A O 1
ATOM 2804 N N . LEU A 1 372 ? 14.494 4.680 -11.683 1.00 96.88 372 LEU A N 1
ATOM 2805 C CA . LEU A 1 372 ? 15.096 5.836 -11.004 1.00 96.88 372 LEU A CA 1
ATOM 2806 C C . LEU A 1 372 ? 14.862 7.144 -11.775 1.00 96.88 372 LEU A C 1
ATOM 2808 O O . LEU A 1 372 ? 14.526 8.159 -11.164 1.00 96.88 372 LEU A O 1
ATOM 2812 N N . LEU A 1 373 ? 14.970 7.134 -13.107 1.00 97.44 373 LEU A N 1
ATOM 2813 C CA . LEU A 1 373 ? 14.612 8.286 -13.945 1.00 97.44 373 LEU A CA 1
ATOM 2814 C C . LEU A 1 373 ? 13.136 8.660 -13.785 1.00 97.44 373 LEU A C 1
ATOM 2816 O O . LEU A 1 373 ? 12.805 9.840 -13.645 1.00 97.44 373 LEU A O 1
ATOM 2820 N N . GLN A 1 374 ? 12.248 7.665 -13.764 1.00 97.25 374 GLN A N 1
ATOM 2821 C CA . GLN A 1 374 ? 10.828 7.898 -13.532 1.00 97.25 374 GLN A CA 1
ATOM 2822 C C . GLN A 1 374 ? 10.569 8.468 -12.132 1.00 97.25 374 GLN A C 1
ATOM 2824 O O . GLN A 1 374 ? 9.796 9.415 -12.008 1.00 97.25 374 GLN A O 1
ATOM 2829 N N . LEU A 1 375 ? 11.246 7.964 -11.096 1.00 96.94 375 LEU A N 1
ATOM 2830 C CA . LEU A 1 375 ? 11.161 8.492 -9.733 1.00 96.94 375 LEU A CA 1
ATOM 2831 C C . LEU A 1 375 ? 11.570 9.968 -9.682 1.00 96.94 375 LEU A C 1
ATOM 2833 O O . LEU A 1 375 ? 10.854 10.782 -9.101 1.00 96.94 375 LEU A O 1
ATOM 2837 N N . ILE A 1 376 ? 12.689 10.325 -10.316 1.00 96.56 376 ILE A N 1
ATOM 2838 C CA . ILE A 1 376 ? 13.173 11.711 -10.393 1.00 96.56 376 ILE A CA 1
ATOM 2839 C C . ILE A 1 376 ? 12.129 12.596 -11.076 1.00 96.56 376 ILE A C 1
ATOM 2841 O O . ILE A 1 376 ? 11.790 13.656 -10.548 1.00 96.56 376 ILE A O 1
ATOM 2845 N N . SER A 1 377 ? 11.560 12.135 -12.193 1.00 97.06 377 SER A N 1
ATOM 2846 C CA . SER A 1 377 ? 10.473 12.839 -12.875 1.00 97.06 377 SER A CA 1
ATOM 2847 C C . SER A 1 377 ? 9.257 13.022 -11.959 1.00 97.06 377 SER A C 1
ATOM 2849 O O . SER A 1 377 ? 8.766 14.140 -11.812 1.00 97.06 377 SER A O 1
ATOM 2851 N N . CYS A 1 378 ? 8.800 11.977 -11.264 1.00 96.69 378 CYS A N 1
ATOM 2852 C CA . CYS A 1 378 ? 7.684 12.069 -10.319 1.00 96.69 378 CYS A CA 1
ATOM 2853 C C . CYS A 1 378 ? 7.958 13.065 -9.179 1.00 96.69 378 CYS A C 1
ATOM 2855 O O . CYS A 1 378 ? 7.071 13.836 -8.806 1.00 96.69 378 CYS A O 1
ATOM 2857 N N . LEU A 1 379 ? 9.181 13.083 -8.638 1.00 95.25 379 LEU A N 1
ATOM 2858 C CA . LEU A 1 379 ? 9.586 13.994 -7.561 1.00 95.25 379 LEU A CA 1
ATOM 2859 C C . LEU A 1 379 ? 9.660 15.453 -8.028 1.00 95.25 379 LEU A C 1
ATOM 2861 O O . LEU A 1 379 ? 9.284 16.351 -7.274 1.00 95.25 379 LEU A O 1
ATOM 2865 N N . GLN A 1 380 ? 10.105 15.705 -9.260 1.00 95.06 380 GLN A N 1
ATOM 2866 C CA . GLN A 1 380 ? 10.144 17.047 -9.853 1.00 95.06 380 GLN A CA 1
ATOM 2867 C C . GLN A 1 380 ? 8.739 17.573 -10.169 1.00 95.06 380 GLN A C 1
ATOM 2869 O O . GLN A 1 380 ? 8.428 18.723 -9.869 1.00 95.06 380 GLN A O 1
ATOM 2874 N N . HIS A 1 381 ? 7.863 16.717 -10.701 1.00 95.56 381 HIS A N 1
ATOM 2875 C CA . HIS A 1 381 ? 6.476 17.072 -11.022 1.00 95.56 381 HIS A CA 1
ATOM 2876 C C . HIS A 1 381 ? 5.530 17.028 -9.815 1.00 95.56 381 HIS A C 1
ATOM 2878 O O . HIS A 1 381 ? 4.349 17.340 -9.958 1.00 95.56 381 HIS A O 1
ATOM 2884 N N . ARG A 1 382 ? 6.032 16.652 -8.629 1.00 94.69 382 ARG A N 1
ATOM 2885 C CA . ARG A 1 382 ? 5.259 16.545 -7.376 1.00 94.69 382 ARG A CA 1
ATOM 2886 C C . ARG A 1 382 ? 4.069 15.596 -7.470 1.00 94.69 382 ARG A C 1
ATOM 2888 O O . ARG A 1 382 ? 3.057 15.822 -6.817 1.00 94.69 382 ARG A O 1
ATOM 2895 N N . ARG A 1 383 ? 4.175 14.563 -8.305 1.00 94.50 383 ARG A N 1
ATOM 2896 C CA . ARG A 1 383 ? 3.076 13.633 -8.550 1.00 94.50 383 ARG A CA 1
ATOM 2897 C C . ARG A 1 383 ? 3.601 12.236 -8.829 1.00 94.50 383 ARG A C 1
ATOM 2899 O O . ARG A 1 383 ? 4.352 12.025 -9.780 1.00 94.50 383 ARG A O 1
ATOM 2906 N N . CYS A 1 384 ? 3.140 11.280 -8.034 1.00 94.81 384 CYS A N 1
ATOM 2907 C CA . CYS A 1 384 ? 3.372 9.857 -8.234 1.00 94.81 384 CYS A CA 1
ATOM 2908 C C . CYS A 1 384 ? 2.012 9.146 -8.213 1.00 94.81 384 CYS A C 1
ATOM 2910 O O . CYS A 1 384 ? 1.456 8.957 -7.131 1.00 94.81 384 CYS A O 1
ATOM 2912 N N . PRO A 1 385 ? 1.415 8.829 -9.376 1.00 93.62 385 PRO A N 1
ATOM 2913 C CA . PRO A 1 385 ? 0.108 8.187 -9.410 1.00 93.62 385 PRO A CA 1
ATOM 2914 C C . PRO A 1 385 ? 0.172 6.776 -8.812 1.00 93.62 385 PRO A C 1
ATOM 2916 O O . PRO A 1 385 ? 1.144 6.050 -9.009 1.00 93.62 385 PRO A O 1
ATOM 2919 N N . HIS A 1 386 ? -0.877 6.379 -8.097 1.00 95.69 386 HIS A N 1
ATOM 2920 C CA . HIS A 1 386 ? -1.069 4.988 -7.698 1.00 95.69 386 HIS A CA 1
ATOM 2921 C C . HIS A 1 386 ? -1.398 4.140 -8.932 1.00 95.69 386 HIS A C 1
ATOM 2923 O O . HIS A 1 386 ? -2.250 4.525 -9.732 1.00 95.69 386 HIS A O 1
ATOM 2929 N N . TYR A 1 387 ? -0.804 2.948 -9.031 1.00 96.19 387 TYR A N 1
ATOM 2930 C CA . TYR A 1 387 ? -0.906 2.091 -10.216 1.00 96.19 387 TYR A CA 1
ATOM 2931 C C . TYR A 1 387 ? -2.357 1.731 -10.602 1.00 96.19 387 TYR A C 1
ATOM 2933 O O . TYR A 1 387 ? -2.817 2.081 -11.683 1.00 96.19 387 TYR A O 1
ATOM 2941 N N . PHE A 1 388 ? -3.126 1.115 -9.694 1.00 95.88 388 PHE A N 1
ATOM 2942 C CA . PHE A 1 388 ? -4.538 0.773 -9.955 1.00 95.88 388 PHE A CA 1
ATOM 2943 C C . PHE A 1 388 ? -5.539 1.931 -9.813 1.00 95.88 388 PHE A C 1
ATOM 2945 O O . PHE A 1 388 ? -6.688 1.797 -10.228 1.00 95.88 388 PHE A O 1
ATOM 2952 N N . LEU A 1 389 ? -5.146 3.042 -9.183 1.00 94.94 389 LEU A N 1
ATOM 2953 C CA . LEU A 1 389 ? -6.031 4.154 -8.819 1.00 94.94 389 LEU A CA 1
ATOM 2954 C C . LEU A 1 389 ? -5.385 5.494 -9.225 1.00 94.94 389 LEU A C 1
ATOM 2956 O O . LEU A 1 389 ? -4.957 6.249 -8.352 1.00 94.94 389 LEU A O 1
ATOM 2960 N N . PRO A 1 390 ? -5.315 5.839 -10.525 1.00 91.31 390 PRO A N 1
ATOM 2961 C CA . PRO A 1 390 ? -4.544 6.982 -11.036 1.00 91.31 390 PRO A CA 1
ATOM 2962 C C . PRO A 1 390 ? -4.975 8.358 -10.505 1.00 91.31 390 PRO A C 1
ATOM 2964 O O . PRO A 1 390 ? -4.236 9.343 -10.619 1.00 91.31 390 PRO A O 1
ATOM 2967 N N . GLN A 1 391 ? -6.185 8.444 -9.945 1.00 90.19 391 GLN A N 1
ATOM 2968 C CA . GLN A 1 391 ? -6.698 9.619 -9.243 1.00 90.19 391 GLN A CA 1
ATOM 2969 C C . GLN A 1 391 ? -5.993 9.878 -7.903 1.00 90.19 391 GLN A C 1
ATOM 2971 O O . GLN A 1 391 ? -6.078 10.985 -7.372 1.00 90.19 391 GLN A O 1
ATOM 2976 N N . LEU A 1 392 ? -5.314 8.872 -7.347 1.00 92.62 392 LEU A N 1
ATOM 2977 C CA . LEU A 1 392 ? -4.512 9.004 -6.142 1.00 92.62 392 LEU A CA 1
ATOM 2978 C C . LEU A 1 392 ? -3.080 9.375 -6.496 1.00 92.62 392 LEU A C 1
ATOM 2980 O O . LEU A 1 392 ? -2.403 8.684 -7.249 1.00 92.62 392 LEU A O 1
ATOM 2984 N N . ASP A 1 393 ? -2.614 10.448 -5.878 1.00 93.50 393 ASP A N 1
ATOM 2985 C CA . ASP A 1 393 ? -1.213 10.819 -5.794 1.00 93.50 393 ASP A CA 1
ATOM 2986 C C . ASP A 1 393 ? -0.600 10.305 -4.480 1.00 93.50 393 ASP A C 1
ATOM 2988 O O . ASP A 1 393 ? -1.043 10.662 -3.381 1.00 93.50 393 ASP A O 1
ATOM 2992 N N . LEU A 1 394 ? 0.429 9.469 -4.600 1.00 92.50 394 LEU A N 1
ATOM 2993 C CA . LEU A 1 394 ? 1.188 8.877 -3.500 1.00 92.50 394 LEU A CA 1
ATOM 2994 C C . LEU A 1 394 ? 2.153 9.871 -2.831 1.00 92.50 394 LEU A C 1
ATOM 2996 O O . LEU A 1 394 ? 2.665 9.581 -1.746 1.00 92.50 394 LEU A O 1
ATOM 3000 N N . PHE A 1 395 ? 2.414 11.027 -3.452 1.00 92.19 395 PHE A N 1
ATOM 3001 C CA . PHE A 1 395 ? 3.190 12.124 -2.858 1.00 92.19 395 PHE A CA 1
ATOM 3002 C C . PHE A 1 395 ? 2.326 13.179 -2.165 1.00 92.19 395 PHE A C 1
ATOM 3004 O O . PHE A 1 395 ? 2.853 14.132 -1.581 1.00 92.19 395 PHE A O 1
ATOM 3011 N N . ARG A 1 396 ? 1.003 12.988 -2.139 1.00 89.38 396 ARG A N 1
ATOM 3012 C CA . ARG A 1 396 ? 0.088 13.914 -1.477 1.00 89.38 396 ARG A CA 1
ATOM 3013 C C . ARG A 1 396 ? 0.475 14.134 -0.012 1.00 89.38 396 ARG A C 1
ATOM 3015 O O . ARG A 1 396 ? 0.673 13.194 0.754 1.00 89.38 396 ARG A O 1
ATOM 3022 N N . GLY A 1 397 ? 0.544 15.404 0.385 1.00 85.19 397 GLY A N 1
ATOM 3023 C CA . GLY A 1 397 ? 0.876 15.815 1.752 1.00 85.19 397 GLY A CA 1
ATOM 3024 C C . GLY A 1 397 ? 2.374 15.832 2.076 1.00 85.19 397 GLY A C 1
ATOM 3025 O O . GLY A 1 397 ? 2.732 16.160 3.205 1.00 85.19 397 GLY A O 1
ATOM 3026 N N . LYS A 1 398 ? 3.257 15.513 1.120 1.00 87.38 398 LYS A N 1
ATOM 3027 C CA . LYS A 1 398 ? 4.709 15.665 1.281 1.00 87.38 398 LYS A CA 1
ATOM 3028 C C . LYS A 1 398 ? 5.162 17.099 0.978 1.00 87.38 398 LYS A C 1
ATOM 3030 O O . LYS A 1 398 ? 4.572 17.790 0.150 1.00 87.38 398 LYS A O 1
ATOM 3035 N N . SER A 1 399 ? 6.229 17.545 1.645 1.00 89.00 399 SER A N 1
ATOM 3036 C CA . SER A 1 399 ? 6.794 18.885 1.441 1.00 89.00 399 SER A CA 1
ATOM 3037 C C . SER A 1 399 ? 7.448 19.012 0.054 1.00 89.00 399 SER A C 1
ATOM 3039 O O . SER A 1 399 ? 8.297 18.181 -0.283 1.00 89.00 399 SER A O 1
ATOM 3041 N N . PRO A 1 400 ? 7.136 20.065 -0.732 1.00 89.62 400 PRO A N 1
ATOM 3042 C CA . PRO A 1 400 ? 7.826 20.363 -1.988 1.00 89.62 400 PRO A CA 1
ATOM 3043 C C . PRO A 1 400 ? 9.343 20.476 -1.829 1.00 89.62 400 PRO A C 1
ATOM 3045 O O . PRO A 1 400 ? 10.087 19.968 -2.662 1.00 89.62 400 PRO A O 1
ATOM 3048 N N . VAL A 1 401 ? 9.818 21.083 -0.741 1.00 89.31 401 VAL A N 1
ATOM 3049 C CA . VAL A 1 401 ? 11.259 21.248 -0.495 1.00 89.31 401 VAL A CA 1
ATOM 3050 C C . VAL A 1 401 ? 11.933 19.889 -0.296 1.00 89.31 401 VAL A C 1
ATOM 3052 O O . VAL A 1 401 ? 12.982 19.621 -0.880 1.00 89.31 401 VAL A O 1
ATOM 3055 N N . ALA A 1 402 ? 11.300 18.998 0.472 1.00 87.94 402 ALA A N 1
ATOM 3056 C CA . ALA A 1 402 ? 11.810 17.645 0.680 1.00 87.94 402 ALA A CA 1
ATOM 3057 C C . ALA A 1 402 ? 11.855 16.850 -0.636 1.00 87.94 402 ALA A C 1
ATOM 3059 O O . ALA A 1 402 ? 12.836 16.160 -0.906 1.00 87.94 402 ALA A O 1
ATOM 3060 N N . MET A 1 403 ? 10.832 16.998 -1.486 1.00 90.81 403 MET A N 1
ATOM 3061 C CA . MET A 1 403 ? 10.793 16.368 -2.809 1.00 90.81 403 MET A CA 1
ATOM 3062 C C . MET A 1 403 ? 11.905 16.860 -3.742 1.00 90.81 403 MET A C 1
ATOM 3064 O O . MET A 1 403 ? 12.468 16.046 -4.472 1.00 90.81 403 MET A O 1
ATOM 3068 N N . ASP A 1 404 ? 12.294 18.139 -3.690 1.00 91.38 404 ASP A N 1
ATOM 3069 C CA . ASP A 1 404 ? 13.442 18.625 -4.470 1.00 91.38 404 ASP A CA 1
ATOM 3070 C C . ASP A 1 404 ? 14.756 18.023 -4.001 1.00 91.38 404 ASP A C 1
ATOM 3072 O O . ASP A 1 404 ? 15.606 17.687 -4.829 1.00 91.38 404 ASP A O 1
ATOM 3076 N N . LEU A 1 405 ? 14.946 17.886 -2.686 1.00 90.44 405 LEU A N 1
ATOM 3077 C CA . LEU A 1 405 ? 16.172 17.274 -2.197 1.00 90.44 405 LEU A CA 1
ATOM 3078 C C . LEU A 1 405 ? 16.236 15.793 -2.564 1.00 90.44 405 LEU A C 1
ATOM 3080 O O . LEU A 1 405 ? 17.268 15.344 -3.059 1.00 90.44 405 LEU A O 1
ATOM 3084 N N . ALA A 1 406 ? 15.137 15.057 -2.406 1.00 91.44 406 ALA A N 1
ATOM 3085 C CA . ALA A 1 406 ? 15.096 13.658 -2.809 1.00 91.44 406 ALA A CA 1
ATOM 3086 C C . ALA A 1 406 ? 15.319 13.485 -4.315 1.00 91.44 406 ALA A C 1
ATOM 3088 O O . ALA A 1 406 ? 16.019 12.561 -4.716 1.00 91.44 406 ALA A O 1
ATOM 3089 N N . ALA A 1 407 ? 14.810 14.394 -5.158 1.00 93.94 407 ALA A N 1
ATOM 3090 C CA . ALA A 1 407 ? 15.092 14.369 -6.593 1.00 93.94 407 ALA A CA 1
ATOM 3091 C C . ALA A 1 407 ? 16.595 14.536 -6.873 1.00 93.94 407 ALA A C 1
ATOM 3093 O O . ALA A 1 407 ? 17.156 13.808 -7.691 1.00 93.94 407 ALA A O 1
ATOM 3094 N N . LYS A 1 408 ? 17.270 15.453 -6.163 1.00 93.25 408 LYS A N 1
ATOM 3095 C CA . LYS A 1 408 ? 18.729 15.639 -6.261 1.00 93.25 408 LYS A CA 1
ATOM 3096 C C . LYS A 1 408 ? 19.495 14.400 -5.793 1.00 93.25 408 LYS A C 1
ATOM 3098 O O . LYS A 1 408 ? 20.444 13.993 -6.457 1.00 93.25 408 LYS A O 1
ATOM 3103 N N . GLN A 1 409 ? 19.090 13.789 -4.679 1.00 92.56 409 GLN A N 1
ATOM 3104 C CA . GLN A 1 409 ? 19.707 12.562 -4.160 1.00 92.56 409 GLN A CA 1
ATOM 3105 C C . GLN A 1 409 ? 19.517 11.384 -5.125 1.00 92.56 409 GLN A C 1
ATOM 3107 O O . GLN A 1 409 ? 20.494 10.719 -5.466 1.00 92.56 409 GLN A O 1
ATOM 3112 N N . ALA A 1 410 ? 18.301 11.179 -5.637 1.00 94.62 410 ALA A N 1
ATOM 3113 C CA . ALA A 1 410 ? 17.998 10.150 -6.629 1.00 94.62 410 ALA A CA 1
ATOM 3114 C C . ALA A 1 410 ? 18.785 10.357 -7.930 1.00 94.62 410 ALA A C 1
ATOM 3116 O O . ALA A 1 410 ? 19.321 9.395 -8.478 1.00 94.62 410 ALA A O 1
ATOM 3117 N N . TRP A 1 411 ? 18.941 11.604 -8.388 1.00 95.56 411 TRP A N 1
ATOM 3118 C CA . TRP A 1 411 ? 19.785 11.924 -9.540 1.00 95.56 411 TRP A CA 1
ATOM 3119 C C . TRP A 1 411 ? 21.265 11.626 -9.290 1.00 95.56 411 TRP A C 1
ATOM 3121 O O . TRP A 1 411 ? 21.924 11.053 -10.153 1.00 95.56 411 TRP A O 1
ATOM 3131 N N . ASN A 1 412 ? 21.800 11.973 -8.117 1.00 93.62 412 ASN A N 1
ATOM 3132 C CA . ASN A 1 412 ? 23.191 11.675 -7.768 1.00 93.62 412 ASN A CA 1
ATOM 3133 C C . ASN A 1 412 ? 23.450 10.164 -7.708 1.00 93.62 412 ASN A C 1
ATOM 3135 O O . ASN A 1 412 ? 24.464 9.700 -8.232 1.00 93.62 412 ASN A O 1
ATOM 3139 N N . LEU A 1 413 ? 22.520 9.407 -7.120 1.00 93.31 413 LEU A N 1
ATOM 3140 C CA . LEU A 1 413 ? 22.558 7.948 -7.077 1.00 93.31 413 LEU A CA 1
ATOM 3141 C C . LEU A 1 413 ? 22.549 7.355 -8.491 1.00 93.31 413 LEU A C 1
ATOM 3143 O O . LEU A 1 413 ? 23.453 6.603 -8.848 1.00 93.31 413 LEU A O 1
ATOM 3147 N N . LEU A 1 414 ? 21.575 7.744 -9.319 1.00 95.31 414 LEU A N 1
ATOM 3148 C CA . LEU A 1 414 ? 21.483 7.295 -10.706 1.00 95.31 414 LEU A CA 1
ATOM 3149 C C . LEU A 1 414 ? 22.756 7.634 -11.487 1.00 95.31 414 LEU A C 1
ATOM 3151 O O . LEU A 1 414 ? 23.311 6.780 -12.173 1.00 95.31 414 LEU A O 1
ATOM 3155 N N . ARG A 1 415 ? 23.254 8.868 -11.356 1.00 95.06 415 ARG A N 1
ATOM 3156 C CA . ARG A 1 415 ? 24.480 9.311 -12.021 1.00 95.06 415 ARG A CA 1
ATOM 3157 C C . ARG A 1 415 ? 25.674 8.441 -11.626 1.00 95.06 415 ARG A C 1
ATOM 3159 O O . ARG A 1 415 ? 26.485 8.116 -12.491 1.00 95.06 415 ARG A O 1
ATOM 3166 N N . ALA A 1 416 ? 25.792 8.056 -10.356 1.00 92.50 416 ALA A N 1
ATOM 3167 C CA . ALA A 1 416 ? 26.845 7.152 -9.907 1.00 92.50 416 ALA A CA 1
ATOM 3168 C C . ALA A 1 416 ? 26.722 5.768 -10.566 1.00 92.50 416 ALA A C 1
ATOM 3170 O O . ALA A 1 416 ? 27.720 5.269 -11.087 1.00 92.50 416 ALA A O 1
ATOM 3171 N N . LEU A 1 417 ? 25.508 5.205 -10.614 1.00 91.88 417 LEU A N 1
ATOM 3172 C CA . LEU A 1 417 ? 25.226 3.903 -11.231 1.00 91.88 417 LEU A CA 1
ATOM 3173 C C . LEU A 1 417 ? 25.558 3.874 -12.731 1.00 91.88 417 LEU A C 1
ATOM 3175 O O . LEU A 1 417 ? 26.206 2.939 -13.189 1.00 91.88 417 LEU A O 1
ATOM 3179 N N . ILE A 1 418 ? 25.182 4.910 -13.490 1.00 93.12 418 ILE A N 1
ATOM 3180 C CA . ILE A 1 418 ? 25.437 4.956 -14.943 1.00 93.12 418 ILE A CA 1
ATOM 3181 C C . ILE A 1 418 ? 26.892 5.298 -15.292 1.00 93.12 418 ILE A C 1
ATOM 3183 O O . ILE A 1 418 ? 27.378 4.911 -16.350 1.00 93.12 418 ILE A O 1
ATOM 3187 N N . THR A 1 419 ? 27.595 6.044 -14.431 1.00 92.12 419 THR A N 1
ATOM 3188 C CA . THR A 1 419 ? 28.965 6.510 -14.721 1.00 92.12 419 THR A CA 1
ATOM 3189 C C . THR A 1 419 ? 30.020 5.500 -14.268 1.00 92.12 419 THR A C 1
ATOM 3191 O O . THR A 1 419 ? 31.126 5.483 -14.807 1.00 92.12 419 THR A O 1
ATOM 3194 N N . SER A 1 420 ? 29.717 4.665 -13.269 1.00 87.69 420 SER A N 1
ATOM 3195 C CA . SER A 1 420 ? 30.664 3.693 -12.725 1.00 87.69 420 SER A CA 1
ATOM 3196 C C . SER A 1 420 ? 30.087 2.274 -12.729 1.00 87.69 420 SER A C 1
ATOM 3198 O O . SER A 1 420 ? 29.201 1.977 -11.930 1.00 87.69 420 SER A O 1
ATOM 3200 N N . PRO A 1 421 ? 30.659 1.344 -13.518 1.00 74.69 421 PRO A N 1
ATOM 3201 C CA . PRO A 1 421 ? 30.234 -0.059 -13.536 1.00 74.69 421 PRO A CA 1
ATOM 3202 C C . PRO A 1 421 ? 30.369 -0.772 -12.181 1.00 74.69 421 PRO A C 1
ATOM 3204 O O . PRO A 1 421 ? 29.735 -1.796 -11.954 1.00 74.69 421 PRO A O 1
ATOM 3207 N N . ARG A 1 422 ? 31.206 -0.238 -11.278 1.00 84.50 422 ARG A N 1
ATOM 3208 C CA . ARG A 1 422 ? 31.438 -0.757 -9.919 1.00 84.50 422 ARG A CA 1
ATOM 3209 C C . ARG A 1 422 ? 30.742 0.061 -8.833 1.00 84.50 422 ARG A C 1
ATOM 3211 O O . ARG A 1 422 ? 31.075 -0.079 -7.660 1.00 84.50 422 ARG A O 1
ATOM 3218 N N . ALA A 1 423 ? 29.800 0.934 -9.194 1.00 80.81 423 ALA A N 1
ATOM 3219 C CA . ALA A 1 423 ? 29.077 1.750 -8.221 1.00 80.81 423 ALA A CA 1
ATOM 3220 C C . ALA A 1 423 ? 28.425 0.889 -7.130 1.00 80.81 423 ALA A C 1
ATOM 3222 O O . ALA A 1 423 ? 28.560 1.203 -5.954 1.00 80.81 423 ALA A O 1
ATOM 3223 N N . LEU A 1 424 ? 27.814 -0.237 -7.512 1.00 82.06 424 LEU A N 1
ATOM 3224 C CA . LEU A 1 424 ? 27.136 -1.150 -6.588 1.00 82.06 424 LEU A CA 1
ATOM 3225 C C . LEU A 1 424 ? 28.058 -1.779 -5.531 1.00 82.06 424 LEU A C 1
ATOM 3227 O O . LEU A 1 424 ? 27.580 -2.136 -4.465 1.00 82.06 424 LEU A O 1
ATOM 3231 N N . GLU A 1 425 ? 29.370 -1.883 -5.771 1.00 86.69 425 GLU A N 1
ATOM 3232 C CA . GLU A 1 425 ? 30.315 -2.386 -4.755 1.00 86.69 425 GLU A CA 1
ATOM 3233 C C . GLU A 1 425 ? 30.495 -1.400 -3.587 1.00 86.69 425 GLU A C 1
ATOM 3235 O O . GLU A 1 425 ? 31.018 -1.767 -2.537 1.00 86.69 425 GLU A O 1
ATOM 3240 N N . ARG A 1 426 ? 30.112 -0.132 -3.783 1.00 80.81 426 ARG A N 1
ATOM 3241 C CA . ARG A 1 426 ? 30.337 0.974 -2.843 1.00 80.81 426 ARG A CA 1
ATOM 3242 C C . ARG A 1 426 ? 29.042 1.532 -2.239 1.00 80.81 426 ARG A C 1
ATOM 3244 O O . ARG A 1 426 ? 29.133 2.469 -1.448 1.00 80.81 426 ARG A O 1
ATOM 3251 N N . LEU A 1 427 ? 27.882 1.010 -2.646 1.00 79.44 427 LEU A N 1
ATOM 3252 C CA . LEU A 1 427 ? 26.539 1.489 -2.291 1.00 79.44 427 LEU A CA 1
ATOM 3253 C C . LEU A 1 427 ? 25.853 0.548 -1.285 1.00 79.44 427 LEU A C 1
ATOM 3255 O O . LEU A 1 427 ? 25.944 -0.689 -1.436 1.00 79.44 427 LEU A O 1
#

Radius of gyration: 30.6 Å; chains: 1; bounding box: 91×88×82 Å

Secondary structure (DSSP, 8-state):
--PPPPP-----TT---PPTTEEEEETTEEEEEEE-S--TTEEEE--SSSTTEEEEEES-GGGGGG-TTGGGB-TTSBB-HHHHHHHHHHHHHHHHHHSTTTTTEEE-TT-SS-EEEETTTEEEEEEEEEEETT---STTTTTTPPP------------PPPP----------------------------------------PPPP---------PPPP-----------------PSSPHHHHHHHHHH-EEEE----TTTTT---TTGGG-EEEE-HHHHHHHT-STTHHHHHHHHHHHHHHHT-S------S-------------------SS-HHHHHHHHHHHHHHS-SGGGGSGGGHHHHHHHHHHHHHHHHHTT--B-SS-TT-BTTTT--HHHHHHHHHHHHHHHHHHHH-TTGGGG-

pLDDT: mean 71.41, std 28.73, range [22.56, 97.62]